Protein AF-0000000072977895 (afdb_homodimer)

InterPro domains:
  IPR001647 DNA-binding HTH domain, TetR-type [PF00440] (26-71)
  IPR001647 DNA-binding HTH domain, TetR-type [PS50977] (20-80)
  IPR009057 Homedomain-like superfamily [SSF46689] (13-89)
  IPR023772 DNA-binding HTH domain, TetR-type, conserved site [PS01081] (38-68)
  IPR036271 Tetracyclin repressor-like, C-terminal domain superfamily [SSF48498] (94-206)
  IPR039538 BetI-type transcriptional repressor, C-terminal [PF13977] (96-208)

Organism: NCBI:txid391626

Structure (mmCIF, N/CA/C/O backbone):
data_AF-0000000072977895-model_v1
#
loop_
_entity.id
_entity.type
_entity.pdbx_description
1 polymer 'TetR family transcriptional regulator'
#
loop_
_atom_site.group_PDB
_atom_site.id
_atom_site.type_symbol
_atom_site.label_atom_id
_atom_site.label_alt_id
_atom_site.label_comp_id
_atom_site.label_asym_id
_atom_site.label_entity_id
_atom_site.label_seq_id
_atom_site.pdbx_PDB_ins_code
_atom_site.Cartn_x
_atom_site.Cartn_y
_atom_site.Cartn_z
_atom_site.occupancy
_atom_site.B_iso_or_equiv
_atom_site.auth_seq_id
_atom_site.auth_comp_id
_atom_site.auth_asym_id
_atom_site.auth_atom_id
_atom_site.pdbx_PDB_model_num
ATOM 1 N N . MET A 1 1 ? -63.188 47.781 -9.164 1 28.31 1 MET A N 1
ATOM 2 C CA . MET A 1 1 ? -62.094 47.312 -9.992 1 28.31 1 MET A CA 1
ATOM 3 C C . MET A 1 1 ? -60.875 47 -9.148 1 28.31 1 MET A C 1
ATOM 5 O O . MET A 1 1 ? -60 47.875 -8.953 1 28.31 1 MET A O 1
ATOM 9 N N . ALA A 1 2 ? -61.094 46.406 -7.93 1 35.81 2 ALA A N 1
ATOM 10 C CA . ALA A 1 2 ? -60.219 45.875 -6.898 1 35.81 2 ALA A CA 1
ATOM 11 C C . ALA A 1 2 ? -59.094 45.031 -7.516 1 35.81 2 ALA A C 1
ATOM 13 O O . ALA A 1 2 ? -59.375 44.094 -8.25 1 35.81 2 ALA A O 1
ATOM 14 N N . THR A 1 3 ? -57.906 45.625 -7.898 1 33.53 3 THR A N 1
ATOM 15 C CA . THR A 1 3 ? -56.625 45.125 -8.406 1 33.53 3 THR A CA 1
ATOM 16 C C . THR A 1 3 ? -56.219 43.875 -7.66 1 33.53 3 THR A C 1
ATOM 18 O O . THR A 1 3 ? -56.25 43.812 -6.43 1 33.53 3 THR A O 1
ATOM 21 N N . GLU A 1 4 ? -56.375 42.656 -8.336 1 34.03 4 GLU A N 1
ATOM 22 C CA . GLU A 1 4 ? -55.938 41.312 -8.031 1 34.03 4 GLU A CA 1
ATOM 23 C C . GLU A 1 4 ? -54.5 41.281 -7.582 1 34.03 4 GLU A C 1
ATOM 25 O O . GLU A 1 4 ? -53.562 41.438 -8.398 1 34.03 4 GLU A O 1
ATOM 30 N N . ALA A 1 5 ? -53.969 42.125 -6.676 1 36.09 5 ALA A N 1
ATOM 31 C CA . ALA A 1 5 ? -52.719 42.031 -5.887 1 36.09 5 ALA A CA 1
ATOM 32 C C . ALA A 1 5 ? -52.281 40.562 -5.777 1 36.09 5 ALA A C 1
ATOM 34 O O . ALA A 1 5 ? -53.094 39.688 -5.496 1 36.09 5 ALA A O 1
ATOM 35 N N . ASP A 1 6 ? -51.125 40.188 -6.473 1 30.83 6 ASP A N 1
ATOM 36 C CA . ASP A 1 6 ? -50.219 39.062 -6.73 1 30.83 6 ASP A CA 1
ATOM 37 C C . ASP A 1 6 ? -50 38.25 -5.457 1 30.83 6 ASP A C 1
ATOM 39 O O . ASP A 1 6 ? -49.406 38.75 -4.5 1 30.83 6 ASP A O 1
ATOM 43 N N . LYS A 1 7 ? -50.875 37.5 -4.895 1 36.88 7 LYS A N 1
ATOM 44 C CA . LYS A 1 7 ? -50.562 36.406 -3.982 1 36.88 7 LYS A CA 1
ATOM 45 C C . LYS A 1 7 ? -49.281 35.719 -4.406 1 36.88 7 LYS A C 1
ATOM 47 O O . LYS A 1 7 ? -49.281 34.844 -5.277 1 36.88 7 LYS A O 1
ATOM 52 N N . GLN A 1 8 ? -48.125 36.5 -4.66 1 32.69 8 GLN A N 1
ATOM 53 C CA . GLN A 1 8 ? -46.844 35.812 -4.789 1 32.69 8 GLN A CA 1
ATOM 54 C C . GLN A 1 8 ? -46.688 34.719 -3.756 1 32.69 8 GLN A C 1
ATOM 56 O O . GLN A 1 8 ? -46.625 34.969 -2.555 1 32.69 8 GLN A O 1
ATOM 61 N N . LYS A 1 9 ? -47.219 33.531 -3.904 1 36.97 9 LYS A N 1
ATOM 62 C CA . LYS A 1 9 ? -46.875 32.281 -3.246 1 36.97 9 LYS A CA 1
ATOM 63 C C . LYS A 1 9 ? -45.375 32.219 -2.969 1 36.97 9 LYS A C 1
ATOM 65 O O . LYS A 1 9 ? -44.562 32.281 -3.895 1 36.97 9 LYS A O 1
ATOM 70 N N . SER A 1 10 ? -44.812 32.938 -1.93 1 36.38 10 SER A N 1
ATOM 71 C CA . SER A 1 10 ? -43.469 32.625 -1.42 1 36.38 10 SER A CA 1
ATOM 72 C C . SER A 1 10 ? -43.094 31.188 -1.689 1 36.38 10 SER A C 1
ATOM 74 O O . SER A 1 10 ? -43.781 30.266 -1.254 1 36.38 10 SER A O 1
ATOM 76 N N . GLU A 1 11 ? -42.875 30.75 -2.887 1 38.06 11 GLU A N 1
ATOM 77 C CA . GLU A 1 11 ? -42.281 29.453 -3.182 1 38.06 11 GLU A CA 1
ATOM 78 C C . GLU A 1 11 ? -41.375 29 -2.041 1 38.06 11 GLU A C 1
ATOM 80 O O . GLU A 1 11 ? -40.531 29.766 -1.548 1 38.06 11 GLU A O 1
ATOM 85 N N . LYS A 1 12 ? -41.875 28.125 -1.114 1 38.56 12 LYS A N 1
ATOM 86 C CA . LYS A 1 12 ? -41.156 27.328 -0.129 1 38.56 12 LYS A CA 1
ATOM 87 C C . LYS A 1 12 ? -39.719 27.094 -0.568 1 38.56 12 LYS A C 1
ATOM 89 O O . LYS A 1 12 ? -39.469 26.656 -1.689 1 38.56 12 LYS A O 1
ATOM 94 N N . THR A 1 13 ? -38.719 28 -0.29 1 41.56 13 THR A N 1
ATOM 95 C CA . THR A 1 13 ? -37.312 27.766 -0.449 1 41.56 13 THR A CA 1
ATOM 96 C C . THR A 1 13 ? -37 26.281 -0.305 1 41.56 13 THR A C 1
ATOM 98 O O . THR A 1 13 ? -37.5 25.609 0.596 1 41.56 13 THR A O 1
ATOM 101 N N . PRO A 1 14 ? -36.688 25.5 -1.235 1 44 14 PRO A N 1
ATOM 102 C CA . PRO A 1 14 ? -36.469 24.047 -1.172 1 44 14 PRO A CA 1
ATOM 103 C C . PRO A 1 14 ? -35.938 23.594 0.187 1 44 14 PRO A C 1
ATOM 105 O O . PRO A 1 14 ? -34.969 24.156 0.696 1 44 14 PRO A O 1
ATOM 108 N N . ARG A 1 15 ? -36.625 22.953 1.145 1 44.53 15 ARG A N 1
ATOM 109 C CA . ARG A 1 15 ? -36.625 22.453 2.512 1 44.53 15 ARG A CA 1
ATOM 110 C C . ARG A 1 15 ? -35.281 21.859 2.895 1 44.53 15 ARG A C 1
ATOM 112 O O . ARG A 1 15 ? -34.469 21.516 2.023 1 44.53 15 ARG A O 1
ATOM 119 N N . THR A 1 16 ? -34.906 21.688 4.297 1 52.72 16 THR A N 1
ATOM 120 C CA . THR A 1 16 ? -33.938 21.234 5.266 1 52.72 16 THR A CA 1
ATOM 121 C C . THR A 1 16 ? -33.375 19.859 4.879 1 52.72 16 THR A C 1
ATOM 123 O O . THR A 1 16 ? -34.125 18.875 4.836 1 52.72 16 THR A O 1
ATOM 126 N N . ARG A 1 17 ? -32.5 19.703 4.008 1 63.44 17 ARG A N 1
ATOM 127 C CA . ARG A 1 17 ? -31.844 18.406 3.877 1 63.44 17 ARG A CA 1
ATOM 128 C C . ARG A 1 17 ? -31.719 17.719 5.234 1 63.44 17 ARG A C 1
ATOM 130 O O . ARG A 1 17 ? -31.422 18.359 6.238 1 63.44 17 ARG A O 1
ATOM 137 N N . SER A 1 18 ? -32.125 16.453 5.309 1 78.06 18 SER A N 1
ATOM 138 C CA . SER A 1 18 ? -32.062 15.656 6.535 1 78.06 18 SER A CA 1
ATOM 139 C C . SER A 1 18 ? -30.672 15.672 7.141 1 78.06 18 SER A C 1
ATOM 141 O O . SER A 1 18 ? -29.703 16.047 6.477 1 78.06 18 SER A O 1
ATOM 143 N N . LYS A 1 19 ? -30.672 15.672 8.43 1 87.31 19 LYS A N 1
ATOM 144 C CA . LYS A 1 19 ? -29.438 15.555 9.188 1 87.31 19 LYS A CA 1
ATOM 145 C C . LYS A 1 19 ? -28.484 14.562 8.531 1 87.31 19 LYS A C 1
ATOM 147 O O . LYS A 1 19 ? -27.281 14.82 8.422 1 87.31 19 LYS A O 1
ATOM 152 N N . GLN A 1 20 ? -29.078 13.594 7.977 1 89.12 20 GLN A N 1
ATOM 153 C CA . GLN A 1 20 ? -28.281 12.547 7.355 1 89.12 20 GLN A CA 1
ATOM 154 C C . GLN A 1 20 ? -27.688 13.016 6.027 1 89.12 20 GLN A C 1
ATOM 156 O O . GLN A 1 20 ? -26.547 12.703 5.707 1 89.12 20 GLN A O 1
ATOM 161 N N . GLU A 1 21 ? -28.391 13.742 5.324 1 91.5 21 GLU A N 1
ATOM 162 C CA . GLU A 1 21 ? -27.922 14.242 4.039 1 91.5 21 GLU A CA 1
ATOM 163 C C . GLU A 1 21 ? -26.797 15.258 4.215 1 91.5 21 GLU A C 1
ATOM 165 O O . GLU A 1 21 ? -25.828 15.266 3.447 1 91.5 21 GLU A O 1
ATOM 170 N N . ARG A 1 22 ? -26.984 16.078 5.223 1 92.25 22 ARG A N 1
ATOM 171 C CA . ARG A 1 22 ? -25.953 17.062 5.5 1 92.25 22 ARG A CA 1
ATOM 172 C C . ARG A 1 22 ? -24.656 16.406 5.961 1 92.25 22 ARG A C 1
ATOM 174 O O . ARG A 1 22 ? -23.562 16.812 5.559 1 92.25 22 ARG A O 1
ATOM 181 N N . LYS A 1 23 ? -24.812 15.414 6.77 1 94.44 23 LYS A N 1
ATOM 182 C CA . LYS A 1 23 ? -23.656 14.648 7.211 1 94.44 23 LYS A CA 1
ATOM 183 C C . LYS A 1 23 ? -22.922 14.023 6.031 1 94.44 23 LYS A C 1
ATOM 185 O O . LYS A 1 23 ? -21.703 14.07 5.949 1 94.44 23 LYS A O 1
ATOM 190 N N . ARG A 1 24 ? -23.656 13.508 5.098 1 95.38 24 ARG A N 1
ATOM 191 C CA . ARG A 1 24 ? -23.094 12.883 3.91 1 95.38 24 ARG A CA 1
ATOM 192 C C . ARG A 1 24 ? -22.375 13.914 3.039 1 95.38 24 ARG A C 1
ATOM 194 O O . ARG A 1 24 ? -21.312 13.641 2.49 1 95.38 24 ARG A O 1
ATOM 201 N N . GLN A 1 25 ? -22.906 14.984 2.941 1 96.19 25 GLN A N 1
ATOM 202 C CA . GLN A 1 25 ? -22.297 16.078 2.18 1 96.19 25 GLN A CA 1
ATOM 203 C C . GLN A 1 25 ? -20.953 16.469 2.766 1 96.19 25 GLN A C 1
ATOM 205 O O . GLN A 1 25 ? -20 16.719 2.027 1 96.19 25 GLN A O 1
ATOM 210 N N . LEU A 1 26 ? -20.953 16.562 4.082 1 97.25 26 LEU A N 1
ATOM 211 C CA . LEU A 1 26 ? -19.719 16.922 4.766 1 97.25 26 LEU A CA 1
ATOM 212 C C . LEU A 1 26 ? -18.672 15.828 4.617 1 97.25 26 LEU A C 1
ATOM 214 O O . LEU A 1 26 ? -17.484 16.125 4.422 1 97.25 26 LEU A O 1
ATOM 218 N N . ILE A 1 27 ? -19.094 14.609 4.645 1 97.75 27 ILE A N 1
ATOM 219 C CA . ILE A 1 27 ? -18.188 13.477 4.465 1 97.75 27 ILE A CA 1
ATOM 220 C C . ILE A 1 27 ? -17.625 13.484 3.047 1 97.75 27 ILE A C 1
ATOM 222 O O . ILE A 1 27 ? -16.422 13.344 2.854 1 97.75 27 ILE A O 1
ATOM 226 N N . ASP A 1 28 ? -18.469 13.766 2.084 1 97.94 28 ASP A N 1
ATOM 227 C CA . ASP A 1 28 ? -18.016 13.82 0.694 1 97.94 28 ASP A CA 1
ATOM 228 C C . ASP A 1 28 ? -17.047 14.977 0.472 1 97.94 28 ASP A C 1
ATOM 230 O O . ASP A 1 28 ? -16.062 14.836 -0.248 1 97.94 28 ASP A O 1
ATOM 234 N N . ALA A 1 29 ? -17.344 16.078 1.111 1 98.44 29 ALA A N 1
ATOM 235 C CA . ALA A 1 29 ? -16.453 17.219 1.029 1 98.44 29 ALA A CA 1
ATOM 236 C C . ALA A 1 29 ? -15.109 16.922 1.675 1 98.44 29 ALA A C 1
ATOM 238 O O . ALA A 1 29 ? -14.07 17.375 1.194 1 98.44 29 ALA A O 1
ATOM 239 N N . THR A 1 30 ? -15.141 16.188 2.791 1 98.31 30 THR A N 1
ATOM 240 C CA . THR A 1 30 ? -13.906 15.797 3.475 1 98.31 30 THR A CA 1
ATOM 241 C C . THR A 1 30 ? -13.055 14.906 2.58 1 98.31 30 THR A C 1
ATOM 243 O O . THR A 1 30 ? -11.836 15.094 2.488 1 98.31 30 THR A O 1
ATOM 246 N N . ILE A 1 31 ? -13.688 13.961 1.906 1 98.19 31 ILE A N 1
ATOM 247 C CA . ILE A 1 31 ? -12.992 13.086 0.969 1 98.19 31 ILE A CA 1
ATOM 248 C C . ILE A 1 31 ? -12.312 13.922 -0.111 1 98.19 31 ILE A C 1
ATOM 250 O O . ILE A 1 31 ? -11.125 13.75 -0.383 1 98.19 31 ILE A O 1
ATOM 254 N N . THR A 1 32 ? -13.031 14.875 -0.639 1 98.19 32 THR A N 1
ATOM 255 C CA . THR A 1 32 ? -12.492 15.75 -1.677 1 98.19 32 THR A CA 1
ATOM 256 C C . THR A 1 32 ? -11.336 16.578 -1.137 1 98.19 32 THR A C 1
ATOM 258 O O . THR A 1 32 ? -10.297 16.703 -1.785 1 98.19 32 THR A O 1
ATOM 261 N N . SER A 1 33 ? -11.508 17.109 0.051 1 98 33 SER A N 1
ATOM 262 C CA . SER A 1 33 ? -10.492 17.969 0.665 1 98 33 SER A CA 1
ATOM 263 C C . SER A 1 33 ? -9.211 17.188 0.933 1 98 33 SER A C 1
ATOM 265 O O . SER A 1 33 ? -8.117 17.656 0.612 1 98 33 SER A O 1
ATOM 267 N N . ILE A 1 34 ? -9.305 15.984 1.461 1 96.62 34 ILE A N 1
ATOM 268 C CA . ILE A 1 34 ? -8.133 15.18 1.78 1 96.62 34 ILE A CA 1
ATOM 269 C C . ILE A 1 34 ? -7.418 14.781 0.492 1 96.62 34 ILE A C 1
ATOM 271 O O . ILE A 1 34 ? -6.184 14.805 0.427 1 96.62 34 ILE A O 1
ATOM 275 N N . ALA A 1 35 ? -8.211 14.422 -0.502 1 96.19 35 ALA A N 1
ATOM 276 C CA . ALA A 1 35 ? -7.613 14.039 -1.777 1 96.19 35 ALA A CA 1
ATOM 277 C C . ALA A 1 35 ? -6.82 15.195 -2.381 1 96.19 35 ALA A C 1
ATOM 279 O O . ALA A 1 35 ? -5.773 14.992 -2.992 1 96.19 35 ALA A O 1
ATOM 280 N N . LYS A 1 36 ? -7.277 16.406 -2.18 1 94.75 36 LYS A N 1
ATOM 281 C CA . LYS A 1 36 ? -6.688 17.594 -2.803 1 94.75 36 LYS A CA 1
ATOM 282 C C . LYS A 1 36 ? -5.566 18.156 -1.942 1 94.75 36 LYS A C 1
ATOM 284 O O . LYS A 1 36 ? -4.504 18.531 -2.455 1 94.75 36 LYS A O 1
ATOM 289 N N . TYR A 1 37 ? -5.805 18.188 -0.577 1 93.94 37 TYR A N 1
ATOM 290 C CA . TYR A 1 37 ? -4.918 18.969 0.282 1 93.94 37 TYR A CA 1
ATOM 291 C C . TYR A 1 37 ? -4.188 18.062 1.271 1 93.94 37 TYR A C 1
ATOM 293 O O . TYR A 1 37 ? -3.338 18.531 2.033 1 93.94 37 TYR A O 1
ATOM 301 N N . GLY A 1 38 ? -4.512 16.781 1.243 1 92.44 38 GLY A N 1
ATOM 302 C CA . GLY A 1 38 ? -3.973 15.906 2.268 1 92.44 38 GLY A CA 1
ATOM 303 C C . GLY A 1 38 ? -4.609 16.109 3.629 1 92.44 38 GLY A C 1
ATOM 304 O O . GLY A 1 38 ? -5.422 17.031 3.809 1 92.44 38 GLY A O 1
ATOM 305 N N . ILE A 1 39 ? -4.203 15.305 4.578 1 91.56 39 ILE A N 1
ATOM 306 C CA . ILE A 1 39 ? -4.762 15.367 5.926 1 91.56 39 ILE A CA 1
ATOM 307 C C . ILE A 1 39 ? -4.363 16.688 6.594 1 91.56 39 ILE A C 1
ATOM 309 O O . ILE A 1 39 ? -5.215 17.391 7.137 1 91.56 39 ILE A O 1
ATOM 313 N N . PRO A 1 40 ? -3.129 17.062 6.453 1 88.12 40 PRO A N 1
ATOM 314 C CA . PRO A 1 40 ? -2.752 18.312 7.109 1 88.12 40 PRO A CA 1
ATOM 315 C C . PRO A 1 40 ? -3.465 19.531 6.512 1 88.12 40 PRO A C 1
ATOM 317 O O . PRO A 1 40 ? -3.771 20.484 7.23 1 88.12 40 PRO A O 1
ATOM 320 N N . GLY A 1 41 ? -3.766 19.516 5.32 1 92.75 41 GLY A N 1
ATOM 321 C CA . GLY A 1 41 ? -4.379 20.656 4.652 1 92.75 41 GLY A CA 1
ATOM 322 C C . GLY A 1 41 ? -5.895 20.656 4.738 1 92.75 41 GLY A C 1
ATOM 323 O O . GLY A 1 41 ? -6.547 21.609 4.293 1 92.75 41 GLY A O 1
ATOM 324 N N . THR A 1 42 ? -6.391 19.641 5.27 1 95.75 42 THR A N 1
ATOM 325 C CA . THR A 1 42 ? -7.84 19.547 5.406 1 95.75 42 THR A CA 1
ATOM 326 C C . THR A 1 42 ? -8.289 20.078 6.766 1 95.75 42 THR A C 1
ATOM 328 O O . THR A 1 42 ? -7.879 19.562 7.809 1 95.75 42 THR A O 1
ATOM 331 N N . THR A 1 43 ? -9.07 21.141 6.715 1 95.38 43 THR A N 1
ATOM 332 C CA . THR A 1 43 ? -9.633 21.766 7.902 1 95.38 43 THR A CA 1
ATOM 333 C C . THR A 1 43 ? -11.148 21.859 7.812 1 95.38 43 THR A C 1
ATOM 335 O O . THR A 1 43 ? -11.734 21.547 6.773 1 95.38 43 THR A O 1
ATOM 338 N N . MET A 1 44 ? -11.719 22.266 8.938 1 96.31 44 MET A N 1
ATOM 339 C CA . MET A 1 44 ? -13.164 22.484 8.898 1 96.31 44 MET A CA 1
ATOM 340 C C . MET A 1 44 ? -13.531 23.531 7.863 1 96.31 44 MET A C 1
ATOM 342 O O . MET A 1 44 ? -14.57 23.422 7.203 1 96.31 44 MET A O 1
ATOM 346 N N . THR A 1 45 ? -12.641 24.453 7.676 1 96.19 45 THR A N 1
ATOM 347 C CA . THR A 1 45 ? -12.875 25.531 6.734 1 96.19 45 THR A CA 1
ATOM 348 C C . THR A 1 45 ? -12.797 25.031 5.297 1 96.19 45 THR A C 1
ATOM 350 O O . THR A 1 45 ? -13.664 25.344 4.477 1 96.19 45 THR A O 1
ATOM 353 N N . THR A 1 46 ? -11.781 24.219 4.953 1 97.06 46 THR A N 1
ATOM 354 C CA . THR A 1 46 ? -11.695 23.688 3.592 1 97.06 46 THR A CA 1
ATOM 355 C C . THR A 1 46 ? -12.875 22.781 3.279 1 97.06 46 THR A C 1
ATOM 357 O O . THR A 1 46 ? -13.391 22.781 2.156 1 97.06 46 THR A O 1
ATOM 360 N N . VAL A 1 47 ? -13.367 22.047 4.223 1 97.88 47 VAL A N 1
ATOM 361 C CA . VAL A 1 47 ? -14.484 21.109 4.055 1 97.88 47 VAL A CA 1
ATOM 362 C C . VAL A 1 47 ? -15.766 21.891 3.805 1 97.88 47 VAL A C 1
ATOM 364 O O . VAL A 1 47 ? -16.516 21.594 2.873 1 97.88 47 VAL A O 1
ATOM 367 N N . THR A 1 48 ? -16 22.953 4.633 1 96.56 48 THR A N 1
ATOM 368 C CA . THR A 1 48 ? -17.234 23.734 4.473 1 96.56 48 THR A CA 1
ATOM 369 C C . THR A 1 48 ? -17.203 24.5 3.152 1 96.56 48 THR A C 1
ATOM 371 O O . THR A 1 48 ? -18.25 24.656 2.5 1 96.56 48 THR A O 1
ATOM 374 N N . SER A 1 49 ? -16.047 24.969 2.766 1 97.44 49 SER A N 1
ATOM 375 C CA . SER A 1 49 ? -15.922 25.656 1.484 1 97.44 49 SER A CA 1
ATOM 376 C C . SER A 1 49 ? -16.281 24.734 0.325 1 97.44 49 SER A C 1
ATOM 378 O O . SER A 1 49 ? -17.031 25.125 -0.576 1 97.44 49 SER A O 1
ATOM 380 N N . ILE A 1 50 ? -15.883 23.5 0.371 1 97.75 50 ILE A N 1
ATOM 381 C CA . ILE A 1 50 ? -16.156 22.531 -0.679 1 97.75 50 ILE A CA 1
ATOM 382 C C . ILE A 1 50 ? -17.625 22.125 -0.625 1 97.75 50 ILE A C 1
ATOM 384 O O . ILE A 1 50 ? -18.281 21.969 -1.663 1 97.75 50 ILE A O 1
ATOM 388 N N . ALA A 1 51 ? -18.141 21.984 0.585 1 96.62 51 ALA A N 1
ATOM 389 C CA . ALA A 1 51 ? -19.5 21.5 0.778 1 96.62 51 ALA A CA 1
ATOM 390 C C . ALA A 1 51 ? -20.516 22.609 0.501 1 96.62 51 ALA A C 1
ATOM 392 O O . ALA A 1 51 ? -21.703 22.344 0.32 1 96.62 51 ALA A O 1
ATOM 393 N N . GLY A 1 52 ? -20.078 23.875 0.528 1 96.06 52 GLY A N 1
ATOM 394 C CA . GLY A 1 52 ? -21 25 0.425 1 96.06 52 GLY A CA 1
ATOM 395 C C . GLY A 1 52 ? -21.875 25.172 1.653 1 96.06 52 GLY A C 1
ATOM 396 O O . GLY A 1 52 ? -23.062 25.469 1.539 1 96.06 52 GLY A O 1
ATOM 397 N N . LEU A 1 53 ? -21.297 24.812 2.74 1 94.69 53 LEU A N 1
ATOM 398 C CA . LEU A 1 53 ? -22.016 24.906 4.012 1 94.69 53 LEU A CA 1
ATOM 399 C C . LEU A 1 53 ? -21.266 25.828 4.98 1 94.69 53 LEU A C 1
ATOM 401 O O . LEU A 1 53 ? -20.109 26.172 4.754 1 94.69 53 LEU A O 1
ATOM 405 N N . SER A 1 54 ? -21.906 26.219 6.027 1 92.75 54 SER A N 1
ATOM 406 C CA . SER A 1 54 ? -21.297 27.125 7 1 92.75 54 SER A CA 1
ATOM 407 C C . SER A 1 54 ? -20.469 26.359 8.016 1 92.75 54 SER A C 1
ATOM 409 O O . SER A 1 54 ? -20.672 25.172 8.234 1 92.75 54 SER A O 1
ATOM 411 N N . LEU A 1 55 ? -19.5 27.062 8.656 1 93.62 55 LEU A N 1
ATOM 412 C CA . LEU A 1 55 ? -18.688 26.5 9.727 1 93.62 55 LEU A CA 1
ATOM 413 C C . LEU A 1 55 ? -19.547 26.078 10.906 1 93.62 55 LEU A C 1
ATOM 415 O O . LEU A 1 55 ? -19.266 25.078 11.562 1 93.62 55 LEU A O 1
ATOM 419 N N . GLY A 1 56 ? -20.641 26.844 11.172 1 91.88 56 GLY A N 1
ATOM 420 C CA . GLY A 1 56 ? -21.562 26.484 12.242 1 91.88 56 GLY A CA 1
ATOM 421 C C . GLY A 1 56 ? -22.234 25.141 12.023 1 91.88 56 GLY A C 1
ATOM 422 O O . GLY A 1 56 ? -22.406 24.359 12.961 1 91.88 56 GLY A O 1
ATOM 423 N N . LEU A 1 57 ? -22.562 24.844 10.867 1 89.88 57 LEU A N 1
ATOM 424 C CA . LEU A 1 57 ? -23.234 23.609 10.516 1 89.88 57 LEU A CA 1
ATOM 425 C C . LEU A 1 57 ? -22.297 22.406 10.703 1 89.88 57 LEU A C 1
ATOM 427 O O . LEU A 1 57 ? -22.719 21.359 11.195 1 89.88 57 LEU A O 1
ATOM 431 N N . VAL A 1 58 ? -21.047 22.484 10.219 1 92.25 58 VAL A N 1
ATOM 432 C CA . VAL A 1 58 ? -20.109 21.391 10.383 1 92.25 58 VAL A CA 1
ATOM 433 C C . VAL A 1 58 ? -19.859 21.125 11.875 1 92.25 58 VAL A C 1
ATOM 435 O O . VAL A 1 58 ? -19.797 19.984 12.312 1 92.25 58 VAL A O 1
ATOM 438 N N . ASN A 1 59 ? -19.812 22.188 12.641 1 92.19 59 ASN A N 1
ATOM 439 C CA . ASN A 1 59 ? -19.562 22.047 14.07 1 92.19 59 ASN A CA 1
ATOM 440 C C . ASN A 1 59 ? -20.766 21.422 14.789 1 92.19 59 ASN A C 1
ATOM 442 O O . ASN A 1 59 ? -20.594 20.734 15.805 1 92.19 59 ASN A O 1
ATOM 446 N N . PHE A 1 60 ? -21.875 21.672 14.234 1 91.38 60 PHE A N 1
ATOM 447 C CA . PHE A 1 60 ? -23.078 21.047 14.766 1 91.38 60 PHE A CA 1
ATOM 448 C C . PHE A 1 60 ? -23.047 19.547 14.57 1 91.38 60 PHE A C 1
ATOM 450 O O . PHE A 1 60 ? -23.453 18.781 15.461 1 91.38 60 PHE A O 1
ATOM 457 N N . HIS A 1 61 ? -22.5 19.156 13.469 1 92.69 61 HIS A N 1
ATOM 458 C CA . HIS A 1 61 ? -22.547 17.734 13.102 1 92.69 61 HIS A CA 1
ATOM 459 C C . HIS A 1 61 ? -21.312 17 13.609 1 92.69 61 HIS A C 1
ATOM 461 O O . HIS A 1 61 ? -21.375 15.797 13.875 1 92.69 61 HIS A O 1
ATOM 467 N N . PHE A 1 62 ? -20.172 17.703 13.703 1 94.38 62 PHE A N 1
ATOM 468 C CA . PHE A 1 62 ? -18.938 17.078 14.125 1 94.38 62 PHE A CA 1
ATOM 469 C C . PHE A 1 62 ? -18.219 17.922 15.18 1 94.38 62 PHE A C 1
ATOM 471 O O . PHE A 1 62 ? -17.891 19.078 14.922 1 94.38 62 PHE A O 1
ATOM 478 N N . GLU A 1 63 ? -17.922 17.297 16.234 1 91 63 GLU A N 1
ATOM 479 C CA . GLU A 1 63 ? -17.344 17.969 17.391 1 91 63 GLU A CA 1
ATOM 480 C C . GLU A 1 63 ? -15.914 18.422 17.109 1 91 63 GLU A C 1
ATOM 482 O O . GLU A 1 63 ? -15.438 19.391 17.703 1 91 63 GLU A O 1
ATOM 487 N N . SER A 1 64 ? -15.281 17.609 16.312 1 93.44 64 SER A N 1
ATOM 488 C CA . SER A 1 64 ? -13.875 17.906 16.047 1 93.44 64 SER A CA 1
ATOM 489 C C . SER A 1 64 ? -13.461 17.438 14.656 1 93.44 64 SER A C 1
ATOM 491 O O . SER A 1 64 ? -14.148 16.609 14.055 1 93.44 64 SER A O 1
ATOM 493 N N . LYS A 1 65 ? -12.43 17.984 14.211 1 93.81 65 LYS A N 1
ATOM 494 C CA . LYS A 1 65 ? -11.82 17.531 12.961 1 93.81 65 LYS A CA 1
ATOM 495 C C . LYS A 1 65 ? -11.516 16.031 13.008 1 93.81 65 LYS A C 1
ATOM 497 O O . LYS A 1 65 ? -11.742 15.32 12.023 1 93.81 65 LYS A O 1
ATOM 502 N N . GLN A 1 66 ? -11.109 15.594 14.141 1 92.19 66 GLN A N 1
ATOM 503 C CA . GLN A 1 66 ? -10.781 14.18 14.32 1 92.19 66 GLN A CA 1
ATOM 504 C C . GLN A 1 66 ? -12.016 13.297 14.164 1 92.19 66 GLN A C 1
ATOM 506 O O . GLN A 1 66 ? -11.969 12.258 13.508 1 92.19 66 GLN A O 1
ATOM 511 N N . LYS A 1 67 ? -13.055 13.688 14.727 1 94.25 67 LYS A N 1
ATOM 512 C CA . LYS A 1 67 ? -14.289 12.922 14.602 1 94.25 67 LYS A CA 1
ATOM 513 C C . LYS A 1 67 ? -14.789 12.906 13.164 1 94.25 67 LYS A C 1
ATOM 515 O O . LYS A 1 67 ? -15.305 11.898 12.688 1 94.25 67 LYS A O 1
ATOM 520 N N . LEU A 1 68 ? -14.672 14.086 12.508 1 96.12 68 LEU A N 1
ATOM 521 C CA . LEU A 1 68 ? -15.031 14.164 11.094 1 96.12 68 LEU A CA 1
ATOM 522 C C . LEU A 1 68 ? -14.203 13.188 10.273 1 96.12 68 LEU A C 1
ATOM 524 O O . LEU A 1 68 ? -14.742 12.469 9.422 1 96.12 68 LEU A O 1
ATOM 528 N N . PHE A 1 69 ? -12.914 13.047 10.523 1 95.31 69 PHE A N 1
ATOM 529 C CA . PHE A 1 69 ? -12.016 12.133 9.82 1 95.31 69 PHE A CA 1
ATOM 530 C C . PHE A 1 69 ? -12.398 10.68 10.102 1 95.31 69 PHE A C 1
ATOM 532 O O . PHE A 1 69 ? -12.461 9.859 9.188 1 95.31 69 PHE A O 1
ATOM 539 N N . GLU A 1 70 ? -12.648 10.375 11.344 1 94.88 70 GLU A N 1
ATOM 540 C CA . GLU A 1 70 ? -13.016 9.016 11.727 1 94.88 70 GLU A CA 1
ATOM 541 C C . GLU A 1 70 ? -14.305 8.578 11.055 1 94.88 70 GLU A C 1
ATOM 543 O O . GLU A 1 70 ? -14.406 7.453 10.555 1 94.88 70 GLU A O 1
ATOM 548 N N . GLU A 1 71 ? -15.258 9.469 11.008 1 95.75 71 GLU A N 1
ATOM 549 C CA . GLU A 1 71 ? -16.531 9.141 10.375 1 95.75 71 GLU A CA 1
ATOM 550 C C . GLU A 1 71 ? -16.375 9.016 8.859 1 95.75 71 GLU A C 1
ATOM 552 O O . GLU A 1 71 ? -17.062 8.211 8.219 1 95.75 71 GLU A O 1
ATOM 557 N N . THR A 1 72 ? -15.539 9.836 8.297 1 96.88 72 THR A N 1
ATOM 558 C CA . THR A 1 72 ? -15.242 9.727 6.871 1 96.88 72 THR A CA 1
ATOM 559 C C . THR A 1 72 ? -14.617 8.375 6.551 1 96.88 72 THR A C 1
ATOM 561 O O . THR A 1 72 ? -15.031 7.699 5.609 1 96.88 72 THR A O 1
ATOM 564 N N . LEU A 1 73 ? -13.703 7.918 7.355 1 95.19 73 LEU A N 1
ATOM 565 C CA . LEU A 1 73 ? -13.055 6.625 7.184 1 95.19 73 LEU A CA 1
ATOM 566 C C . LEU A 1 73 ? -14.055 5.488 7.332 1 95.19 73 LEU A C 1
ATOM 568 O O . LEU A 1 73 ? -14.047 4.539 6.547 1 95.19 73 LEU A O 1
ATOM 572 N N . LEU A 1 74 ? -14.875 5.645 8.336 1 96.25 74 LEU A N 1
ATOM 573 C CA . LEU A 1 74 ? -15.898 4.633 8.547 1 96.25 74 LEU A CA 1
ATOM 574 C C . LEU A 1 74 ? -16.828 4.543 7.348 1 96.25 74 LEU A C 1
ATOM 576 O O . LEU A 1 74 ? -17.188 3.447 6.91 1 96.25 74 LEU A O 1
ATOM 580 N N . HIS A 1 75 ? -17.188 5.668 6.82 1 96.62 75 HIS A N 1
ATOM 581 C CA . HIS A 1 75 ? -18.047 5.699 5.633 1 96.62 75 HIS A CA 1
ATOM 582 C C . HIS A 1 75 ? -17.391 4.961 4.473 1 96.62 75 HIS A C 1
ATOM 584 O O . HIS A 1 75 ? -18.031 4.141 3.812 1 96.62 75 HIS A O 1
ATOM 590 N N . LEU A 1 76 ? -16.141 5.246 4.238 1 96.75 76 LEU A N 1
ATOM 591 C CA . LEU A 1 76 ? -15.414 4.59 3.158 1 96.75 76 LEU A CA 1
ATOM 592 C C . LEU A 1 76 ? -15.336 3.084 3.391 1 96.75 76 LEU A C 1
ATOM 594 O O . LEU A 1 76 ? -15.531 2.299 2.461 1 96.75 76 LEU A O 1
ATOM 598 N N . ALA A 1 77 ? -15.031 2.66 4.609 1 96.56 77 ALA A N 1
ATOM 599 C CA . ALA A 1 77 ? -14.922 1.245 4.949 1 96.56 77 ALA A CA 1
ATOM 600 C C . ALA A 1 77 ? -16.25 0.523 4.746 1 96.56 77 ALA A C 1
ATOM 602 O O . ALA A 1 77 ? -16.281 -0.579 4.195 1 96.56 77 ALA A O 1
ATOM 603 N N . LEU A 1 78 ? -17.312 1.183 5.152 1 97.25 78 LEU A N 1
ATOM 604 C CA . LEU A 1 78 ? -18.641 0.576 5.039 1 97.25 78 LEU A CA 1
ATOM 605 C C . LEU A 1 78 ? -19.078 0.506 3.582 1 97.25 78 LEU A C 1
ATOM 607 O O . LEU A 1 78 ? -19.734 -0.458 3.172 1 97.25 78 LEU A O 1
ATOM 611 N N . GLU A 1 79 ? -18.766 1.538 2.84 1 97.25 79 GLU A N 1
ATOM 612 C CA . GLU A 1 79 ? -19.062 1.513 1.41 1 97.25 79 GLU A CA 1
ATOM 613 C C . GLU A 1 79 ? -18.359 0.349 0.721 1 97.25 79 GLU A C 1
ATOM 615 O O . GLU A 1 79 ? -18.953 -0.357 -0.09 1 97.25 79 GLU A O 1
ATOM 620 N N . ASP A 1 80 ? -17.094 0.143 1.036 1 96.69 80 ASP A N 1
ATOM 621 C CA . ASP A 1 80 ? -16.328 -0.978 0.5 1 96.69 80 ASP A CA 1
ATOM 622 C C . ASP A 1 80 ? -16.969 -2.312 0.892 1 96.69 80 ASP A C 1
ATOM 624 O O . ASP A 1 80 ? -17.141 -3.195 0.049 1 96.69 80 ASP A O 1
ATOM 628 N N . GLN A 1 81 ? -17.312 -2.41 2.145 1 97.62 81 GLN A N 1
ATOM 629 C CA . GLN A 1 81 ? -17.891 -3.646 2.652 1 97.62 81 GLN A CA 1
ATOM 630 C C . GLN A 1 81 ? -19.203 -3.963 1.947 1 97.62 81 GLN A C 1
ATOM 632 O O . GLN A 1 81 ? -19.438 -5.102 1.538 1 97.62 81 GLN A O 1
ATOM 637 N N . GLU A 1 82 ? -20 -2.932 1.854 1 97.44 82 GLU A N 1
ATOM 638 C CA . GLU A 1 82 ? -21.297 -3.119 1.202 1 97.44 82 GLU A CA 1
ATOM 639 C C . GLU A 1 82 ? -21.125 -3.604 -0.235 1 97.44 82 GLU A C 1
ATOM 641 O O . GLU A 1 82 ? -21.859 -4.473 -0.697 1 97.44 82 GLU A O 1
ATOM 646 N N . MET A 1 83 ? -20.188 -3.111 -0.899 1 96.88 83 MET A N 1
ATOM 647 C CA . MET A 1 83 ? -19.969 -3.432 -2.307 1 96.88 83 MET A CA 1
ATOM 648 C C . MET A 1 83 ? -19.641 -4.91 -2.482 1 96.88 83 MET A C 1
ATOM 650 O O . MET A 1 83 ? -20.25 -5.594 -3.307 1 96.88 83 MET A O 1
ATOM 654 N N . TRP A 1 84 ? -18.672 -5.48 -1.729 1 97.5 84 TRP A N 1
ATOM 655 C CA . TRP A 1 84 ? -18.281 -6.863 -1.969 1 97.5 84 TRP A CA 1
ATOM 656 C C . TRP A 1 84 ? -19.297 -7.828 -1.354 1 97.5 84 TRP A C 1
ATOM 658 O O . TRP A 1 84 ? -19.516 -8.922 -1.881 1 97.5 84 TRP A O 1
ATOM 668 N N . ARG A 1 85 ? -19.953 -7.398 -0.223 1 97.62 85 ARG A N 1
ATOM 669 C CA . ARG A 1 85 ? -20.984 -8.258 0.342 1 97.62 85 ARG A CA 1
ATOM 670 C C . ARG A 1 85 ? -22.141 -8.445 -0.637 1 97.62 85 ARG A C 1
ATOM 672 O O . ARG A 1 85 ? -22.625 -9.562 -0.822 1 97.62 85 ARG A O 1
ATOM 679 N N . LYS A 1 86 ? -22.562 -7.379 -1.218 1 97.19 86 LYS A N 1
ATOM 680 C CA . LYS A 1 86 ? -23.641 -7.449 -2.209 1 97.19 86 LYS A CA 1
ATOM 681 C C . LYS A 1 86 ? -23.219 -8.289 -3.412 1 97.19 86 LYS A C 1
ATOM 683 O O . LYS A 1 86 ? -24.031 -9.023 -3.975 1 97.19 86 LYS A O 1
ATOM 688 N N . ALA A 1 87 ? -21.984 -8.172 -3.793 1 96.62 87 ALA A N 1
ATOM 689 C CA . ALA A 1 87 ? -21.469 -8.867 -4.969 1 96.62 87 ALA A CA 1
ATOM 690 C C . ALA A 1 87 ? -21.531 -10.375 -4.781 1 96.62 87 ALA A C 1
ATOM 692 O O . ALA A 1 87 ? -21.656 -11.125 -5.754 1 96.62 87 ALA A O 1
ATOM 693 N N . ILE A 1 88 ? -21.531 -10.891 -3.568 1 97.19 88 ILE A N 1
ATOM 694 C CA . ILE A 1 88 ? -21.438 -12.336 -3.373 1 97.19 88 ILE A CA 1
ATOM 695 C C . ILE A 1 88 ? -22.766 -12.875 -2.857 1 97.19 88 ILE A C 1
ATOM 697 O O . ILE A 1 88 ? -22.891 -14.062 -2.561 1 97.19 88 ILE A O 1
ATOM 701 N N . GLU A 1 89 ? -23.75 -12.039 -2.635 1 91.62 89 GLU A N 1
ATOM 702 C CA . GLU A 1 89 ? -25.062 -12.445 -2.164 1 91.62 89 GLU A CA 1
ATOM 703 C C . GLU A 1 89 ? -25.828 -13.203 -3.248 1 91.62 89 GLU A C 1
ATOM 705 O O . GLU A 1 89 ? -26.828 -13.867 -2.961 1 91.62 89 GLU A O 1
ATOM 710 N N . GLY A 1 90 ? -25.406 -13.156 -4.375 1 79.69 90 GLY A N 1
ATOM 711 C CA . GLY A 1 90 ? -26.125 -13.828 -5.445 1 79.69 90 GLY A CA 1
ATOM 712 C C . GLY A 1 90 ? -26.25 -15.328 -5.223 1 79.69 90 GLY A C 1
ATOM 713 O O . GLY A 1 90 ? -25.328 -15.969 -4.734 1 79.69 90 GLY A O 1
ATOM 714 N N . LYS A 1 91 ? -27.438 -15.766 -5.449 1 77.38 91 LYS A N 1
ATOM 715 C CA . LYS A 1 91 ? -27.719 -17.188 -5.262 1 77.38 91 LYS A CA 1
ATOM 716 C C . LYS A 1 91 ? -27 -18.031 -6.301 1 77.38 91 LYS A C 1
ATOM 718 O O . LYS A 1 91 ? -26.891 -17.641 -7.465 1 77.38 91 LYS A O 1
ATOM 723 N N . GLY A 1 92 ? -26.297 -19.156 -5.852 1 91.12 92 GLY A N 1
ATOM 724 C CA . GLY A 1 92 ? -25.766 -20.203 -6.703 1 91.12 92 GLY A CA 1
ATOM 725 C C . GLY A 1 92 ? -24.344 -19.938 -7.16 1 91.12 92 GLY A C 1
ATOM 726 O O . GLY A 1 92 ? -23.797 -20.672 -7.984 1 91.12 92 GLY A O 1
ATOM 727 N N . LEU A 1 93 ? -23.734 -18.922 -6.617 1 94.69 93 LEU A N 1
ATOM 728 C CA . LEU A 1 93 ? -22.359 -18.656 -7.027 1 94.69 93 LEU A CA 1
ATOM 729 C C . LEU A 1 93 ? -21.406 -19.688 -6.422 1 94.69 93 LEU A C 1
ATOM 731 O O . LEU A 1 93 ? -21.547 -20.062 -5.258 1 94.69 93 LEU A O 1
ATOM 735 N N . SER A 1 94 ? -20.531 -20.203 -7.258 1 96.31 94 SER A N 1
ATOM 736 C CA . SER A 1 94 ? -19.438 -21.047 -6.766 1 96.31 94 SER A CA 1
ATOM 737 C C . SER A 1 94 ? -18.438 -20.234 -5.949 1 96.31 94 SER A C 1
ATOM 739 O O . SER A 1 94 ? -18.484 -19 -5.945 1 96.31 94 SER A O 1
ATOM 741 N N . ALA A 1 95 ? -17.562 -20.906 -5.211 1 97.25 95 ALA A N 1
ATOM 742 C CA . ALA A 1 95 ? -16.484 -20.234 -4.469 1 97.25 95 ALA A CA 1
ATOM 743 C C . ALA A 1 95 ? -15.625 -19.391 -5.398 1 97.25 95 ALA A C 1
ATOM 745 O O . ALA A 1 95 ? -15.258 -18.266 -5.062 1 97.25 95 ALA A O 1
ATOM 746 N N . GLU A 1 96 ? -15.344 -19.938 -6.59 1 97.94 96 GLU A N 1
ATOM 747 C CA . GLU A 1 96 ? -14.555 -19.219 -7.59 1 97.94 96 GLU A CA 1
ATOM 748 C C . GLU A 1 96 ? -15.242 -17.922 -8.008 1 97.94 96 GLU A C 1
ATOM 750 O O . GLU A 1 96 ? -14.609 -16.859 -8.062 1 97.94 96 GLU A O 1
ATOM 755 N N . GLU A 1 97 ? -16.5 -18.016 -8.258 1 97.62 97 GLU A N 1
ATOM 756 C CA . GLU A 1 97 ? -17.281 -16.859 -8.703 1 97.62 97 GLU A CA 1
ATOM 757 C C . GLU A 1 97 ? -17.375 -15.789 -7.613 1 97.62 97 GLU A C 1
ATOM 759 O O . GLU A 1 97 ? -17.312 -14.594 -7.895 1 97.62 97 GLU A O 1
ATOM 764 N N . LYS A 1 98 ? -17.531 -16.234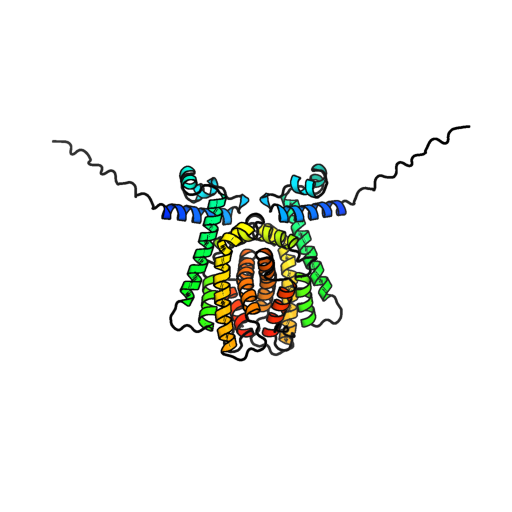 -6.41 1 98.38 98 LYS A N 1
ATOM 765 C CA . LYS A 1 98 ? -17.594 -15.305 -5.289 1 98.38 98 LYS A CA 1
ATOM 766 C C . LYS A 1 98 ? -16.266 -14.586 -5.09 1 98.38 98 LYS A C 1
ATOM 768 O O . LYS A 1 98 ? -16.234 -13.375 -4.859 1 98.38 98 LYS A O 1
ATOM 773 N N . ILE A 1 99 ? -15.133 -15.328 -5.164 1 98.56 99 ILE A N 1
ATOM 774 C CA . ILE A 1 99 ? -13.812 -14.734 -5.016 1 98.56 99 ILE A CA 1
ATOM 775 C C . ILE A 1 99 ? -13.594 -13.688 -6.102 1 98.56 99 ILE A C 1
ATOM 777 O O . ILE A 1 99 ? -13.164 -12.562 -5.812 1 98.56 99 ILE A O 1
ATOM 781 N N . LEU A 1 100 ? -13.945 -13.992 -7.336 1 98.25 100 LEU A N 1
ATOM 782 C CA . LEU A 1 100 ? -13.773 -13.047 -8.438 1 98.25 100 LEU A CA 1
ATOM 783 C C . LEU A 1 100 ? -14.711 -11.852 -8.281 1 98.25 100 LEU A C 1
ATOM 785 O O . LEU A 1 100 ? -14.367 -10.734 -8.656 1 98.25 100 LEU A O 1
ATOM 789 N N . ALA A 1 101 ? -15.875 -12.07 -7.699 1 98.12 101 ALA A N 1
ATOM 790 C CA . ALA A 1 101 ? -16.812 -10.977 -7.441 1 98.12 101 ALA A CA 1
ATOM 791 C C . ALA A 1 101 ? -16.25 -10 -6.406 1 98.12 101 ALA A C 1
ATOM 793 O O . ALA A 1 101 ? -16.422 -8.789 -6.52 1 98.12 101 ALA A O 1
ATOM 794 N N . ILE A 1 102 ? -15.57 -10.516 -5.422 1 98.44 102 ILE A N 1
ATOM 795 C CA . ILE A 1 102 ? -14.93 -9.68 -4.414 1 98.44 102 ILE A CA 1
ATOM 796 C C . ILE A 1 102 ? -13.82 -8.852 -5.062 1 98.44 102 ILE A C 1
ATOM 798 O O . ILE A 1 102 ? -13.688 -7.66 -4.789 1 98.44 102 ILE A O 1
ATOM 802 N N . VAL A 1 103 ? -13.031 -9.492 -5.953 1 98.56 103 VAL A N 1
ATOM 803 C CA . VAL A 1 103 ? -11.984 -8.789 -6.688 1 98.56 103 VAL A CA 1
ATOM 804 C C . VAL A 1 103 ? -12.602 -7.66 -7.508 1 98.56 103 VAL A C 1
ATOM 806 O O . VAL A 1 103 ? -12.141 -6.52 -7.445 1 98.56 103 VAL A O 1
ATOM 809 N N . ASP A 1 104 ? -13.688 -7.922 -8.227 1 98.06 104 ASP A N 1
ATOM 810 C CA . ASP A 1 104 ? -14.352 -6.93 -9.07 1 98.06 104 ASP A CA 1
ATOM 811 C C . ASP A 1 104 ? -14.898 -5.773 -8.234 1 98.06 104 ASP A C 1
ATOM 813 O O . ASP A 1 104 ? -14.789 -4.609 -8.625 1 98.06 104 ASP A O 1
ATOM 817 N N . ALA A 1 105 ? -15.43 -6.133 -7.117 1 97.88 105 ALA A N 1
ATOM 818 C CA . ALA A 1 105 ? -16 -5.121 -6.23 1 97.88 105 ALA A CA 1
ATOM 819 C C . ALA A 1 105 ? -14.93 -4.172 -5.711 1 97.88 105 ALA A C 1
ATOM 821 O O . ALA A 1 105 ? -15.141 -2.959 -5.648 1 97.88 105 ALA A O 1
ATOM 822 N N . HIS A 1 106 ? -13.805 -4.695 -5.375 1 97.75 106 HIS A N 1
ATOM 823 C CA . HIS A 1 106 ? -12.727 -3.883 -4.816 1 97.75 106 HIS A CA 1
ATOM 824 C C . HIS A 1 106 ? -12.25 -2.842 -5.824 1 97.75 106 HIS A C 1
ATOM 826 O O . HIS A 1 106 ? -11.945 -1.706 -5.453 1 97.75 106 HIS A O 1
ATOM 832 N N . PHE A 1 107 ? -12.18 -3.217 -7.074 1 97.81 107 PHE A N 1
ATOM 833 C CA . PHE A 1 107 ? -11.594 -2.334 -8.078 1 97.81 107 PHE A CA 1
ATOM 834 C C . PHE A 1 107 ? -12.68 -1.576 -8.836 1 97.81 107 PHE A C 1
ATOM 836 O O . PHE A 1 107 ? -12.391 -0.883 -9.812 1 97.81 107 PHE A O 1
ATOM 843 N N . HIS A 1 108 ? -13.93 -1.729 -8.438 1 97.44 108 HIS A N 1
ATOM 844 C CA . HIS A 1 108 ? -15.016 -0.96 -9.031 1 97.44 108 HIS A CA 1
ATOM 845 C C . HIS A 1 108 ? -14.836 0.533 -8.781 1 97.44 108 HIS A C 1
ATOM 847 O O . HIS A 1 108 ? -14.453 0.942 -7.688 1 97.44 108 HIS A O 1
ATOM 853 N N . PRO A 1 109 ? -15.164 1.371 -9.719 1 95.5 109 PRO A N 1
ATOM 854 C CA . PRO A 1 109 ? -14.898 2.807 -9.609 1 95.5 109 PRO A CA 1
ATOM 855 C C . PRO A 1 109 ? -15.625 3.453 -8.43 1 95.5 109 PRO A C 1
ATOM 857 O O . PRO A 1 109 ? -15.172 4.477 -7.914 1 95.5 109 PRO A O 1
ATOM 860 N N . LYS A 1 110 ? -16.719 2.902 -7.988 1 95.56 110 LYS A N 1
ATOM 861 C CA . LYS A 1 110 ? -17.469 3.449 -6.859 1 95.56 110 LYS A CA 1
ATOM 862 C C . LYS A 1 110 ? -16.625 3.447 -5.586 1 95.56 110 LYS A C 1
ATOM 864 O O . LYS A 1 110 ? -16.75 4.344 -4.754 1 95.56 110 LYS A O 1
ATOM 869 N N . VAL A 1 111 ? -15.734 2.439 -5.43 1 95 111 VAL A N 1
ATOM 870 C CA . VAL A 1 111 ? -14.945 2.338 -4.207 1 95 111 VAL A CA 1
ATOM 871 C C . VAL A 1 111 ? -13.461 2.455 -4.539 1 95 111 VAL A C 1
ATOM 873 O O . VAL A 1 111 ? -12.656 2.838 -3.686 1 95 111 VAL A O 1
ATOM 876 N N . GLY A 1 112 ? -13.148 2.145 -5.789 1 93.81 112 GLY A N 1
ATOM 877 C CA . GLY A 1 112 ? -11.758 2.088 -6.199 1 93.81 112 GLY A CA 1
ATOM 878 C C . GLY A 1 112 ? -11.312 3.311 -6.977 1 93.81 112 GLY A C 1
ATOM 879 O O . GLY A 1 112 ? -10.312 3.266 -7.695 1 93.81 112 GLY A O 1
ATOM 880 N N . SER A 1 113 ? -12.031 4.43 -6.859 1 95 113 SER A N 1
ATOM 881 C CA . SER A 1 113 ? -11.625 5.641 -7.566 1 95 113 SER A CA 1
ATOM 882 C C . SER A 1 113 ? -10.305 6.184 -7.023 1 95 113 SER A C 1
ATOM 884 O O . SER A 1 113 ? -9.977 5.98 -5.852 1 95 113 SER A O 1
ATOM 886 N N . ARG A 1 114 ? -9.633 6.883 -7.867 1 95 114 ARG A N 1
ATOM 887 C CA . ARG A 1 114 ? -8.359 7.477 -7.477 1 95 114 ARG A CA 1
ATOM 888 C C . ARG A 1 114 ? -8.531 8.391 -6.262 1 95 114 ARG A C 1
ATOM 890 O O . ARG A 1 114 ? -7.695 8.383 -5.355 1 95 114 ARG A O 1
ATOM 897 N N . LYS A 1 115 ? -9.578 9.18 -6.301 1 96.19 115 LYS A N 1
ATOM 898 C CA . LYS A 1 115 ? -9.875 10.102 -5.203 1 96.19 115 LYS A CA 1
ATOM 899 C C . LYS A 1 115 ? -10.023 9.352 -3.883 1 96.19 115 LYS A C 1
ATOM 901 O O . LYS A 1 115 ? -9.414 9.719 -2.879 1 96.19 115 LYS A O 1
ATOM 906 N N . LYS A 1 116 ? -10.789 8.312 -3.814 1 97.12 116 LYS A N 1
ATOM 907 C CA . LYS A 1 116 ? -11.023 7.551 -2.592 1 97.12 116 LYS A CA 1
ATOM 908 C C . LYS A 1 116 ? -9.766 6.797 -2.166 1 97.12 116 LYS A C 1
ATOM 910 O O . LYS A 1 116 ? -9.469 6.711 -0.974 1 97.12 116 LYS A O 1
ATOM 915 N N . GLN A 1 117 ? -9.023 6.285 -3.168 1 96.69 117 GLN A N 1
ATOM 916 C CA . GLN A 1 117 ? -7.766 5.617 -2.832 1 96.69 117 GLN A CA 1
ATOM 917 C C . GLN A 1 117 ? -6.77 6.598 -2.217 1 96.69 117 GLN A C 1
ATOM 919 O O . GLN A 1 117 ? -6.031 6.242 -1.298 1 96.69 117 GLN A O 1
ATOM 924 N N . ALA A 1 118 ? -6.738 7.836 -2.76 1 96.88 118 ALA A N 1
ATOM 925 C CA . ALA A 1 118 ? -5.871 8.859 -2.182 1 96.88 118 ALA A CA 1
ATOM 926 C C . ALA A 1 118 ? -6.191 9.086 -0.707 1 96.88 118 ALA A C 1
ATOM 928 O O . ALA A 1 118 ? -5.289 9.273 0.11 1 96.88 118 ALA A O 1
ATOM 929 N N . VAL A 1 119 ? -7.441 9.055 -0.362 1 96.94 119 VAL A N 1
ATOM 930 C CA . VAL A 1 119 ? -7.867 9.258 1.019 1 96.94 119 VAL A CA 1
ATOM 931 C C . VAL A 1 119 ? -7.445 8.07 1.873 1 96.94 119 VAL A C 1
ATOM 933 O O . VAL A 1 119 ? -6.906 8.242 2.969 1 96.94 119 VAL A O 1
ATOM 936 N N . TRP A 1 120 ? -7.641 6.816 1.386 1 96.06 120 TRP A N 1
ATOM 937 C CA . TRP A 1 120 ? -7.211 5.633 2.117 1 96.06 120 TRP A CA 1
ATOM 938 C C . TRP A 1 120 ? -5.719 5.695 2.43 1 96.06 120 TRP A C 1
ATOM 940 O O . TRP A 1 120 ? -5.312 5.512 3.578 1 96.06 120 TRP A O 1
ATOM 950 N N . PHE A 1 121 ? -4.922 6.023 1.466 1 96.44 121 PHE A N 1
ATOM 951 C CA . PHE A 1 121 ? -3.477 5.984 1.643 1 96.44 121 PHE A CA 1
ATOM 952 C C . PHE A 1 121 ? -2.998 7.188 2.449 1 96.44 121 PHE A C 1
ATOM 954 O O . PHE A 1 121 ? -1.959 7.121 3.111 1 96.44 121 PHE A O 1
ATOM 961 N N . ALA A 1 122 ? -3.801 8.305 2.416 1 95.5 122 ALA A N 1
ATOM 962 C CA . ALA A 1 122 ? -3.498 9.398 3.336 1 95.5 122 ALA A CA 1
ATOM 963 C C . ALA A 1 122 ? -3.598 8.945 4.789 1 95.5 122 ALA A C 1
ATOM 965 O O . ALA A 1 122 ? -2.727 9.25 5.605 1 95.5 122 ALA A O 1
ATOM 966 N N . PHE A 1 123 ? -4.602 8.148 5.059 1 94.06 123 PHE A N 1
ATOM 967 C CA . PHE A 1 123 ? -4.789 7.664 6.422 1 94.06 123 PHE A CA 1
ATOM 968 C C . PHE A 1 123 ? -3.771 6.578 6.75 1 94.06 123 PHE A C 1
ATOM 970 O O . PHE A 1 123 ? -3.207 6.562 7.848 1 94.06 123 PHE A O 1
ATOM 977 N N . TYR A 1 124 ? -3.48 5.656 5.801 1 94.25 124 TYR A N 1
ATOM 978 C CA . TYR A 1 124 ? -2.494 4.609 6.027 1 94.25 124 TYR A CA 1
ATOM 979 C C . TYR A 1 124 ? -1.119 5.203 6.309 1 94.25 124 TYR A C 1
ATOM 981 O O . TYR A 1 124 ? -0.366 4.68 7.133 1 94.25 124 TYR A O 1
ATOM 989 N N . GLY A 1 125 ? -0.847 6.277 5.625 1 93.62 125 GLY A N 1
ATOM 990 C CA . GLY A 1 125 ? 0.474 6.879 5.715 1 93.62 125 GLY A CA 1
ATOM 991 C C . GLY A 1 125 ? 0.647 7.75 6.945 1 93.62 125 GLY A C 1
ATOM 992 O O . GLY A 1 125 ? 1.771 8.094 7.312 1 93.62 125 GLY A O 1
ATOM 993 N N . ASP A 1 126 ? -0.435 8.117 7.523 1 91.56 126 ASP A N 1
ATOM 994 C CA . ASP A 1 126 ? -0.392 9.016 8.672 1 91.56 126 ASP A CA 1
ATOM 995 C C . ASP A 1 126 ? -0.208 8.234 9.977 1 91.56 126 ASP A C 1
ATOM 997 O O . ASP A 1 126 ? -1.123 7.539 10.422 1 91.56 126 ASP A O 1
ATOM 1001 N N . SER A 1 127 ? 0.976 8.383 10.617 1 87.31 127 SER A N 1
ATOM 1002 C CA . SER A 1 127 ? 1.322 7.629 11.82 1 87.31 127 SER A CA 1
ATOM 1003 C C . SER A 1 127 ? 0.366 7.945 12.961 1 87.31 127 SER A C 1
ATOM 1005 O O . SER A 1 127 ? 0.145 7.113 13.844 1 87.31 127 SER A O 1
ATOM 1007 N N . THR A 1 128 ? -0.245 9.055 12.992 1 82.62 128 THR A N 1
ATOM 1008 C CA . THR A 1 128 ? -1.111 9.477 14.086 1 82.62 128 THR A CA 1
ATOM 1009 C C . THR A 1 128 ? -2.535 8.969 13.883 1 82.62 128 THR A C 1
ATOM 1011 O O . THR A 1 128 ? -3.336 8.953 14.82 1 82.62 128 THR A O 1
ATOM 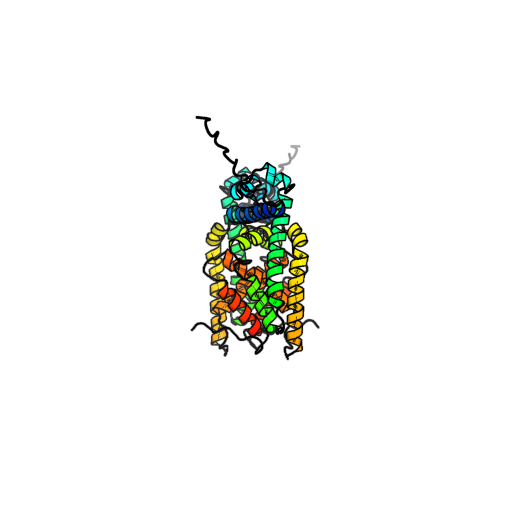1014 N N . SER A 1 129 ? -2.775 8.516 12.672 1 86.12 129 SER A N 1
ATOM 1015 C CA . SER A 1 129 ? -4.141 8.125 12.344 1 86.12 129 SER A CA 1
ATOM 1016 C C . SER A 1 129 ? -4.281 6.605 12.273 1 86.12 129 SER A C 1
ATOM 1018 O O . SER A 1 129 ? -5.395 6.078 12.305 1 86.12 129 SER A O 1
ATOM 1020 N N . ARG A 1 130 ? -3.203 5.859 12.195 1 86.56 130 ARG A N 1
ATOM 1021 C CA . ARG A 1 130 ? -3.252 4.43 11.906 1 86.56 130 ARG A CA 1
ATOM 1022 C C . ARG A 1 130 ? -3.979 3.676 13.016 1 86.56 130 ARG A C 1
ATOM 1024 O O . ARG A 1 130 ? -4.738 2.74 12.75 1 86.56 130 ARG A O 1
ATOM 1031 N N . ALA A 1 131 ? -3.732 4.164 14.219 1 84.62 131 ALA A N 1
ATOM 1032 C CA . ALA A 1 131 ? -4.406 3.502 15.328 1 84.62 131 ALA A CA 1
ATOM 1033 C C . ALA A 1 131 ? -5.918 3.695 15.25 1 84.62 131 ALA A C 1
ATOM 1035 O O . ALA A 1 131 ? -6.684 2.766 15.516 1 84.62 131 ALA A O 1
ATOM 1036 N N . ALA A 1 132 ? -6.293 4.875 14.914 1 84.25 132 ALA A N 1
ATOM 1037 C CA . ALA A 1 132 ? -7.719 5.156 14.758 1 84.25 132 ALA A CA 1
ATOM 1038 C C . ALA A 1 132 ? -8.32 4.328 13.625 1 84.25 132 ALA A C 1
ATOM 1040 O O . ALA A 1 132 ? -9.43 3.812 13.742 1 84.25 132 ALA A O 1
ATOM 1041 N N . TYR A 1 133 ? -7.578 4.133 12.547 1 84.88 133 TYR A N 1
ATOM 1042 C CA . TYR A 1 133 ? -8.062 3.303 11.453 1 84.88 133 TYR A CA 1
ATOM 1043 C C . TYR A 1 133 ? -8.266 1.863 11.914 1 84.88 133 TYR A C 1
ATOM 1045 O O . TYR A 1 133 ? -9.281 1.239 11.586 1 84.88 133 TYR A O 1
ATOM 1053 N N . ARG A 1 134 ? -7.352 1.348 12.578 1 88.12 134 ARG A N 1
ATOM 1054 C CA . ARG A 1 134 ? -7.465 -0.039 13.016 1 88.12 134 ARG A CA 1
ATOM 1055 C C . ARG A 1 134 ? -8.703 -0.241 13.883 1 88.12 134 ARG A C 1
ATOM 1057 O O . ARG A 1 134 ? -9.398 -1.253 13.758 1 88.12 134 ARG A O 1
ATOM 1064 N N . ARG A 1 135 ? -8.961 0.7 14.641 1 87.62 135 ARG A N 1
ATOM 1065 C CA . ARG A 1 135 ? -10.133 0.633 15.508 1 87.62 135 ARG A CA 1
ATOM 1066 C C . ARG A 1 135 ? -11.422 0.705 14.703 1 87.62 135 ARG A C 1
ATOM 1068 O O . ARG A 1 135 ? -12.359 -0.056 14.953 1 87.62 135 ARG A O 1
ATOM 1075 N N . ILE A 1 136 ? -11.438 1.495 13.703 1 89.44 136 ILE A N 1
ATOM 1076 C CA . ILE A 1 136 ? -12.648 1.789 12.945 1 89.44 136 ILE A CA 1
ATOM 1077 C C . ILE A 1 136 ? -12.844 0.744 11.852 1 89.44 136 ILE A C 1
ATOM 1079 O O . ILE A 1 136 ? -13.945 0.241 11.656 1 89.44 136 ILE A O 1
ATOM 1083 N N . GLY A 1 137 ? -11.742 0.422 11.203 1 89.88 137 GLY A N 1
ATOM 1084 C CA . GLY A 1 137 ? -11.828 -0.406 10.008 1 89.88 137 GLY A CA 1
ATOM 1085 C C . GLY A 1 137 ? -11.344 -1.826 10.227 1 89.88 137 GLY A C 1
ATOM 1086 O O . GLY A 1 137 ? -11.531 -2.691 9.367 1 89.88 137 GLY A O 1
ATOM 1087 N N . GLY A 1 138 ? -10.797 -2.102 11.391 1 90.5 138 GLY A N 1
ATOM 1088 C CA . GLY A 1 138 ? -10.203 -3.402 11.648 1 90.5 138 GLY A CA 1
ATOM 1089 C C . GLY A 1 138 ? -11.18 -4.551 11.5 1 90.5 138 GLY A C 1
ATOM 1090 O O . GLY A 1 138 ? -10.891 -5.535 10.82 1 90.5 138 GLY A O 1
ATOM 1091 N N . ASP A 1 139 ? -12.328 -4.336 12.039 1 93.19 139 ASP A N 1
ATOM 1092 C CA . ASP A 1 139 ? -13.352 -5.379 11.984 1 93.19 139 ASP A CA 1
ATOM 1093 C C . ASP A 1 139 ? -13.867 -5.57 10.562 1 93.19 139 ASP A C 1
ATOM 1095 O O . ASP A 1 139 ? -14.172 -6.691 10.156 1 93.19 139 ASP A O 1
ATOM 1099 N N . ILE A 1 140 ? -13.945 -4.484 9.898 1 94.69 140 ILE A N 1
ATOM 1100 C CA . ILE A 1 140 ? -14.438 -4.527 8.531 1 94.69 140 ILE A CA 1
ATOM 1101 C C . ILE A 1 140 ? -13.414 -5.227 7.637 1 94.69 140 ILE A C 1
ATOM 1103 O O . ILE A 1 140 ? -13.773 -6.09 6.828 1 94.69 140 ILE A O 1
ATOM 1107 N N . ASP A 1 141 ? -12.156 -4.922 7.789 1 93.81 141 ASP A N 1
ATOM 1108 C CA . ASP A 1 141 ? -11.078 -5.605 7.078 1 93.81 141 ASP A CA 1
ATOM 1109 C C . ASP A 1 141 ? -11.07 -7.098 7.402 1 93.81 141 ASP A C 1
ATOM 1111 O O . ASP A 1 141 ? -10.93 -7.934 6.508 1 93.81 141 ASP A O 1
ATOM 1115 N N . ASP A 1 142 ? -11.266 -7.391 8.68 1 95.12 142 ASP A N 1
ATOM 1116 C CA . ASP A 1 142 ? -11.258 -8.781 9.133 1 95.12 142 ASP A CA 1
ATOM 1117 C C . ASP A 1 142 ? -12.406 -9.562 8.5 1 95.12 142 ASP A C 1
ATOM 1119 O O . ASP A 1 142 ? -12.25 -10.742 8.164 1 95.12 142 ASP A O 1
ATOM 1123 N N . ALA A 1 143 ? -13.531 -8.906 8.375 1 96.94 143 ALA A N 1
ATOM 1124 C CA . ALA A 1 143 ? -14.695 -9.586 7.809 1 96.94 143 ALA A CA 1
ATOM 1125 C C . ALA A 1 143 ? -14.43 -10.031 6.375 1 96.94 143 ALA A C 1
ATOM 1127 O O . ALA A 1 143 ? -14.781 -11.148 5.988 1 96.94 143 ALA A O 1
ATOM 1128 N N . ARG A 1 144 ? -13.875 -9.203 5.559 1 97.44 144 ARG A N 1
ATOM 1129 C CA . ARG A 1 144 ? -13.57 -9.602 4.188 1 97.44 144 ARG A CA 1
ATOM 1130 C C . ARG A 1 144 ? -12.492 -10.68 4.156 1 97.44 144 ARG A C 1
ATOM 1132 O O . ARG A 1 144 ? -12.594 -11.641 3.396 1 97.44 144 ARG A O 1
ATOM 1139 N N . TYR A 1 145 ? -11.477 -10.469 4.977 1 97.31 145 TYR A N 1
ATOM 1140 C CA . TYR A 1 145 ? -10.414 -11.461 5.074 1 97.31 145 TYR A CA 1
ATOM 1141 C C . TYR A 1 145 ? -10.977 -12.836 5.434 1 97.31 145 TYR A C 1
ATOM 1143 O O . TYR A 1 145 ? -10.648 -13.836 4.793 1 97.31 145 TYR A O 1
ATOM 1151 N N . ASP A 1 146 ? -11.844 -12.852 6.445 1 98.12 146 ASP A N 1
ATOM 1152 C CA . ASP A 1 146 ? -12.453 -14.094 6.902 1 98.12 146 ASP A CA 1
ATOM 1153 C C . ASP A 1 146 ? -13.312 -14.719 5.805 1 98.12 146 ASP A C 1
ATOM 1155 O O . ASP A 1 146 ? -13.32 -15.938 5.629 1 98.12 146 ASP A O 1
ATOM 1159 N N . CYS A 1 147 ? -14 -13.898 5.145 1 98.31 147 CYS A N 1
ATOM 1160 C CA . CYS A 1 147 ? -14.812 -14.383 4.035 1 98.31 147 CYS A CA 1
ATOM 1161 C C . CYS A 1 147 ? -13.945 -15 2.947 1 98.31 147 CYS A C 1
ATOM 1163 O O . CYS A 1 147 ? -14.219 -16.109 2.492 1 98.31 147 CYS A O 1
ATOM 1165 N N . LEU A 1 148 ? -12.875 -14.328 2.525 1 98.5 148 LEU A N 1
ATOM 1166 C CA . LEU A 1 148 ? -11.953 -14.844 1.522 1 98.5 148 LEU A CA 1
ATOM 1167 C C . LEU A 1 148 ? -11.352 -16.172 1.974 1 98.5 148 LEU A C 1
ATOM 1169 O O . LEU A 1 148 ? -11.281 -17.125 1.194 1 98.5 148 LEU A O 1
ATOM 1173 N N . LEU A 1 149 ? -10.945 -16.156 3.232 1 98.44 149 LEU A N 1
ATOM 1174 C CA . LEU A 1 149 ? -10.32 -17.359 3.77 1 98.44 149 LEU A CA 1
ATOM 1175 C C . LEU A 1 149 ? -11.281 -18.547 3.709 1 98.44 149 LEU A C 1
ATOM 1177 O O . LEU A 1 149 ? -10.891 -19.656 3.326 1 98.44 149 LEU A O 1
ATOM 1181 N N . ALA A 1 150 ? -12.531 -18.344 4.078 1 98.44 150 ALA A N 1
ATOM 1182 C CA . ALA A 1 150 ? -13.539 -19.406 4.023 1 98.44 150 ALA A CA 1
ATOM 1183 C C . ALA A 1 150 ? -13.734 -19.906 2.596 1 98.44 150 ALA A C 1
ATOM 1185 O O . ALA A 1 150 ? -13.789 -21.109 2.355 1 98.44 150 ALA A O 1
ATOM 1186 N N . LEU A 1 151 ? -13.828 -19.031 1.658 1 98.38 151 LEU A N 1
ATOM 1187 C CA . LEU A 1 151 ? -14.008 -19.391 0.255 1 98.38 151 LEU A CA 1
ATOM 1188 C C . LEU A 1 151 ? -12.797 -20.141 -0.274 1 98.38 151 LEU A C 1
ATOM 1190 O O . LEU A 1 151 ? -12.953 -21.125 -1.012 1 98.38 151 LEU A O 1
ATOM 1194 N N . LEU A 1 152 ? -11.625 -19.703 0.103 1 98.5 152 LEU A N 1
ATOM 1195 C CA . LEU A 1 152 ? -10.391 -20.344 -0.328 1 98.5 152 LEU A CA 1
ATOM 1196 C C . LEU A 1 152 ? -10.281 -21.75 0.268 1 98.5 152 LEU A C 1
ATOM 1198 O O . LEU A 1 152 ? -9.797 -22.672 -0.392 1 98.5 152 LEU A O 1
ATOM 1202 N N . ASN A 1 153 ? -10.688 -21.875 1.489 1 98 153 ASN A N 1
ATOM 1203 C CA . ASN A 1 153 ? -10.719 -23.188 2.104 1 98 153 ASN A CA 1
ATOM 1204 C C . ASN A 1 153 ? -11.695 -24.125 1.385 1 98 153 ASN A C 1
ATOM 1206 O O . ASN A 1 153 ? -11.398 -25.297 1.171 1 98 153 ASN A O 1
ATOM 1210 N N . ASP A 1 154 ? -12.844 -23.609 1.041 1 96.81 154 ASP A N 1
ATOM 1211 C CA . ASP A 1 154 ? -13.797 -24.391 0.26 1 96.81 154 ASP A CA 1
ATOM 1212 C C . ASP A 1 154 ? -13.172 -24.875 -1.048 1 96.81 154 ASP A C 1
ATOM 1214 O O . ASP A 1 154 ? -13.336 -26.031 -1.425 1 96.81 154 ASP A O 1
ATOM 1218 N N . LEU A 1 155 ? -12.5 -24 -1.697 1 96.5 155 LEU A N 1
ATOM 1219 C CA . LEU A 1 155 ? -11.844 -24.328 -2.957 1 96.5 155 LEU A CA 1
ATOM 1220 C C . LEU A 1 155 ? -10.781 -25.406 -2.752 1 96.5 155 LEU A C 1
ATOM 1222 O O . LEU A 1 155 ? -10.734 -26.375 -3.494 1 96.5 155 LEU A O 1
ATOM 1226 N N . LYS A 1 156 ? -9.953 -25.203 -1.799 1 95.94 156 LYS A N 1
ATOM 1227 C CA . LYS A 1 156 ? -8.891 -26.156 -1.52 1 95.94 156 LYS A CA 1
ATOM 1228 C C . LYS A 1 156 ? -9.461 -27.547 -1.218 1 95.94 156 LYS A C 1
ATOM 1230 O O . LYS A 1 156 ? -8.945 -28.562 -1.701 1 95.94 156 LYS A O 1
ATOM 1235 N N . ASN A 1 157 ? -10.523 -27.578 -0.455 1 95.31 157 ASN A N 1
ATOM 1236 C CA . ASN A 1 157 ? -11.148 -28.828 -0.035 1 95.31 157 ASN A CA 1
ATOM 1237 C C . ASN A 1 157 ? -11.844 -29.531 -1.2 1 95.31 157 ASN A C 1
ATOM 1239 O O . ASN A 1 157 ? -12.109 -30.719 -1.141 1 95.31 157 ASN A O 1
ATOM 1243 N N . SER A 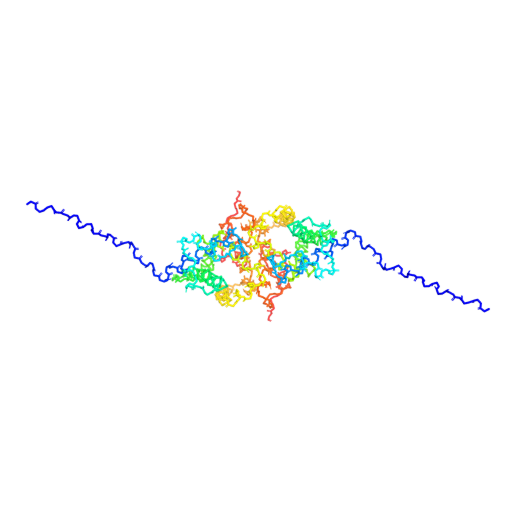1 158 ? -12.156 -28.828 -2.207 1 94.81 158 SER A N 1
ATOM 1244 C CA . SER A 1 158 ? -12.898 -29.391 -3.336 1 94.81 158 SER A CA 1
ATOM 1245 C C . SER A 1 158 ? -11.945 -29.922 -4.406 1 94.81 158 SER A C 1
ATOM 1247 O O . SER A 1 158 ? -12.391 -30.406 -5.445 1 94.81 158 SER A O 1
ATOM 1249 N N . GLY A 1 159 ? -10.664 -29.703 -4.184 1 93.69 159 GLY A N 1
ATOM 1250 C CA . GLY A 1 159 ? -9.688 -30.156 -5.16 1 93.69 159 GLY A CA 1
ATOM 1251 C C . GLY A 1 159 ? -8.391 -30.641 -4.527 1 93.69 159 GLY A C 1
ATOM 1252 O O . GLY A 1 159 ? -8.32 -30.844 -3.314 1 93.69 159 GLY A O 1
ATOM 1253 N N . ASP A 1 160 ? -7.406 -30.969 -5.383 1 91.75 160 ASP A N 1
ATOM 1254 C CA . ASP A 1 160 ? -6.094 -31.422 -4.941 1 91.75 160 ASP A CA 1
ATOM 1255 C C . ASP A 1 160 ? -5.055 -30.312 -5.062 1 91.75 160 ASP A C 1
ATOM 1257 O O . ASP A 1 160 ? -4.41 -30.172 -6.105 1 91.75 160 ASP A O 1
ATOM 1261 N N . PHE A 1 161 ? -4.957 -29.594 -3.992 1 93 161 PHE A N 1
ATOM 1262 C CA . PHE A 1 161 ? -4.016 -28.484 -3.922 1 93 161 PHE A CA 1
ATOM 1263 C C . PHE A 1 161 ? -3.113 -28.609 -2.699 1 93 161 PHE A C 1
ATOM 1265 O O . PHE A 1 161 ? -3.119 -27.75 -1.823 1 93 161 PHE A O 1
ATOM 1272 N N . PRO A 1 162 ? -2.299 -29.641 -2.652 1 87.62 162 PRO A N 1
ATOM 1273 C CA . PRO A 1 162 ? -1.552 -29.969 -1.438 1 87.62 162 PRO A CA 1
ATOM 1274 C C . PRO A 1 162 ? -0.548 -28.875 -1.049 1 87.62 162 PRO A C 1
ATOM 1276 O O . PRO A 1 162 ? -0.156 -28.781 0.117 1 87.62 162 PRO A O 1
ATOM 1279 N N . HIS A 1 163 ? -0.162 -27.969 -1.911 1 87.75 163 HIS A N 1
ATOM 1280 C CA . HIS A 1 163 ? 0.884 -27 -1.603 1 87.75 163 HIS A CA 1
ATOM 1281 C C . HIS A 1 163 ? 0.297 -25.625 -1.346 1 87.75 163 HIS A C 1
ATOM 1283 O O . HIS A 1 163 ? 1.034 -24.672 -1.09 1 87.75 163 HIS A O 1
ATOM 1289 N N . VAL A 1 164 ? -1.041 -25.609 -1.409 1 94.06 164 VAL A N 1
ATOM 1290 C CA . VAL A 1 164 ? -1.665 -24.297 -1.244 1 94.06 164 VAL A CA 1
ATOM 1291 C C . VAL A 1 164 ? -1.953 -24.047 0.234 1 94.06 164 VAL A C 1
ATOM 1293 O O . VAL A 1 164 ? -2.58 -24.875 0.901 1 94.06 164 VAL A O 1
ATOM 1296 N N . ASN A 1 165 ? -1.388 -23 0.774 1 95.62 165 ASN A N 1
ATOM 1297 C CA . ASN A 1 165 ? -1.753 -22.469 2.078 1 95.62 165 ASN A CA 1
ATOM 1298 C C . ASN A 1 165 ? -2.775 -21.344 1.951 1 95.62 165 ASN A C 1
ATOM 1300 O O . ASN A 1 165 ? -2.434 -20.234 1.541 1 95.62 165 ASN A O 1
ATOM 1304 N N . THR A 1 166 ? -4.027 -21.641 2.357 1 97.12 166 THR A N 1
ATOM 1305 C CA . THR A 1 166 ? -5.117 -20.703 2.09 1 97.12 166 THR A CA 1
ATOM 1306 C C . THR A 1 166 ? -4.945 -19.422 2.896 1 97.12 166 THR A C 1
ATOM 1308 O O . THR A 1 166 ? -5.359 -18.344 2.461 1 97.12 166 THR A O 1
ATOM 1311 N N . THR A 1 167 ? -4.301 -19.469 4.082 1 95.81 167 THR A N 1
ATOM 1312 C CA . THR A 1 167 ? -4.004 -18.281 4.859 1 95.81 167 THR A CA 1
ATOM 1313 C C . THR A 1 167 ? -3.033 -17.359 4.109 1 95.81 167 THR A C 1
ATOM 1315 O O . THR A 1 167 ? -3.229 -16.156 4.055 1 95.81 167 THR A O 1
ATOM 1318 N N . ASP A 1 168 ? -2.033 -17.953 3.467 1 95.56 168 ASP A N 1
ATOM 1319 C CA . ASP A 1 168 ? -1.099 -17.188 2.65 1 95.56 168 ASP A CA 1
ATOM 1320 C C . ASP A 1 168 ? -1.806 -16.562 1.451 1 95.56 168 ASP A C 1
ATOM 1322 O O . ASP A 1 168 ? -1.573 -15.398 1.13 1 95.56 168 ASP A O 1
ATOM 1326 N N . VAL A 1 169 ? -2.66 -17.359 0.847 1 97.62 169 VAL A N 1
ATOM 1327 C CA . VAL A 1 169 ? -3.359 -16.875 -0.337 1 97.62 169 VAL A CA 1
ATOM 1328 C C . VAL A 1 169 ? -4.246 -15.688 0.037 1 97.62 169 VAL A C 1
ATOM 1330 O O . VAL A 1 169 ? -4.27 -14.672 -0.666 1 97.62 169 VAL A O 1
ATOM 1333 N N . ALA A 1 170 ? -4.965 -15.758 1.157 1 97.94 170 ALA A N 1
ATOM 1334 C CA . ALA A 1 170 ? -5.816 -14.664 1.608 1 97.94 170 ALA A CA 1
ATOM 1335 C C . ALA A 1 170 ? -4.992 -13.406 1.889 1 97.94 170 ALA A C 1
ATOM 1337 O O . ALA A 1 170 ? -5.375 -12.305 1.489 1 97.94 170 ALA A O 1
ATOM 1338 N N . THR A 1 171 ? -3.854 -13.586 2.549 1 97.25 171 THR A N 1
ATOM 1339 C CA . THR A 1 171 ? -2.977 -12.461 2.859 1 97.25 171 THR A CA 1
ATOM 1340 C C . THR A 1 171 ? -2.426 -11.836 1.582 1 97.25 171 THR A C 1
ATOM 1342 O O . THR A 1 171 ? -2.379 -10.609 1.455 1 97.25 171 THR A O 1
ATOM 1345 N N . ILE A 1 172 ? -2.035 -12.695 0.657 1 98 172 ILE A N 1
ATOM 1346 C CA . ILE A 1 172 ? -1.52 -12.211 -0.62 1 98 172 ILE A CA 1
ATOM 1347 C C . ILE A 1 172 ? -2.6 -11.414 -1.347 1 98 172 ILE A C 1
ATOM 1349 O O . ILE A 1 172 ? -2.336 -10.328 -1.866 1 98 172 ILE A O 1
ATOM 1353 N N . MET A 1 173 ? -3.812 -11.883 -1.374 1 98.56 173 MET A N 1
ATOM 1354 C CA . MET A 1 173 ? -4.898 -11.172 -2.051 1 98.56 173 MET A CA 1
ATOM 1355 C C . MET A 1 173 ? -5.145 -9.812 -1.405 1 98.56 173 MET A C 1
ATOM 1357 O O . MET A 1 173 ? -5.242 -8.805 -2.1 1 98.56 173 MET A O 1
ATOM 1361 N N . GLU A 1 174 ? -5.266 -9.82 -0.079 1 97.88 174 GLU A N 1
ATOM 1362 C CA . GLU A 1 174 ? -5.477 -8.562 0.626 1 97.88 174 GLU A CA 1
ATOM 1363 C C . GLU A 1 174 ? -4.336 -7.582 0.362 1 97.88 174 GLU A C 1
ATOM 1365 O O . GLU A 1 174 ? -4.57 -6.391 0.16 1 97.88 174 GLU A O 1
ATOM 1370 N N . SER A 1 175 ? -3.121 -8.102 0.34 1 98.19 175 SER A N 1
ATOM 1371 C CA . SER A 1 175 ? -1.948 -7.277 0.074 1 98.19 175 SER A CA 1
ATOM 1372 C C . SER A 1 175 ? -1.947 -6.762 -1.361 1 98.19 175 SER A C 1
ATOM 1374 O O . SER A 1 175 ? -1.56 -5.621 -1.618 1 98.19 175 SER A O 1
ATOM 1376 N N . LEU A 1 176 ? -2.4 -7.562 -2.277 1 98.5 176 LEU A N 1
ATOM 1377 C CA . LEU A 1 176 ? -2.457 -7.152 -3.676 1 98.5 176 LEU A CA 1
ATOM 1378 C C . LEU A 1 176 ? -3.533 -6.094 -3.891 1 98.5 176 LEU A C 1
ATOM 1380 O O . LEU A 1 176 ? -3.367 -5.191 -4.715 1 98.5 176 LEU A O 1
ATOM 1384 N N . PHE A 1 177 ? -4.648 -6.234 -3.158 1 98.31 177 PHE A N 1
ATOM 1385 C CA . PHE A 1 177 ? -5.652 -5.176 -3.236 1 98.31 177 PHE A CA 1
ATOM 1386 C C . PHE A 1 177 ? -5.027 -3.816 -2.957 1 98.31 177 PHE A C 1
ATOM 1388 O O . PHE A 1 177 ? -5.164 -2.889 -3.758 1 98.31 177 PHE A O 1
ATOM 1395 N N . ASP A 1 178 ? -4.32 -3.785 -1.927 1 97.69 178 ASP A N 1
ATOM 1396 C CA . ASP A 1 178 ? -3.693 -2.525 -1.534 1 97.69 178 ASP A CA 1
ATOM 1397 C C . ASP A 1 178 ? -2.514 -2.191 -2.445 1 97.69 178 ASP A C 1
ATOM 1399 O O . ASP A 1 178 ? -2.357 -1.047 -2.873 1 97.69 178 ASP A O 1
ATOM 1403 N N . GLY A 1 179 ? -1.696 -3.178 -2.717 1 98.06 179 GLY A N 1
ATOM 1404 C CA . GLY A 1 179 ? -0.516 -2.932 -3.531 1 98.06 179 GLY A CA 1
ATOM 1405 C C . GLY A 1 179 ? -0.845 -2.432 -4.926 1 98.06 179 GLY A C 1
ATOM 1406 O O . GLY A 1 179 ? -0.236 -1.475 -5.406 1 98.06 179 GLY A O 1
ATOM 1407 N N . LEU A 1 180 ? -1.759 -3.029 -5.59 1 98.12 180 LEU A N 1
ATOM 1408 C CA . LEU A 1 180 ? -2.162 -2.613 -6.93 1 98.12 180 LEU A CA 1
ATOM 1409 C C . LEU A 1 180 ? -2.84 -1.247 -6.895 1 98.12 180 LEU A C 1
ATOM 1411 O O . LEU A 1 180 ? -2.645 -0.429 -7.797 1 98.12 180 LEU A O 1
ATOM 1415 N N . SER A 1 181 ? -3.639 -1.023 -5.871 1 97.75 181 SER A N 1
ATOM 1416 C CA . SER A 1 181 ? -4.254 0.29 -5.703 1 97.75 181 SER A CA 1
ATOM 1417 C C . SER A 1 181 ? -3.195 1.376 -5.527 1 97.75 181 SER A C 1
ATOM 1419 O O . SER A 1 181 ? -3.311 2.459 -6.102 1 97.75 181 SER A O 1
ATOM 1421 N N . LEU A 1 182 ? -2.178 1.09 -4.766 1 97 182 LEU A N 1
ATOM 1422 C CA . LEU A 1 182 ? -1.091 2.037 -4.551 1 97 182 LEU A CA 1
ATOM 1423 C C . LEU A 1 182 ? -0.334 2.303 -5.848 1 97 182 LEU A C 1
ATOM 1425 O O . LEU A 1 182 ? -0.012 3.451 -6.16 1 97 182 LEU A O 1
ATOM 1429 N N . THR A 1 183 ? -0.025 1.236 -6.562 1 95.31 183 THR A N 1
ATOM 1430 C CA . THR A 1 183 ? 0.653 1.361 -7.848 1 95.31 183 THR A CA 1
ATOM 1431 C C . THR A 1 183 ? -0.114 2.299 -8.773 1 95.31 183 THR A C 1
ATOM 1433 O O . THR A 1 183 ? 0.474 3.193 -9.391 1 95.31 183 THR A O 1
ATOM 1436 N N . MET A 1 184 ? -1.401 2.166 -8.82 1 95.06 184 MET A N 1
ATOM 1437 C CA . MET A 1 184 ? -2.236 3.006 -9.68 1 95.06 184 MET A CA 1
ATOM 1438 C C . MET A 1 184 ? -2.242 4.449 -9.18 1 95.06 184 MET A C 1
ATOM 1440 O O . MET A 1 184 ? -2.324 5.383 -9.984 1 95.06 184 MET A O 1
ATOM 1444 N N . LEU A 1 185 ? -2.166 4.578 -7.914 1 94.81 185 LEU A N 1
ATOM 1445 C CA . LEU A 1 185 ? -2.18 5.91 -7.316 1 94.81 185 LEU A CA 1
ATOM 1446 C C . LEU A 1 185 ? -0.877 6.648 -7.605 1 94.81 185 LEU A C 1
ATOM 1448 O O . LEU A 1 185 ? -0.892 7.832 -7.945 1 94.81 185 LEU A O 1
ATOM 1452 N N . ILE A 1 186 ? 0.227 5.957 -7.473 1 92.81 186 ILE A N 1
ATOM 1453 C CA . ILE A 1 186 ? 1.549 6.562 -7.574 1 92.81 186 ILE A CA 1
ATOM 1454 C C . ILE A 1 186 ? 1.933 6.719 -9.047 1 92.81 186 ILE A C 1
ATOM 1456 O O . ILE A 1 186 ? 2.555 7.715 -9.43 1 92.81 186 ILE A O 1
ATOM 1460 N N . TYR A 1 187 ? 1.579 5.781 -9.859 1 90.5 187 TYR A N 1
ATOM 1461 C CA . TYR A 1 187 ? 1.933 5.781 -11.273 1 90.5 187 TYR A CA 1
ATOM 1462 C C . TYR A 1 187 ? 0.685 5.711 -12.148 1 90.5 187 TYR A C 1
ATOM 1464 O O . TYR A 1 187 ? 0.426 4.691 -12.789 1 90.5 187 TYR A O 1
ATOM 1472 N N . PRO A 1 188 ? 0.059 6.836 -12.266 1 87.38 188 PRO A N 1
ATOM 1473 C CA . PRO A 1 188 ? -1.167 6.832 -13.07 1 87.38 188 PRO A CA 1
ATOM 1474 C C . PRO A 1 188 ? -0.915 6.477 -14.531 1 87.38 188 PRO A C 1
ATOM 1476 O O . PRO A 1 188 ? 0.057 6.945 -15.125 1 87.38 188 PRO A O 1
ATOM 1479 N N . GLY A 1 189 ? -1.695 5.586 -15.109 1 85 189 GLY A N 1
ATOM 1480 C CA . GLY A 1 189 ? -1.618 5.242 -16.516 1 85 189 GLY A CA 1
ATOM 1481 C C . GLY A 1 189 ? -0.859 3.955 -16.781 1 85 189 GLY A C 1
ATOM 1482 O O . GLY A 1 189 ? -1.03 3.328 -17.828 1 85 189 GLY A O 1
ATOM 1483 N N . ASP A 1 190 ? -0.02 3.537 -15.867 1 85.38 190 ASP A N 1
ATOM 1484 C CA . ASP A 1 190 ? 0.795 2.344 -16.062 1 85.38 190 ASP A CA 1
ATOM 1485 C C . ASP A 1 190 ? -0.023 1.075 -15.852 1 85.38 190 ASP A C 1
ATOM 1487 O O . ASP A 1 190 ? 0.181 0.071 -16.531 1 85.38 190 ASP A O 1
ATOM 1491 N N . THR A 1 191 ? -0.87 1.107 -14.883 1 91.12 191 THR A N 1
ATOM 1492 C CA . THR A 1 191 ? -1.766 0.013 -14.523 1 91.12 191 THR A CA 1
ATOM 1493 C C . THR A 1 191 ? -3.199 0.515 -14.375 1 91.12 191 THR A C 1
ATOM 1495 O O . THR A 1 191 ? -3.441 1.531 -13.727 1 91.12 191 THR A O 1
ATOM 1498 N N . THR A 1 192 ? -4.141 -0.132 -15.078 1 94.31 192 THR A N 1
ATOM 1499 C CA . THR A 1 192 ? -5.555 0.21 -14.969 1 94.31 192 THR A CA 1
ATOM 1500 C C . THR A 1 192 ? -6.262 -0.73 -14 1 94.31 192 THR A C 1
ATOM 1502 O O . THR A 1 192 ? -5.688 -1.728 -13.562 1 94.31 192 THR A O 1
ATOM 1505 N N . ARG A 1 193 ? -7.488 -0.36 -13.633 1 95.62 193 ARG A N 1
ATOM 1506 C CA . ARG A 1 193 ? -8.281 -1.239 -12.781 1 95.62 193 ARG A CA 1
ATOM 1507 C C . ARG A 1 193 ? -8.531 -2.582 -13.461 1 95.62 193 ARG A C 1
ATOM 1509 O O . ARG A 1 193 ? -8.555 -3.623 -12.805 1 95.62 193 ARG A O 1
ATOM 1516 N N . ASP A 1 194 ? -8.742 -2.549 -14.781 1 95 194 ASP A N 1
ATOM 1517 C CA . ASP A 1 194 ? -8.914 -3.793 -15.523 1 95 194 ASP A CA 1
ATOM 1518 C C . ASP A 1 194 ? -7.641 -4.637 -15.492 1 95 194 ASP A C 1
ATOM 1520 O O . ASP A 1 194 ? -7.703 -5.863 -15.398 1 95 194 ASP A O 1
ATOM 1524 N N . ASP A 1 195 ? -6.465 -3.98 -1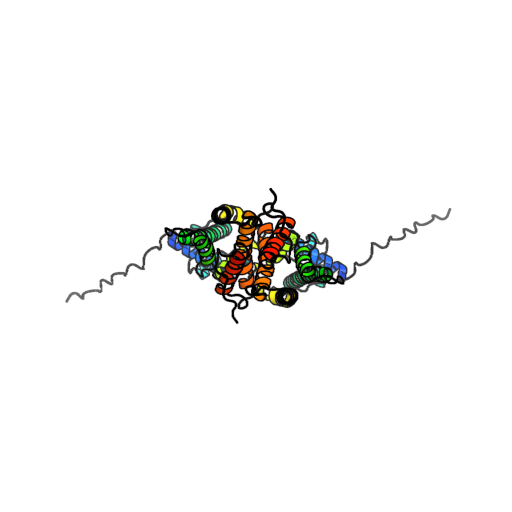5.594 1 96.06 195 ASP A N 1
ATOM 1525 C CA . ASP A 1 195 ? -5.199 -4.691 -15.438 1 96.06 195 ASP A CA 1
ATOM 1526 C C . ASP A 1 195 ? -5.113 -5.363 -14.07 1 96.06 195 ASP A C 1
ATOM 1528 O O . ASP A 1 195 ? -4.703 -6.52 -13.969 1 96.06 195 ASP A O 1
ATOM 1532 N N . ALA A 1 196 ? -5.508 -4.633 -13.047 1 97.44 196 ALA A N 1
ATOM 1533 C CA . ALA A 1 196 ? -5.449 -5.141 -11.672 1 97.44 196 ALA A CA 1
ATOM 1534 C C . ALA A 1 196 ? -6.316 -6.387 -11.516 1 97.44 196 ALA A C 1
ATOM 1536 O O . ALA A 1 196 ? -5.887 -7.379 -10.93 1 97.44 196 ALA A O 1
ATOM 1537 N N . LYS A 1 197 ? -7.535 -6.309 -12.07 1 97.38 197 LYS A N 1
ATOM 1538 C CA . LYS A 1 197 ? -8.438 -7.461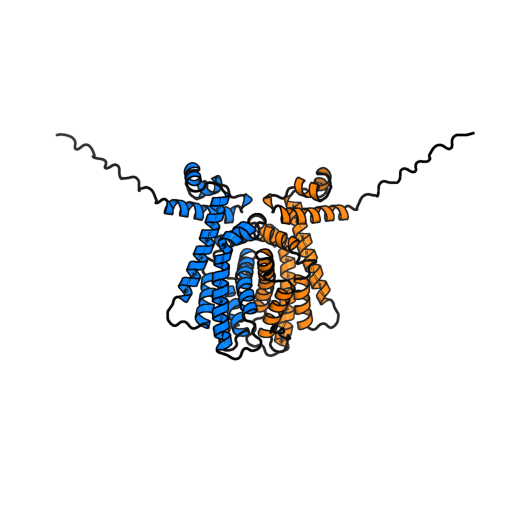 -12.031 1 97.38 197 LYS A CA 1
ATOM 1539 C C . LYS A 1 197 ? -7.828 -8.656 -12.758 1 97.38 197 LYS A C 1
ATOM 1541 O O . LYS A 1 197 ? -7.879 -9.781 -12.266 1 97.38 197 LYS A O 1
ATOM 1546 N N . ARG A 1 198 ? -7.281 -8.352 -13.891 1 96.25 198 ARG A N 1
ATOM 1547 C CA . ARG A 1 198 ? -6.641 -9.398 -14.68 1 96.25 198 ARG A CA 1
ATOM 1548 C C . ARG A 1 198 ? -5.477 -10.023 -13.914 1 96.25 198 ARG A C 1
ATOM 1550 O O . ARG A 1 198 ? -5.316 -11.25 -13.906 1 96.25 198 ARG A O 1
ATOM 1557 N N . GLN A 1 199 ? -4.672 -9.219 -13.305 1 97 199 GLN A N 1
ATOM 1558 C CA . GLN A 1 199 ? -3.518 -9.672 -12.539 1 97 199 GLN A CA 1
ATOM 1559 C C . GLN A 1 199 ? -3.947 -10.516 -11.344 1 97 199 GLN A C 1
ATOM 1561 O O . GLN A 1 199 ? -3.354 -11.562 -11.062 1 97 199 GLN A O 1
ATOM 1566 N N . MET A 1 200 ? -5.012 -10.102 -10.648 1 97.94 200 MET A N 1
ATOM 1567 C CA . MET A 1 200 ? -5.555 -10.898 -9.555 1 97.94 200 MET A CA 1
ATOM 1568 C C . MET A 1 200 ? -6.035 -12.258 -10.055 1 97.94 200 MET A C 1
ATOM 1570 O O . MET A 1 200 ? -5.785 -13.281 -9.414 1 97.94 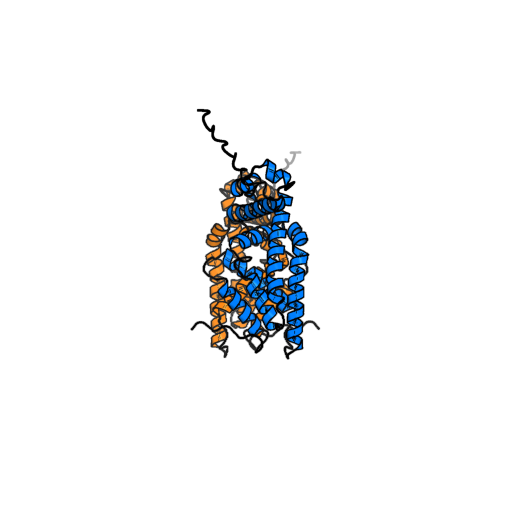200 MET A O 1
ATOM 1574 N N . ARG A 1 201 ? -6.691 -12.266 -11.164 1 97.06 201 ARG A N 1
ATOM 1575 C CA . ARG A 1 201 ? -7.168 -13.516 -11.75 1 97.06 201 ARG A CA 1
ATOM 1576 C C . ARG A 1 201 ? -6.004 -14.414 -12.141 1 97.06 201 ARG A C 1
ATOM 1578 O O . ARG A 1 201 ? -6.066 -15.633 -11.961 1 97.06 201 ARG A O 1
ATOM 1585 N N . SER A 1 202 ? -4.977 -13.828 -12.727 1 96.06 202 SER A N 1
ATOM 1586 C CA . SER A 1 202 ? -3.799 -14.609 -13.094 1 96.06 202 SER A CA 1
ATOM 1587 C C . SER A 1 202 ? -3.182 -15.289 -11.875 1 96.06 202 SER A C 1
ATOM 1589 O O . SER A 1 202 ? -2.766 -16.453 -11.945 1 96.06 202 SER A O 1
ATOM 1591 N N . TYR A 1 203 ? -3.102 -14.578 -10.75 1 97.12 203 TYR A N 1
ATOM 1592 C CA . TYR A 1 203 ? -2.586 -15.148 -9.516 1 97.12 203 TYR A CA 1
ATOM 1593 C C . TYR A 1 203 ? -3.428 -16.344 -9.07 1 97.12 203 TYR A C 1
ATOM 1595 O O . TYR A 1 203 ? -2.893 -17.406 -8.75 1 97.12 203 TYR A O 1
ATOM 1603 N N . LEU A 1 204 ? -4.734 -16.094 -9.07 1 97.62 204 LEU A N 1
ATOM 1604 C CA . LEU A 1 204 ? -5.645 -17.141 -8.617 1 97.62 204 LEU A CA 1
ATOM 1605 C C . LEU A 1 204 ? -5.57 -18.359 -9.523 1 97.62 204 LEU A C 1
ATOM 1607 O O . LEU A 1 204 ? -5.598 -19.5 -9.055 1 97.62 204 LEU A O 1
ATOM 1611 N N . ALA A 1 205 ? -5.438 -18.156 -10.836 1 96.06 205 ALA A N 1
ATOM 1612 C CA . ALA A 1 205 ? -5.344 -19.25 -11.805 1 96.06 205 ALA A CA 1
ATOM 1613 C C . ALA A 1 205 ? -4.059 -20.047 -11.609 1 96.06 205 ALA A C 1
ATOM 1615 O O . ALA A 1 205 ? -4.051 -21.281 -11.766 1 96.06 205 ALA A O 1
ATOM 1616 N N . ALA A 1 206 ? -2.998 -19.344 -11.305 1 93.81 206 ALA A N 1
ATOM 1617 C CA . ALA A 1 206 ? -1.729 -20.016 -11.055 1 93.81 206 ALA A CA 1
ATOM 1618 C C . ALA A 1 206 ? -1.779 -20.828 -9.766 1 93.81 206 ALA A C 1
ATOM 1620 O O . ALA A 1 206 ? -1.2 -21.906 -9.68 1 93.81 206 ALA A O 1
ATOM 1621 N N . THR A 1 207 ? -2.473 -20.328 -8.75 1 95.19 207 THR A N 1
ATOM 1622 C CA . THR A 1 207 ? -2.525 -20.938 -7.422 1 95.19 207 THR A CA 1
ATOM 1623 C C . THR A 1 207 ? -3.475 -22.125 -7.41 1 95.19 207 THR A C 1
ATOM 1625 O O . THR A 1 207 ? -3.223 -23.125 -6.727 1 95.19 207 THR A O 1
ATOM 1628 N N . PHE A 1 208 ? -4.594 -21.984 -8.18 1 95.94 208 PHE A N 1
ATOM 1629 C CA . PHE A 1 208 ? -5.602 -23.031 -8.289 1 95.94 208 PHE A CA 1
ATOM 1630 C C . PHE A 1 208 ? -5.824 -23.422 -9.742 1 95.94 208 PHE A C 1
ATOM 1632 O O . PHE A 1 208 ? -6.871 -23.125 -10.32 1 95.94 208 PHE A O 1
ATOM 1639 N N . PRO A 1 209 ? -4.883 -24.203 -10.266 1 92.38 209 PRO A N 1
ATOM 1640 C CA . PRO A 1 209 ? -5.004 -24.578 -11.672 1 92.38 209 PRO A CA 1
ATOM 1641 C C . PRO A 1 209 ? -6.344 -25.25 -11.992 1 92.38 209 PRO A C 1
ATOM 1643 O O . PRO A 1 209 ? -6.859 -26.016 -11.188 1 92.38 209 PRO A O 1
ATOM 1646 N N . ASN A 1 210 ? -6.898 -24.859 -13.102 1 93.62 210 ASN A N 1
ATOM 1647 C CA . ASN A 1 210 ? -8.125 -25.406 -13.68 1 93.62 210 ASN A CA 1
ATOM 1648 C C . ASN A 1 210 ? -9.359 -24.953 -12.906 1 93.62 210 ASN A C 1
ATOM 1650 O O . ASN A 1 210 ? -10.469 -25.422 -13.18 1 93.62 210 ASN A O 1
ATOM 1654 N N . ARG A 1 211 ? -9.211 -24.016 -11.93 1 96.06 211 ARG A N 1
ATOM 1655 C CA . ARG A 1 211 ? -10.367 -23.516 -11.188 1 96.06 211 ARG A CA 1
ATOM 1656 C C . ARG A 1 211 ? -10.719 -22.094 -11.625 1 96.06 211 ARG A C 1
ATOM 1658 O O . ARG A 1 211 ? -11.875 -21.688 -11.531 1 96.06 211 ARG A O 1
ATOM 1665 N N . PHE A 1 212 ? -9.688 -21.359 -12.023 1 96.56 212 PHE A N 1
ATOM 1666 C CA . PHE A 1 212 ? -9.852 -20.031 -12.602 1 96.56 212 PHE A CA 1
ATOM 1667 C C . PHE A 1 212 ? -9.305 -19.984 -14.023 1 96.56 212 PHE A C 1
ATOM 1669 O O . PHE A 1 212 ? -8.234 -20.531 -14.297 1 96.56 212 PHE A O 1
ATOM 1676 N N . THR A 1 213 ? -10.016 -19.438 -14.891 1 93.31 213 THR A N 1
ATOM 1677 C CA . THR A 1 213 ? -9.516 -19.281 -16.25 1 93.31 213 THR A CA 1
ATOM 1678 C C . THR A 1 213 ? -8.414 -18.219 -16.297 1 93.31 213 THR A C 1
ATOM 1680 O O . THR A 1 213 ? -8.625 -17.078 -15.898 1 93.31 213 THR A O 1
ATOM 1683 N N . PRO A 1 214 ? -7.223 -18.625 -16.703 1 91.31 214 PRO A N 1
ATOM 1684 C CA . PRO A 1 214 ? -6.176 -17.609 -16.844 1 91.31 214 PRO A CA 1
ATOM 1685 C C . PRO A 1 214 ? -6.539 -16.531 -17.859 1 91.31 214 PRO A C 1
ATOM 1687 O O . PRO A 1 214 ? -7.25 -16.797 -18.828 1 91.31 214 PRO A O 1
ATOM 1690 N N . PRO A 1 215 ? -6.066 -15.312 -17.562 1 89.75 215 PRO A N 1
ATOM 1691 C CA . PRO A 1 215 ? -6.348 -14.273 -18.547 1 89.75 215 PRO A CA 1
ATOM 1692 C C . PRO A 1 215 ? -5.617 -14.5 -19.875 1 89.75 215 PRO A C 1
ATOM 1694 O O . PRO A 1 215 ? -4.574 -15.156 -19.906 1 89.75 215 PRO A O 1
ATOM 1697 N N . GLU A 1 216 ? -6.309 -14.039 -20.906 1 83.19 216 GLU A N 1
ATOM 1698 C CA . GLU A 1 216 ? -5.668 -14.117 -22.219 1 83.19 216 GLU A CA 1
ATOM 1699 C C . GLU A 1 216 ? -4.438 -13.219 -22.281 1 83.19 216 GLU A C 1
ATOM 1701 O O . GLU A 1 216 ? -4.445 -12.109 -21.75 1 83.19 216 GLU A O 1
ATOM 1706 N N . ILE A 1 217 ? -3.291 -13.773 -22.609 1 74.31 217 ILE A N 1
ATOM 1707 C CA . ILE A 1 217 ? -2.074 -12.977 -22.75 1 74.31 217 ILE A CA 1
ATOM 1708 C C . ILE A 1 217 ? -2.166 -12.117 -24 1 74.31 217 ILE A C 1
ATOM 1710 O O . ILE A 1 217 ? -2.535 -12.602 -25.078 1 74.31 217 ILE A O 1
ATOM 1714 N N . ALA A 1 218 ? -2.426 -10.844 -23.75 1 54.03 218 ALA A N 1
ATOM 1715 C CA . ALA A 1 218 ? -2.49 -9.961 -24.922 1 54.03 218 ALA A CA 1
ATOM 1716 C C . ALA A 1 218 ? -1.294 -10.188 -25.844 1 54.03 218 ALA A C 1
ATOM 1718 O O . ALA A 1 218 ? -0.149 -10.227 -25.391 1 54.03 218 ALA A O 1
ATOM 1719 N N . THR A 1 219 ? -1.443 -10.844 -27.016 1 44.53 219 THR A N 1
ATOM 1720 C CA . THR A 1 219 ? -0.424 -10.992 -28.047 1 44.53 219 THR A CA 1
ATOM 1721 C C . THR A 1 219 ? 0.072 -9.633 -28.516 1 44.53 219 THR A C 1
ATOM 1723 O O . THR A 1 219 ? -0.705 -8.672 -28.609 1 44.53 219 THR A O 1
ATOM 1726 N N . MET B 1 1 ? 62.312 26.266 43.312 1 27.8 1 MET B N 1
ATOM 1727 C CA . MET B 1 1 ? 60.969 25.719 43.531 1 27.8 1 MET B CA 1
ATOM 1728 C C . MET B 1 1 ? 59.969 26.266 42.5 1 27.8 1 MET B C 1
ATOM 1730 O O . MET B 1 1 ? 59.125 27.094 42.812 1 27.8 1 MET B O 1
ATOM 1734 N N . ALA B 1 2 ? 60.469 26.531 41.219 1 36.03 2 ALA B N 1
ATOM 1735 C CA . ALA B 1 2 ? 59.719 26.938 40.031 1 36.03 2 ALA B CA 1
ATOM 1736 C C . ALA B 1 2 ? 58.531 26.047 39.781 1 36.03 2 ALA B C 1
ATOM 1738 O O . ALA B 1 2 ? 58.625 24.812 39.812 1 36.03 2 ALA B O 1
ATOM 1739 N N . THR B 1 3 ? 57.219 26.453 40.125 1 33.84 3 THR B N 1
ATOM 1740 C CA . THR B 1 3 ? 55.812 26.062 40 1 33.84 3 THR B CA 1
ATOM 1741 C C . THR B 1 3 ? 55.5 25.609 38.562 1 33.84 3 THR B C 1
ATOM 1743 O O . THR B 1 3 ? 55.688 26.375 37.625 1 33.84 3 THR B O 1
ATOM 1746 N N . GLU B 1 4 ? 55.781 24.297 38.25 1 35.25 4 GLU B N 1
ATOM 1747 C CA . GLU B 1 4 ? 55.469 23.562 37.031 1 35.25 4 GLU B CA 1
ATOM 1748 C C . GLU B 1 4 ? 54.062 23.828 36.562 1 35.25 4 GLU B C 1
ATOM 1750 O O . GLU B 1 4 ? 53.094 23.453 37.219 1 35.25 4 GLU B O 1
ATOM 1755 N N . ALA B 1 5 ? 53.594 25.094 36.156 1 37.03 5 ALA B N 1
ATOM 1756 C CA . ALA B 1 5 ? 52.469 25.562 35.344 1 37.03 5 ALA B CA 1
ATOM 1757 C C . ALA B 1 5 ? 51.969 24.469 34.406 1 37.03 5 ALA B C 1
ATOM 1759 O O . ALA B 1 5 ? 52.75 23.781 33.781 1 37.03 5 ALA B O 1
ATOM 1760 N N . ASP B 1 6 ? 50.688 23.922 34.719 1 31.94 6 ASP B N 1
ATOM 1761 C CA . ASP B 1 6 ? 49.719 22.969 34.219 1 31.94 6 ASP B CA 1
ATOM 1762 C C . ASP B 1 6 ? 49.562 23.094 32.688 1 31.94 6 ASP B C 1
ATOM 1764 O O . ASP B 1 6 ? 49.094 24.109 32.188 1 31.94 6 ASP B O 1
ATOM 1768 N N . LYS B 1 7 ? 50.5 22.719 31.828 1 37.62 7 LYS B N 1
ATOM 1769 C CA . LYS B 1 7 ? 50.281 22.469 30.406 1 37.62 7 LYS B CA 1
ATOM 1770 C C . LYS B 1 7 ? 48.969 21.734 30.188 1 37.62 7 LYS B C 1
ATOM 1772 O O . LYS B 1 7 ? 48.906 20.5 30.266 1 37.62 7 LYS B O 1
ATOM 1777 N N . GLN B 1 8 ? 47.781 22.203 30.844 1 33.03 8 GLN B N 1
ATOM 1778 C CA . GLN B 1 8 ? 46.5 21.672 30.422 1 33.03 8 GLN B CA 1
ATOM 1779 C C . GLN B 1 8 ? 46.406 21.594 28.906 1 33.03 8 GLN B C 1
ATOM 1781 O O . GLN B 1 8 ? 46.344 22.625 28.219 1 33.03 8 GLN B O 1
ATOM 1786 N N . LYS B 1 9 ? 47.031 20.719 28.203 1 38.03 9 LYS B N 1
ATOM 1787 C CA . LYS B 1 9 ? 46.688 20.312 26.828 1 38.03 9 LYS B CA 1
ATOM 1788 C C . LYS B 1 9 ? 45.188 20.375 26.578 1 38.03 9 LYS B C 1
ATOM 1790 O O . LYS B 1 9 ? 44.406 19.703 27.266 1 38.03 9 LYS B O 1
ATOM 1795 N N . SER B 1 10 ? 44.562 21.578 26.344 1 36.69 10 SER B N 1
ATOM 1796 C CA . SER B 1 10 ? 43.219 21.672 25.781 1 36.69 10 SER B CA 1
ATOM 1797 C C . SER B 1 10 ? 42.906 20.469 24.906 1 36.69 10 SER B C 1
ATOM 1799 O O . SER B 1 10 ? 43.625 20.172 23.953 1 36.69 10 SER B O 1
ATOM 1801 N N . GLU B 1 11 ? 42.688 19.281 25.422 1 38.09 11 GLU B N 1
ATOM 1802 C CA . GLU B 1 11 ? 42.094 18.188 24.672 1 38.09 11 GLU B CA 1
ATOM 1803 C C . GLU B 1 11 ? 41.188 18.688 23.562 1 38.09 11 GLU B C 1
ATOM 1805 O O . GLU B 1 11 ? 40.312 19.5 23.797 1 38.09 11 GLU B O 1
ATOM 1810 N N . LYS B 1 12 ? 41.75 18.938 22.312 1 38.97 12 LYS B N 1
ATOM 1811 C CA . LYS B 1 12 ? 41 19.141 21.078 1 38.97 12 LYS B CA 1
ATOM 1812 C C . LYS B 1 12 ? 39.625 18.516 21.156 1 38.97 12 LYS B C 1
ATOM 1814 O O . LYS B 1 12 ? 39.5 17.359 21.562 1 38.97 12 LYS B O 1
ATOM 1819 N N . THR B 1 13 ? 38.531 19.219 21.609 1 41.72 13 THR B N 1
ATOM 1820 C CA . THR B 1 13 ? 37.156 18.812 21.516 1 41.72 13 THR B CA 1
ATOM 1821 C C . THR B 1 13 ? 36.938 17.906 20.297 1 41.72 13 THR B C 1
ATOM 1823 O O . THR B 1 13 ? 37.438 18.188 19.203 1 41.72 13 THR B O 1
ATOM 1826 N N . PRO B 1 14 ? 36.719 16.688 20.328 1 44.47 14 PRO B N 1
ATOM 1827 C CA . PRO B 1 14 ? 36.562 15.75 19.203 1 44.47 14 PRO B CA 1
ATOM 1828 C C . PRO B 1 14 ? 36.062 16.422 17.938 1 44.47 14 PRO B C 1
ATOM 1830 O O . PRO B 1 14 ? 35.062 17.156 17.984 1 44.47 14 PRO B O 1
ATOM 1833 N N . ARG B 1 15 ? 36.719 16.609 16.766 1 44.94 15 ARG B N 1
ATOM 1834 C CA . ARG B 1 15 ? 36.781 17.25 15.461 1 44.94 15 ARG B CA 1
ATOM 1835 C C . ARG B 1 15 ? 35.438 17.172 14.75 1 44.94 15 ARG B C 1
ATOM 1837 O O . ARG B 1 15 ? 34.594 16.328 15.078 1 44.94 15 ARG B O 1
ATOM 1844 N N . THR B 1 16 ? 35.094 18.109 13.711 1 53.56 16 THR B N 1
ATOM 1845 C CA . THR B 1 16 ? 34.094 18.531 12.711 1 53.56 16 THR B CA 1
ATOM 1846 C C . THR B 1 16 ? 33.594 17.328 11.93 1 53.56 16 THR B C 1
ATOM 1848 O O . THR B 1 16 ? 34.344 16.641 11.242 1 53.56 16 THR B O 1
ATOM 1851 N N . ARG B 1 17 ? 32.719 16.547 12.375 1 63.69 17 ARG B N 1
ATOM 1852 C CA . ARG B 1 17 ? 32.094 15.586 11.477 1 63.69 17 ARG B CA 1
ATOM 1853 C C . ARG B 1 17 ? 31.938 16.156 10.07 1 63.69 17 ARG B C 1
ATOM 1855 O O . ARG B 1 17 ? 31.609 17.328 9.898 1 63.69 17 ARG B O 1
ATOM 1862 N N . SER B 1 18 ? 32.375 15.383 9.07 1 78.38 18 SER B N 1
ATOM 1863 C CA . SER B 1 18 ? 32.344 15.797 7.676 1 78.38 18 SER B CA 1
ATOM 1864 C C . SER B 1 18 ? 30.938 16.25 7.281 1 78.38 18 SER B C 1
ATOM 1866 O O . SER B 1 18 ? 29.969 15.961 7.992 1 78.38 18 SER B O 1
ATOM 1868 N N . LYS B 1 19 ? 30.922 17.219 6.441 1 87.62 19 LYS B N 1
ATOM 1869 C CA . LYS B 1 19 ? 29.672 17.703 5.855 1 87.62 19 LYS B CA 1
ATOM 1870 C C . LYS B 1 19 ? 28.734 16.547 5.516 1 87.62 19 LYS B C 1
ATOM 1872 O O . LYS B 1 19 ? 27.531 16.609 5.777 1 87.62 19 LYS B O 1
ATOM 1877 N N . GLN B 1 20 ? 29.344 15.5 5.152 1 89.31 20 GLN B N 1
ATOM 1878 C CA . GLN B 1 20 ? 28.562 14.336 4.754 1 89.31 20 GLN B CA 1
ATOM 1879 C C . GLN B 1 20 ? 27.984 13.617 5.969 1 89.31 20 GLN B C 1
ATOM 1881 O O . GLN B 1 20 ? 26.844 13.148 5.934 1 89.31 20 GLN B O 1
ATOM 1886 N N . GLU B 1 21 ? 28.656 13.57 6.988 1 91.62 21 GLU B N 1
ATOM 1887 C CA . GLU B 1 21 ? 28.203 12.914 8.211 1 91.62 21 GLU B CA 1
ATOM 1888 C C . GLU B 1 21 ? 27.062 13.688 8.852 1 91.62 21 GLU B C 1
ATOM 1890 O O . GLU B 1 21 ? 26.094 13.094 9.352 1 91.62 21 GLU B O 1
ATOM 1895 N N . ARG B 1 22 ? 27.219 14.992 8.82 1 92.44 22 ARG B N 1
ATOM 1896 C CA . ARG B 1 22 ? 26.156 15.828 9.391 1 92.44 22 ARG B CA 1
ATOM 1897 C C . ARG B 1 22 ? 24.875 15.727 8.578 1 92.44 22 ARG B C 1
ATOM 1899 O O . ARG B 1 22 ? 23.781 15.672 9.141 1 92.44 22 ARG B O 1
ATOM 1906 N N . LYS B 1 23 ? 25.047 15.695 7.301 1 94.44 23 LYS B N 1
ATOM 1907 C CA . LYS B 1 23 ? 23.891 15.516 6.426 1 94.44 23 LYS B CA 1
ATOM 1908 C C . LYS B 1 23 ? 23.188 14.195 6.707 1 94.44 23 LYS B C 1
ATOM 1910 O O . LYS B 1 23 ? 21.953 14.148 6.789 1 94.44 23 LYS B O 1
ATOM 1915 N N . ARG B 1 24 ? 23.938 13.164 6.926 1 95.38 24 ARG B N 1
ATOM 1916 C CA . ARG B 1 24 ? 23.391 11.844 7.219 1 95.38 24 ARG B CA 1
ATOM 1917 C C . ARG B 1 24 ? 22.672 11.844 8.562 1 95.38 24 ARG B C 1
ATOM 1919 O O . ARG B 1 24 ? 21.609 11.227 8.703 1 95.38 24 ARG B O 1
ATOM 1926 N N . GLN B 1 25 ? 23.172 12.477 9.445 1 96.25 25 GLN B N 1
ATOM 1927 C CA . GLN B 1 25 ? 22.547 12.594 10.766 1 96.25 25 GLN B CA 1
ATOM 1928 C C . GLN B 1 25 ? 21.188 13.281 10.672 1 96.25 25 GLN B C 1
ATOM 1930 O O . GLN B 1 25 ? 20.234 12.852 11.328 1 96.25 25 GLN B O 1
ATOM 1935 N N . LEU B 1 26 ? 21.188 14.336 9.883 1 97.25 26 LEU B N 1
ATOM 1936 C CA . LEU B 1 26 ? 19.938 15.07 9.711 1 97.25 26 LEU B CA 1
ATOM 1937 C C . LEU B 1 26 ? 18.906 14.227 8.969 1 97.25 26 LEU B C 1
ATOM 1939 O O . LEU B 1 26 ? 17.719 14.25 9.305 1 97.25 26 LEU B O 1
ATOM 1943 N N . ILE B 1 27 ? 19.359 13.461 8.023 1 97.75 27 ILE B N 1
ATOM 1944 C CA . ILE B 1 27 ? 18.484 12.57 7.27 1 97.75 27 ILE B CA 1
ATOM 1945 C C . ILE B 1 27 ? 17.922 11.492 8.195 1 97.75 27 ILE B C 1
ATOM 1947 O O . ILE B 1 27 ? 16.719 11.234 8.203 1 97.75 27 ILE B O 1
ATOM 1951 N N . ASP B 1 28 ? 18.766 10.961 9.047 1 97.94 28 ASP B N 1
ATOM 1952 C CA . ASP B 1 28 ? 18.328 9.93 9.984 1 97.94 28 ASP B CA 1
ATOM 1953 C C . ASP B 1 28 ? 17.328 10.5 11 1 97.94 28 ASP B C 1
ATOM 1955 O O . ASP B 1 28 ? 16.359 9.836 11.359 1 97.94 28 ASP B O 1
ATOM 1959 N N . ALA B 1 29 ? 17.625 11.695 11.422 1 98.44 29 ALA B N 1
ATOM 1960 C CA . ALA B 1 29 ? 16.719 12.375 12.344 1 98.44 29 ALA B CA 1
ATOM 1961 C C . ALA B 1 29 ? 15.359 12.641 11.68 1 98.44 29 ALA B C 1
ATOM 1963 O O . ALA B 1 29 ? 14.32 12.555 12.328 1 98.44 29 ALA B O 1
ATOM 1964 N N . THR B 1 30 ? 15.391 13.008 10.391 1 98.31 30 THR B N 1
ATOM 1965 C CA . THR B 1 30 ? 14.164 13.25 9.641 1 98.31 30 THR B CA 1
ATOM 1966 C C . THR B 1 30 ? 13.328 11.977 9.539 1 98.31 30 THR B C 1
ATOM 1968 O O . THR B 1 30 ? 12.117 12.008 9.734 1 98.31 30 THR B O 1
ATOM 1971 N N . ILE B 1 31 ? 13.984 10.867 9.273 1 98.19 31 ILE B N 1
ATOM 1972 C CA . ILE B 1 31 ? 13.312 9.57 9.211 1 98.19 31 ILE B CA 1
ATOM 1973 C C . ILE B 1 31 ? 12.625 9.281 10.547 1 98.19 31 ILE B C 1
ATOM 1975 O O . ILE B 1 31 ? 11.438 8.945 10.586 1 98.19 31 ILE B O 1
ATOM 1979 N N . THR B 1 32 ? 13.336 9.516 11.617 1 98.19 32 THR B N 1
ATOM 1980 C CA . THR B 1 32 ? 12.797 9.281 12.953 1 98.19 32 THR B CA 1
ATOM 1981 C C . THR B 1 32 ? 11.617 10.219 13.227 1 98.19 32 THR B C 1
ATOM 1983 O O . THR B 1 32 ? 10.578 9.789 13.734 1 98.19 32 THR B O 1
ATOM 1986 N N . SER B 1 33 ? 11.766 11.461 12.852 1 97.94 33 SER B N 1
ATOM 1987 C CA . SER B 1 33 ? 10.734 12.469 13.094 1 97.94 33 SER B CA 1
ATOM 1988 C C . SER B 1 33 ? 9.461 12.141 12.328 1 97.94 33 SER B C 1
ATOM 1990 O O . SER B 1 33 ? 8.359 12.188 12.891 1 97.94 33 SER B O 1
ATOM 1992 N N . ILE B 1 34 ? 9.57 11.766 11.07 1 96.62 34 ILE B N 1
ATOM 1993 C CA . ILE B 1 34 ? 8.414 11.469 10.242 1 96.62 34 ILE B CA 1
ATOM 1994 C C . ILE B 1 34 ? 7.711 10.219 10.773 1 96.62 34 ILE B C 1
ATOM 1996 O O . ILE B 1 34 ? 6.48 10.164 10.82 1 96.62 34 ILE B O 1
ATOM 2000 N N . ALA B 1 35 ? 8.523 9.242 11.156 1 96.19 35 ALA B N 1
ATOM 2001 C CA . ALA B 1 35 ? 7.938 8.016 11.695 1 96.19 35 ALA B CA 1
ATOM 2002 C C . ALA B 1 35 ? 7.133 8.297 12.953 1 96.19 35 ALA B C 1
ATOM 2004 O O . ALA B 1 35 ? 6.09 7.68 13.188 1 96.19 35 ALA B O 1
ATOM 2005 N N . LYS B 1 36 ? 7.566 9.25 13.742 1 94.69 36 LYS B N 1
ATOM 2006 C CA . LYS B 1 36 ? 6.961 9.531 15.047 1 94.69 36 LYS B CA 1
ATOM 2007 C C . LYS B 1 36 ? 5.824 10.539 14.906 1 94.69 36 LYS B C 1
ATOM 2009 O O . LYS B 1 36 ? 4.762 10.375 15.516 1 94.69 36 LYS B O 1
ATOM 2014 N N . TYR B 1 37 ? 6.059 11.594 14.039 1 93.94 37 TYR B N 1
ATOM 2015 C CA . TYR B 1 37 ? 5.152 12.734 14.062 1 93.94 37 TYR B CA 1
ATOM 2016 C C . TYR B 1 37 ? 4.43 12.883 12.727 1 93.94 37 TYR B C 1
ATOM 2018 O O . TYR B 1 37 ? 3.568 13.758 12.578 1 93.94 37 TYR B O 1
ATOM 2026 N N . GLY B 1 38 ? 4.762 12.039 11.781 1 92.31 38 GLY B N 1
ATOM 2027 C CA . GLY B 1 38 ? 4.227 12.234 10.445 1 92.31 38 GLY B CA 1
ATOM 2028 C C . GLY B 1 38 ? 4.852 13.414 9.719 1 92.31 38 GLY B C 1
ATOM 2029 O O . GLY B 1 38 ? 5.648 14.156 10.297 1 92.31 38 GLY B O 1
ATOM 2030 N N . ILE B 1 39 ? 4.449 13.617 8.492 1 91.5 39 ILE B N 1
ATOM 2031 C CA . ILE B 1 39 ? 5 14.68 7.66 1 91.5 39 ILE B CA 1
ATOM 2032 C C . ILE B 1 39 ? 4.578 16.031 8.219 1 91.5 39 ILE B C 1
ATOM 2034 O O . ILE B 1 39 ? 5.414 16.922 8.414 1 91.5 39 ILE B O 1
ATOM 2038 N N . PRO B 1 40 ? 3.346 16.156 8.602 1 88.12 40 PRO B N 1
ATOM 2039 C CA . PRO B 1 40 ? 2.943 17.469 9.125 1 88.12 40 PRO B CA 1
ATOM 2040 C C . PRO B 1 40 ? 3.643 17.828 10.438 1 88.12 40 PRO B C 1
ATOM 2042 O O . PRO B 1 40 ? 3.928 19 10.695 1 88.12 40 PRO B O 1
ATOM 2045 N N . GLY B 1 41 ? 3.949 16.922 11.203 1 92.75 41 GLY B N 1
ATOM 2046 C CA . GLY B 1 41 ? 4.551 17.156 12.508 1 92.75 41 GLY B CA 1
ATOM 2047 C C . GLY B 1 41 ? 6.066 17.25 12.453 1 92.75 41 GLY B C 1
ATOM 2048 O O . GLY B 1 41 ? 6.707 17.531 13.469 1 92.75 41 GLY B O 1
ATOM 2049 N N . THR B 1 42 ? 6.57 16.984 11.336 1 95.62 42 THR B N 1
ATOM 2050 C CA . THR B 1 42 ? 8.016 17.062 11.188 1 95.62 42 THR B CA 1
ATOM 2051 C C . THR B 1 42 ? 8.445 18.438 10.711 1 95.62 42 THR B C 1
ATOM 2053 O O . THR B 1 42 ? 8.039 18.891 9.641 1 95.62 42 THR B O 1
ATOM 2056 N N . THR B 1 43 ? 9.227 19.125 11.555 1 95.44 43 THR B N 1
ATOM 2057 C CA . THR B 1 43 ? 9.758 20.438 11.273 1 95.44 43 THR B CA 1
ATOM 2058 C C . THR B 1 43 ? 11.281 20.453 11.398 1 95.44 43 THR B C 1
ATOM 2060 O O . THR B 1 43 ? 11.875 19.469 11.852 1 95.44 43 THR B O 1
ATOM 2063 N N . MET B 1 44 ? 11.828 21.578 10.992 1 96.25 44 MET B N 1
ATOM 2064 C CA . MET B 1 44 ? 13.266 21.719 11.188 1 96.25 44 MET B CA 1
ATOM 2065 C C . MET B 1 44 ? 13.625 21.625 12.664 1 96.25 44 MET B C 1
ATOM 2067 O O . MET B 1 44 ? 14.664 21.062 13.023 1 96.25 44 MET B O 1
ATOM 2071 N N . THR B 1 45 ? 12.727 22.062 13.469 1 96.19 45 THR B N 1
ATOM 2072 C CA . THR B 1 45 ? 12.945 22.062 14.914 1 96.19 45 THR B CA 1
ATOM 2073 C C . THR B 1 45 ? 12.898 20.641 15.469 1 96.19 45 THR B C 1
ATOM 2075 O O . THR B 1 45 ? 13.766 20.234 16.234 1 96.19 45 THR B O 1
ATOM 2078 N N . THR B 1 46 ? 11.898 19.812 15.062 1 97.06 46 THR B N 1
ATOM 2079 C CA . THR B 1 46 ? 11.828 18.438 15.555 1 97.06 46 THR B CA 1
ATOM 2080 C C . THR B 1 46 ? 13.031 17.641 15.07 1 97.06 46 THR B C 1
ATOM 2082 O O . THR B 1 46 ? 13.555 16.797 15.805 1 97.06 46 THR B O 1
ATOM 2085 N N . VAL B 1 47 ? 13.516 17.875 13.891 1 97.88 47 VAL B N 1
ATOM 2086 C CA . VAL B 1 47 ? 14.648 17.172 13.297 1 97.88 47 VAL B CA 1
ATOM 2087 C C . VAL B 1 47 ? 15.922 17.5 14.062 1 97.88 47 VAL B C 1
ATOM 2089 O O . VAL B 1 47 ? 16.688 16.609 14.445 1 97.88 47 VAL B O 1
ATOM 2092 N N . THR B 1 48 ? 16.141 18.844 14.344 1 96.56 48 THR B N 1
ATOM 2093 C CA . THR B 1 48 ? 17.344 19.234 15.047 1 96.56 48 THR B CA 1
ATOM 2094 C C . THR B 1 48 ? 17.328 18.734 16.484 1 96.56 48 THR B C 1
ATOM 2096 O O . THR B 1 48 ? 18.359 18.359 17.031 1 96.56 48 THR B O 1
ATOM 2099 N N . SER B 1 49 ? 16.172 18.719 17.078 1 97.44 49 SER B N 1
ATOM 2100 C CA . SER B 1 49 ? 16.031 18.188 18.422 1 97.44 49 SER B CA 1
ATOM 2101 C C . SER B 1 49 ? 16.422 16.719 18.484 1 97.44 49 SER B C 1
ATOM 2103 O O . SER B 1 49 ? 17.172 16.297 19.375 1 97.44 49 SER B O 1
ATOM 2105 N N . ILE B 1 50 ? 16.031 15.953 17.531 1 97.75 50 ILE B N 1
ATOM 2106 C CA . ILE B 1 50 ? 16.344 14.523 17.484 1 97.75 50 ILE B CA 1
ATOM 2107 C C . ILE B 1 50 ? 17.812 14.328 17.141 1 97.75 50 ILE B C 1
ATOM 2109 O O . ILE B 1 50 ? 18.469 13.453 17.719 1 97.75 50 ILE B O 1
ATOM 2113 N N . ALA B 1 51 ? 18.312 15.164 16.25 1 96.62 51 ALA B N 1
ATOM 2114 C CA . ALA B 1 51 ? 19.688 15.023 15.773 1 96.62 51 ALA B CA 1
ATOM 2115 C C . ALA B 1 51 ? 20.688 15.555 16.797 1 96.62 51 ALA B C 1
ATOM 2117 O O . ALA B 1 51 ? 21.875 15.258 16.719 1 96.62 51 ALA B O 1
ATOM 2118 N N . GLY B 1 52 ? 20.219 16.391 17.75 1 96.06 52 GLY B N 1
ATOM 2119 C CA . GLY B 1 52 ? 21.125 17.047 18.672 1 96.06 52 GLY B CA 1
ATOM 2120 C C . GLY B 1 52 ? 21.984 18.109 18.016 1 96.06 52 GLY B C 1
ATOM 2121 O O . GLY B 1 52 ? 23.172 18.25 18.328 1 96.06 52 GLY B O 1
ATOM 2122 N N . LEU B 1 53 ? 21.406 18.688 17.016 1 94.69 53 LEU B N 1
ATOM 2123 C CA . LEU B 1 53 ? 22.109 19.734 16.266 1 94.69 53 LEU B CA 1
ATOM 2124 C C . LEU B 1 53 ? 21.344 21.047 16.328 1 94.69 53 LEU B C 1
ATOM 2126 O O . LEU B 1 53 ? 20.172 21.078 16.734 1 94.69 53 LEU B O 1
ATOM 2130 N N . SER B 1 54 ? 21.969 22.109 15.953 1 92.69 54 SER B N 1
ATOM 2131 C CA . SER B 1 54 ? 21.344 23.422 16 1 92.69 54 SER B CA 1
ATOM 2132 C C . SER B 1 54 ? 20.5 23.688 14.758 1 92.69 54 SER B C 1
ATOM 2134 O O . SER B 1 54 ? 20.734 23.094 13.711 1 92.69 54 SER B O 1
ATOM 2136 N N . LEU B 1 55 ? 19.516 24.609 14.875 1 93.62 55 LEU B N 1
ATOM 2137 C CA . LEU B 1 55 ? 18.703 25.047 13.742 1 93.62 55 LEU B CA 1
ATOM 2138 C C . LEU B 1 55 ? 19.562 25.688 12.656 1 93.62 55 LEU B C 1
ATOM 2140 O O . LEU B 1 55 ? 19.297 25.516 11.469 1 93.62 55 LEU B O 1
ATOM 2144 N N . GLY B 1 56 ? 20.641 26.406 13.07 1 91.81 56 GLY B N 1
ATOM 2145 C CA . GLY B 1 56 ? 21.562 27 12.117 1 91.81 56 GLY B CA 1
ATOM 2146 C C . GLY B 1 56 ? 22.266 25.969 11.242 1 91.81 56 GLY B C 1
ATOM 2147 O O . GLY B 1 56 ? 22.422 26.188 10.039 1 91.81 56 GLY B O 1
ATOM 2148 N N . LEU B 1 57 ? 22.594 24.906 11.773 1 89.81 57 LEU B N 1
ATOM 2149 C CA . LEU B 1 57 ? 23.281 23.844 11.055 1 89.81 57 LEU B CA 1
ATOM 2150 C C . LEU B 1 57 ? 22.375 23.188 10.023 1 89.81 57 LEU B C 1
ATOM 2152 O O . LEU B 1 57 ? 22.797 22.891 8.906 1 89.81 57 LEU B O 1
ATOM 2156 N N . VAL B 1 58 ? 21.125 22.844 10.391 1 92.31 58 VAL B N 1
ATOM 2157 C CA . VAL B 1 58 ? 20.203 22.234 9.438 1 92.31 58 VAL B CA 1
ATOM 2158 C C . VAL B 1 58 ? 19.953 23.203 8.281 1 92.31 58 VAL B C 1
ATOM 2160 O O . VAL B 1 58 ? 19.891 22.797 7.121 1 92.31 58 VAL B O 1
ATOM 2163 N N . ASN B 1 59 ? 19.875 24.484 8.57 1 92.06 59 ASN B N 1
ATOM 2164 C CA . ASN B 1 59 ? 19.625 25.469 7.535 1 92.06 59 ASN B CA 1
ATOM 2165 C C . ASN B 1 59 ? 20.812 25.641 6.598 1 92.06 59 ASN B C 1
ATOM 2167 O O . ASN B 1 59 ? 20.641 25.953 5.418 1 92.06 59 ASN B O 1
ATOM 2171 N N . PHE B 1 60 ? 21.922 25.391 7.172 1 91.5 60 PHE B N 1
ATOM 2172 C CA . PHE B 1 60 ? 23.141 25.422 6.363 1 91.5 60 PHE B CA 1
ATOM 2173 C C . PHE B 1 60 ? 23.141 24.281 5.348 1 91.5 60 PHE B C 1
ATOM 2175 O O . PHE B 1 60 ? 23.516 24.484 4.191 1 91.5 60 PHE B O 1
ATOM 2182 N N . HIS B 1 61 ? 22.609 23.188 5.77 1 92.81 61 HIS B N 1
ATOM 2183 C CA . HIS B 1 61 ? 22.688 21.984 4.934 1 92.81 61 HIS B CA 1
ATOM 2184 C C . HIS B 1 61 ? 21.453 21.859 4.031 1 92.81 61 HIS B C 1
ATOM 2186 O O . HIS B 1 61 ? 21.531 21.281 2.947 1 92.81 61 HIS B O 1
ATOM 2192 N N . PHE B 1 62 ? 20.312 22.375 4.496 1 94.38 62 PHE B N 1
ATOM 2193 C CA . PHE B 1 62 ? 19.078 22.266 3.73 1 94.38 62 PHE B CA 1
ATOM 2194 C C . PHE B 1 62 ? 18.344 23.594 3.686 1 94.38 62 PHE B C 1
ATOM 2196 O O . PHE B 1 62 ? 17.984 24.141 4.727 1 94.38 62 PHE B O 1
ATOM 2203 N N . GLU B 1 63 ? 18.047 23.984 2.502 1 91.12 63 GLU B N 1
ATOM 2204 C CA . GLU B 1 63 ? 17.453 25.297 2.252 1 91.12 63 GLU B CA 1
ATOM 2205 C C . GLU B 1 63 ? 16.016 25.344 2.76 1 91.12 63 GLU B C 1
ATOM 2207 O O . GLU B 1 63 ? 15.523 26.422 3.121 1 91.12 63 GLU B O 1
ATOM 2212 N N . SER B 1 64 ? 15.398 24.219 2.674 1 93.31 64 SER B N 1
ATOM 2213 C CA . SER B 1 64 ? 14 24.172 3.064 1 93.31 64 SER B CA 1
ATOM 2214 C C . SER B 1 64 ? 13.602 22.797 3.596 1 93.31 64 SER B C 1
ATOM 2216 O O . SER B 1 64 ? 14.305 21.812 3.365 1 93.31 64 SER B O 1
ATOM 2218 N N . LYS B 1 65 ? 12.562 22.797 4.293 1 93.75 65 LYS B N 1
ATOM 2219 C CA . LYS B 1 65 ? 11.969 21.547 4.758 1 93.75 65 LYS B CA 1
ATOM 2220 C C . LYS B 1 65 ? 11.695 20.609 3.594 1 93.75 65 LYS B C 1
ATOM 2222 O O . LYS B 1 65 ? 11.93 19.406 3.697 1 93.75 65 LYS B O 1
ATOM 2227 N N . GLN B 1 66 ? 11.281 21.172 2.51 1 92.12 66 GLN B N 1
ATOM 2228 C CA . GLN B 1 66 ? 10.969 20.391 1.323 1 92.12 66 GLN B CA 1
ATOM 2229 C C . GLN B 1 66 ? 12.227 19.719 0.768 1 92.12 66 GLN B C 1
ATOM 2231 O O . GLN B 1 66 ? 12.195 18.531 0.411 1 92.12 66 GLN B O 1
ATOM 2236 N N . LYS B 1 67 ? 13.25 20.406 0.71 1 94.19 67 LYS B N 1
ATOM 2237 C CA . LYS B 1 67 ? 14.508 19.844 0.221 1 94.19 67 LYS B CA 1
ATOM 2238 C C . LYS B 1 67 ? 15.016 18.75 1.154 1 94.19 67 LYS B C 1
ATOM 2240 O O . LYS B 1 67 ? 15.547 17.734 0.697 1 94.19 67 LYS B O 1
ATOM 2245 N N . LEU B 1 68 ? 14.891 19.016 2.471 1 96.06 68 LEU B N 1
ATOM 2246 C CA . LEU B 1 68 ? 15.258 18 3.449 1 96.06 68 LEU B CA 1
ATOM 2247 C C . LEU B 1 68 ? 14.453 16.719 3.238 1 96.06 68 LEU B C 1
ATOM 2249 O O . LEU B 1 68 ? 15.008 15.617 3.254 1 96.06 68 LEU B O 1
ATOM 2253 N N . PHE B 1 69 ? 13.164 16.797 2.955 1 95.25 69 PHE B N 1
ATOM 2254 C CA . PHE B 1 69 ? 12.289 15.648 2.713 1 95.25 69 PHE B CA 1
ATOM 2255 C C . PHE B 1 69 ? 12.695 14.922 1.432 1 95.25 69 PHE B C 1
ATOM 2257 O O . PHE B 1 69 ? 12.781 13.695 1.41 1 95.25 69 PHE B O 1
ATOM 2264 N N . GLU B 1 70 ? 12.93 15.672 0.395 1 94.81 70 GLU B N 1
ATOM 2265 C CA . GLU B 1 70 ? 13.312 15.086 -0.885 1 94.81 70 GLU B CA 1
ATOM 2266 C C . GLU B 1 70 ? 14.625 14.312 -0.767 1 94.81 70 GLU B C 1
ATOM 2268 O O . GLU B 1 70 ? 14.742 13.203 -1.291 1 94.81 70 GLU B O 1
ATOM 2273 N N . GLU B 1 71 ? 15.562 14.883 -0.055 1 95.75 71 GLU B N 1
ATOM 2274 C CA . GLU B 1 71 ? 16.844 14.203 0.121 1 95.75 71 GLU B CA 1
ATOM 2275 C C . GLU B 1 71 ? 16.703 12.977 1.01 1 95.75 71 GLU B C 1
ATOM 2277 O O . GLU B 1 71 ? 17.406 11.984 0.825 1 95.75 71 GLU B O 1
ATOM 2282 N N . THR B 1 72 ? 15.852 13.062 1.994 1 96.88 72 THR B N 1
ATOM 2283 C CA . THR B 1 72 ? 15.57 11.906 2.836 1 96.88 72 THR B CA 1
ATOM 2284 C C . THR B 1 72 ? 14.969 10.766 2.012 1 96.88 72 THR B C 1
ATOM 2286 O O . THR B 1 72 ? 15.414 9.625 2.119 1 96.88 72 THR B O 1
ATOM 2289 N N . LEU B 1 73 ? 14.062 11.07 1.135 1 95.19 73 LEU B N 1
ATOM 2290 C CA . LEU B 1 73 ? 13.438 10.078 0.261 1 95.19 73 LEU B CA 1
ATOM 2291 C C . LEU B 1 73 ? 14.461 9.477 -0.692 1 95.19 73 LEU B C 1
ATOM 2293 O O . LEU B 1 73 ? 14.477 8.258 -0.902 1 95.19 73 LEU B O 1
ATOM 2297 N N . LEU B 1 74 ? 15.266 10.359 -1.224 1 96.19 74 LEU B N 1
ATOM 2298 C CA . LEU B 1 74 ? 16.312 9.883 -2.123 1 96.19 74 LEU B CA 1
ATOM 2299 C C . LEU B 1 74 ? 17.25 8.93 -1.4 1 96.19 74 LEU B C 1
ATOM 2301 O O . LEU B 1 74 ? 17.625 7.891 -1.949 1 96.19 74 LEU B O 1
ATOM 2305 N N . HIS B 1 75 ? 17.594 9.266 -0.202 1 96.69 75 HIS B N 1
ATOM 2306 C CA . HIS B 1 75 ? 18.453 8.398 0.602 1 96.69 75 HIS B CA 1
ATOM 2307 C C . HIS B 1 75 ? 17.812 7.027 0.79 1 96.69 75 HIS B C 1
ATOM 2309 O O . HIS B 1 75 ? 18.484 6.004 0.597 1 96.69 75 HIS B O 1
ATOM 2315 N N . LEU B 1 76 ? 16.562 7.004 1.15 1 96.69 76 LEU B N 1
ATOM 2316 C CA . LEU B 1 76 ? 15.859 5.742 1.351 1 96.69 76 LEU B CA 1
ATOM 2317 C C . LEU B 1 76 ? 15.812 4.941 0.056 1 96.69 76 LEU B C 1
ATOM 2319 O O . LEU B 1 76 ? 16.031 3.727 0.064 1 96.69 76 LEU B O 1
ATOM 2323 N N . ALA B 1 77 ? 15.5 5.59 -1.062 1 96.5 77 ALA B N 1
ATOM 2324 C CA . ALA B 1 77 ? 15.414 4.926 -2.361 1 96.5 77 ALA B CA 1
ATOM 2325 C C . ALA B 1 77 ? 16.75 4.324 -2.766 1 96.5 77 ALA B C 1
ATOM 2327 O O . ALA B 1 77 ? 16.812 3.191 -3.244 1 96.5 77 ALA B O 1
ATOM 2328 N N 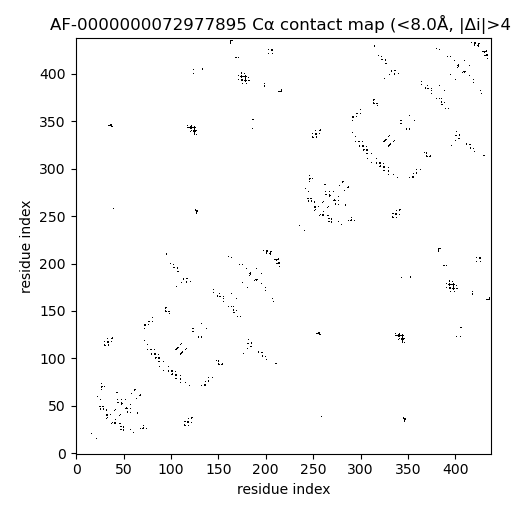. LEU B 1 78 ? 17.812 5.082 -2.521 1 97.19 78 LEU B N 1
ATOM 2329 C CA . LEU B 1 78 ? 19.141 4.625 -2.898 1 97.19 78 LEU B CA 1
ATOM 2330 C C . LEU B 1 78 ? 19.594 3.482 -1.999 1 97.19 78 LEU B C 1
ATOM 2332 O O . LEU B 1 78 ? 20.281 2.557 -2.457 1 97.19 78 LEU B O 1
ATOM 2336 N N . GLU B 1 79 ? 19.281 3.576 -0.738 1 97.25 79 GLU B N 1
ATOM 2337 C CA . GLU B 1 79 ? 19.578 2.48 0.175 1 97.25 79 GLU B CA 1
ATOM 2338 C C . GLU B 1 79 ? 18.906 1.188 -0.266 1 97.25 79 GLU B C 1
ATOM 2340 O O . GLU B 1 79 ? 19.531 0.123 -0.269 1 97.25 79 GLU B O 1
ATOM 2345 N N . ASP B 1 80 ? 17.656 1.271 -0.635 1 96.62 80 ASP B N 1
ATOM 2346 C CA . ASP B 1 80 ? 16.906 0.12 -1.144 1 96.62 80 ASP B CA 1
ATOM 2347 C C . ASP B 1 80 ? 17.562 -0.436 -2.406 1 96.62 80 ASP B C 1
ATOM 2349 O O . ASP B 1 80 ? 17.766 -1.647 -2.529 1 96.62 80 ASP B O 1
ATOM 2353 N N . GLN B 1 81 ? 17.891 0.462 -3.289 1 97.62 81 GLN B N 1
ATOM 2354 C CA . GLN B 1 81 ? 18.5 0.055 -4.555 1 97.62 81 GLN B CA 1
ATOM 2355 C C . GLN B 1 81 ? 19.828 -0.661 -4.328 1 97.62 81 GLN B C 1
ATOM 2357 O O . GLN B 1 81 ? 20.078 -1.708 -4.926 1 97.62 81 GLN B O 1
ATOM 2362 N N . GLU B 1 82 ? 20.609 -0.046 -3.486 1 97.44 82 GLU B N 1
ATOM 2363 C CA . GLU B 1 82 ? 21.906 -0.641 -3.197 1 97.44 82 GLU B CA 1
ATOM 2364 C C . GLU B 1 82 ? 21.75 -2.051 -2.633 1 97.44 82 GLU B C 1
ATOM 2366 O O . GLU B 1 82 ? 22.516 -2.951 -2.986 1 97.44 82 GLU B O 1
ATOM 2371 N N . MET B 1 83 ? 20.828 -2.258 -1.836 1 96.88 83 MET B N 1
ATOM 2372 C CA . MET B 1 83 ? 20.625 -3.537 -1.165 1 96.88 83 MET B CA 1
ATOM 2373 C C . MET B 1 83 ? 20.312 -4.637 -2.176 1 96.88 83 MET B C 1
ATOM 2375 O O . MET B 1 83 ? 20.938 -5.699 -2.156 1 96.88 83 MET B O 1
ATOM 2379 N N . TRP B 1 84 ? 19.344 -4.445 -3.1 1 97.56 84 TRP B N 1
ATOM 2380 C CA . TRP B 1 84 ? 18.984 -5.531 -3.998 1 97.56 84 TRP B CA 1
ATOM 2381 C C . TRP B 1 84 ? 20 -5.676 -5.121 1 97.56 84 TRP B C 1
ATOM 2383 O O . TRP B 1 84 ? 20.25 -6.785 -5.605 1 97.56 84 TRP B O 1
ATOM 2393 N N . ARG B 1 85 ? 20.641 -4.527 -5.527 1 97.69 85 ARG B N 1
ATOM 2394 C CA . ARG B 1 85 ? 21.688 -4.641 -6.543 1 97.69 85 ARG B CA 1
ATOM 2395 C C . ARG B 1 85 ? 22.859 -5.484 -6.039 1 97.69 85 ARG B C 1
ATOM 2397 O O . ARG B 1 85 ? 23.359 -6.34 -6.762 1 97.69 85 ARG B O 1
ATOM 2404 N N . LYS B 1 86 ? 23.266 -5.23 -4.848 1 97.19 86 LYS B N 1
ATOM 2405 C CA . LYS B 1 86 ? 24.344 -6.008 -4.25 1 97.19 86 LYS B CA 1
ATOM 2406 C C . LYS B 1 86 ? 23.953 -7.477 -4.105 1 97.19 86 LYS B C 1
ATOM 2408 O O . LYS B 1 86 ? 24.781 -8.367 -4.293 1 97.19 86 LYS B O 1
ATOM 2413 N N . ALA B 1 87 ? 22.719 -7.711 -3.777 1 96.69 87 ALA B N 1
ATOM 2414 C CA . ALA B 1 87 ? 22.234 -9.07 -3.543 1 96.69 87 ALA B CA 1
ATOM 2415 C C . ALA B 1 87 ? 22.328 -9.906 -4.816 1 96.69 87 ALA B C 1
ATOM 2417 O O . ALA B 1 87 ? 22.469 -11.133 -4.75 1 96.69 87 ALA B O 1
ATOM 2418 N N . ILE B 1 88 ? 22.312 -9.312 -5.988 1 97.25 88 ILE B N 1
ATOM 2419 C CA . ILE B 1 88 ? 22.25 -10.102 -7.215 1 97.25 88 ILE B CA 1
ATOM 2420 C C . ILE B 1 88 ? 23.578 -10.031 -7.949 1 97.25 88 ILE B C 1
ATOM 2422 O O . ILE B 1 88 ? 23.734 -10.586 -9.039 1 97.25 88 ILE B O 1
ATOM 2426 N N . GLU B 1 89 ? 24.547 -9.305 -7.445 1 91.62 89 GLU B N 1
ATOM 2427 C CA . GLU B 1 89 ? 25.875 -9.188 -8.055 1 91.62 89 GLU B CA 1
ATOM 2428 C C . GLU B 1 89 ? 26.656 -10.492 -7.922 1 91.62 89 GLU B C 1
ATOM 2430 O O . GLU B 1 89 ? 27.672 -10.68 -8.602 1 91.62 89 GLU B O 1
ATOM 2435 N N . GLY B 1 90 ? 26.25 -11.336 -7.168 1 79.62 90 GLY B N 1
ATOM 2436 C CA . GLY B 1 90 ? 26.984 -12.578 -6.988 1 79.62 90 GLY B CA 1
ATOM 2437 C C . GLY B 1 90 ? 27.141 -13.367 -8.266 1 79.62 90 GLY B C 1
ATOM 2438 O O . GLY B 1 90 ? 26.203 -13.438 -9.078 1 79.62 90 GLY B O 1
ATOM 2439 N N . LYS B 1 91 ? 28.328 -13.805 -8.438 1 77.31 91 LYS B N 1
ATOM 2440 C CA . LYS B 1 91 ? 28.641 -14.578 -9.641 1 77.31 91 LYS B CA 1
ATOM 2441 C C . LYS B 1 91 ? 27.938 -15.938 -9.617 1 77.31 91 LYS B C 1
ATOM 2443 O O . LYS B 1 91 ? 27.844 -16.562 -8.562 1 77.31 91 LYS B O 1
ATOM 2448 N N . GLY B 1 92 ? 27.25 -16.328 -10.758 1 91.19 92 GLY B N 1
ATOM 2449 C CA . GLY B 1 92 ? 26.734 -17.656 -11.008 1 91.19 92 GLY B CA 1
ATOM 2450 C C . GLY B 1 92 ? 25.312 -17.859 -10.508 1 91.19 92 GLY B C 1
ATOM 2451 O O . GLY B 1 92 ? 24.781 -18.969 -10.547 1 91.19 92 GLY B O 1
ATOM 2452 N N . LEU B 1 93 ? 24.672 -16.797 -10.086 1 94.81 93 LEU B N 1
ATOM 2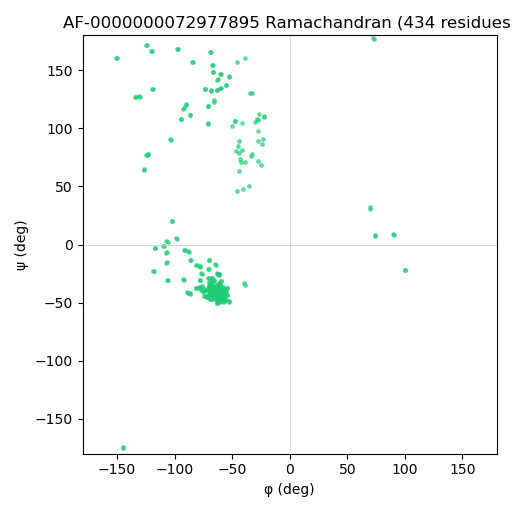453 C CA . LEU B 1 93 ? 23.297 -16.969 -9.625 1 94.81 93 LEU B CA 1
ATOM 2454 C C . LEU B 1 93 ? 22.359 -17.188 -10.805 1 94.81 93 LEU B C 1
ATOM 2456 O O . LEU B 1 93 ? 22.5 -16.531 -11.844 1 94.81 93 LEU B O 1
ATOM 2460 N N . SER B 1 94 ? 21.5 -18.172 -10.656 1 96.38 94 SER B N 1
ATOM 2461 C CA . SER B 1 94 ? 20.438 -18.375 -11.625 1 96.38 94 SER B CA 1
ATOM 2462 C C . SER B 1 94 ? 19.406 -17.25 -11.547 1 96.38 94 SER B C 1
ATOM 2464 O O . SER B 1 94 ? 19.422 -16.438 -10.617 1 96.38 94 SER B O 1
ATOM 2466 N N . ALA B 1 95 ? 18.531 -17.125 -12.555 1 97.25 95 ALA B N 1
ATOM 2467 C CA . ALA B 1 95 ? 17.438 -16.156 -12.531 1 97.25 95 ALA B CA 1
ATOM 2468 C C . ALA B 1 95 ? 16.562 -16.328 -11.289 1 97.25 95 ALA B C 1
ATOM 2470 O O . ALA B 1 95 ? 16.188 -15.344 -10.656 1 97.25 95 ALA B O 1
ATOM 2471 N N . GLU B 1 96 ? 16.312 -17.594 -10.93 1 98 96 GLU B N 1
ATOM 2472 C CA . GLU B 1 96 ? 15.531 -17.906 -9.742 1 98 96 GLU B CA 1
ATOM 2473 C C . GLU B 1 96 ? 16.203 -17.359 -8.477 1 98 96 GLU B C 1
ATOM 2475 O O . GLU B 1 96 ? 15.547 -16.734 -7.645 1 98 96 GLU B O 1
ATOM 2480 N N . GLU B 1 97 ? 17.469 -17.578 -8.375 1 97.69 97 GLU B N 1
ATOM 2481 C CA . GLU B 1 97 ? 18.219 -17.156 -7.199 1 97.69 97 GLU B CA 1
ATOM 2482 C C . GLU B 1 97 ? 18.281 -15.633 -7.105 1 97.69 97 GLU B C 1
ATOM 2484 O O . GLU B 1 97 ? 18.188 -15.07 -6.012 1 97.69 97 GLU B O 1
ATOM 2489 N N . LYS B 1 98 ? 18.438 -15.016 -8.227 1 98.38 98 LYS B N 1
ATOM 2490 C CA . LYS B 1 98 ? 18.484 -13.555 -8.25 1 98.38 98 LYS B CA 1
ATOM 2491 C C . LYS B 1 98 ? 17.125 -12.961 -7.844 1 98.38 98 LYS B C 1
ATOM 2493 O O . LYS B 1 98 ? 17.078 -12 -7.074 1 98.38 98 LYS B O 1
ATOM 2498 N N . ILE B 1 99 ? 16.016 -13.523 -8.367 1 98.56 99 ILE B N 1
ATOM 2499 C CA . ILE B 1 99 ? 14.68 -13.047 -8.023 1 98.56 99 ILE B CA 1
ATOM 2500 C C . ILE B 1 99 ? 14.453 -13.195 -6.52 1 98.56 99 ILE B C 1
ATOM 2502 O O . ILE B 1 99 ? 14 -12.258 -5.859 1 98.56 99 ILE B O 1
ATOM 2506 N N . LEU B 1 100 ? 14.812 -14.32 -5.945 1 98.25 100 LEU B N 1
ATOM 2507 C CA . LEU B 1 100 ? 14.633 -14.547 -4.516 1 98.25 100 LEU B CA 1
ATOM 2508 C C . LEU B 1 100 ? 15.547 -13.641 -3.701 1 98.25 100 LEU B C 1
ATOM 2510 O O . LEU B 1 100 ? 15.188 -13.203 -2.607 1 98.25 100 LEU B O 1
ATOM 2514 N N . ALA B 1 101 ? 16.719 -13.32 -4.227 1 98.19 101 ALA B N 1
ATOM 2515 C CA . ALA B 1 101 ? 17.625 -12.391 -3.557 1 98.19 101 ALA B CA 1
ATOM 2516 C C . ALA B 1 101 ? 17.031 -10.984 -3.496 1 98.19 101 ALA B C 1
ATOM 2518 O O . ALA B 1 101 ? 17.203 -10.281 -2.498 1 98.19 101 ALA B O 1
ATOM 2519 N N . ILE B 1 102 ? 16.359 -10.594 -4.539 1 98.44 102 ILE B N 1
ATOM 2520 C CA . ILE B 1 102 ? 15.695 -9.297 -4.566 1 98.44 102 ILE B CA 1
ATOM 2521 C C . ILE B 1 102 ? 14.578 -9.266 -3.525 1 98.44 102 ILE B C 1
ATOM 2523 O O . ILE B 1 102 ? 14.422 -8.281 -2.799 1 98.44 102 ILE B O 1
ATOM 2527 N N . VAL B 1 103 ? 13.82 -10.367 -3.439 1 98.56 103 VAL B N 1
ATOM 2528 C CA . VAL B 1 103 ? 12.766 -10.484 -2.438 1 98.56 103 VAL B CA 1
ATOM 2529 C C . VAL B 1 103 ? 13.367 -10.359 -1.039 1 98.56 103 VAL B C 1
ATOM 2531 O O . VAL B 1 103 ? 12.883 -9.578 -0.216 1 98.56 103 VAL B O 1
ATOM 2534 N N . ASP B 1 104 ? 14.461 -11.062 -0.765 1 98.06 104 ASP B N 1
ATOM 2535 C CA . ASP B 1 104 ? 15.109 -11.047 0.541 1 98.06 104 ASP B CA 1
ATOM 2536 C C . ASP B 1 104 ? 15.625 -9.648 0.877 1 98.06 104 ASP B C 1
ATOM 2538 O O . ASP B 1 104 ? 15.5 -9.188 2.016 1 98.06 104 ASP B O 1
ATOM 2542 N N . ALA B 1 105 ? 16.156 -9.016 -0.111 1 97.88 105 ALA B N 1
ATOM 2543 C CA . ALA B 1 105 ? 16.703 -7.68 0.083 1 97.88 105 ALA B CA 1
ATOM 2544 C C . ALA B 1 105 ? 15.617 -6.684 0.459 1 97.88 105 ALA B C 1
ATOM 2546 O O . ALA B 1 105 ? 15.805 -5.844 1.339 1 97.88 105 ALA B O 1
ATOM 2547 N N . HIS B 1 106 ? 14.492 -6.793 -0.169 1 97.75 106 HIS B N 1
ATOM 2548 C CA . HIS B 1 106 ? 13.398 -5.859 0.078 1 97.75 106 HIS B CA 1
ATOM 2549 C C . HIS B 1 106 ? 12.906 -5.957 1.519 1 97.75 106 HIS B C 1
ATOM 2551 O O . HIS B 1 106 ? 12.578 -4.941 2.137 1 97.75 106 HIS B O 1
ATOM 2557 N N . PHE B 1 107 ? 12.859 -7.156 2.055 1 97.81 107 PHE B N 1
ATOM 2558 C CA . PHE B 1 107 ? 12.266 -7.352 3.371 1 97.81 107 PHE B CA 1
ATOM 2559 C C . PHE B 1 107 ? 13.344 -7.418 4.449 1 97.81 107 PHE B C 1
ATOM 2561 O O . PHE B 1 107 ? 13.047 -7.719 5.609 1 97.81 107 PHE B O 1
ATOM 2568 N N . HIS B 1 108 ? 14.594 -7.188 4.078 1 97.44 108 HIS B N 1
ATOM 2569 C CA . HIS B 1 108 ? 15.672 -7.117 5.059 1 97.44 108 HIS B CA 1
ATOM 2570 C C . HIS B 1 108 ? 15.469 -5.961 6.027 1 97.44 108 HIS B C 1
ATOM 2572 O O . HIS B 1 108 ? 15.062 -4.867 5.621 1 97.44 108 HIS B O 1
ATOM 2578 N N . PRO B 1 109 ? 15.781 -6.125 7.281 1 95.5 109 PRO B N 1
ATOM 2579 C CA . PRO B 1 109 ? 15.484 -5.113 8.297 1 95.5 109 PRO B CA 1
ATOM 2580 C C . PRO B 1 109 ? 16.188 -3.785 8.031 1 95.5 109 PRO B C 1
ATOM 2582 O O . PRO B 1 109 ? 15.719 -2.732 8.461 1 95.5 109 PRO B O 1
ATOM 2585 N N . LYS B 1 110 ? 17.281 -3.775 7.332 1 95.56 110 LYS B N 1
ATOM 2586 C CA . LYS B 1 110 ? 18.016 -2.551 7.02 1 95.56 110 LYS B CA 1
ATOM 2587 C C . LYS B 1 110 ? 17.156 -1.603 6.184 1 95.56 110 LYS B C 1
ATOM 2589 O O . LYS B 1 110 ? 17.25 -0.382 6.332 1 95.56 110 LYS B O 1
ATOM 2594 N N . VAL B 1 111 ? 16.297 -2.162 5.301 1 95.06 111 VAL B N 1
ATOM 2595 C CA . VAL B 1 111 ? 15.5 -1.313 4.418 1 95.06 111 VAL B CA 1
ATOM 2596 C C . VAL B 1 111 ? 14.016 -1.519 4.711 1 95.06 111 VAL B C 1
ATOM 2598 O O . VAL B 1 111 ? 13.195 -0.636 4.445 1 95.06 111 VAL B O 1
ATOM 2601 N N . GLY B 1 112 ? 13.727 -2.678 5.293 1 93.94 112 GLY B N 1
ATOM 2602 C CA . GLY B 1 112 ? 12.336 -3.055 5.504 1 93.94 112 GLY B CA 1
ATOM 2603 C C . GLY B 1 112 ? 11.875 -2.855 6.934 1 93.94 112 GLY B C 1
ATOM 2604 O O . GLY B 1 112 ? 10.875 -3.443 7.359 1 93.94 112 GLY B O 1
ATOM 2605 N N . SER B 1 113 ? 12.562 -2.029 7.707 1 95.06 113 SER B N 1
ATOM 2606 C CA . SER B 1 113 ? 12.141 -1.786 9.086 1 95.06 113 SER B CA 1
ATOM 2607 C C . SER B 1 113 ? 10.812 -1.041 9.133 1 95.06 113 SER B C 1
ATOM 2609 O O . SER B 1 113 ? 10.484 -0.291 8.211 1 95.06 113 SER B O 1
ATOM 2611 N N . ARG B 1 114 ? 10.133 -1.229 10.211 1 94.94 114 ARG B N 1
ATOM 2612 C CA . ARG B 1 114 ? 8.844 -0.566 10.398 1 94.94 114 ARG B CA 1
ATOM 2613 C C . ARG B 1 114 ? 8.992 0.949 10.305 1 94.94 114 ARG B C 1
ATOM 2615 O O . ARG B 1 114 ? 8.148 1.622 9.711 1 94.94 114 ARG B O 1
ATOM 2622 N N . LYS B 1 115 ? 10.031 1.455 10.938 1 96.12 115 LYS B N 1
ATOM 2623 C CA . LYS B 1 115 ? 10.297 2.891 10.922 1 96.12 115 LYS B CA 1
ATOM 2624 C C . LYS B 1 115 ? 10.453 3.408 9.5 1 96.12 115 LYS B C 1
ATOM 2626 O O . LYS B 1 115 ? 9.82 4.398 9.117 1 96.12 115 LYS B O 1
ATOM 2631 N N . LYS B 1 116 ? 11.234 2.797 8.672 1 97.12 116 LYS B N 1
ATOM 2632 C CA . LYS B 1 116 ? 11.469 3.232 7.297 1 97.12 116 LYS B CA 1
ATOM 2633 C C . LYS B 1 116 ? 10.219 3.045 6.438 1 97.12 116 LYS B C 1
ATOM 2635 O O . LYS B 1 116 ? 9.914 3.887 5.594 1 97.12 116 LYS B O 1
ATOM 2640 N N . GLN B 1 117 ? 9.492 1.939 6.707 1 96.69 117 GLN B N 1
ATOM 2641 C CA . GLN B 1 117 ? 8.25 1.739 5.969 1 96.69 117 GLN B CA 1
ATOM 2642 C C . GLN B 1 117 ? 7.227 2.824 6.305 1 96.69 117 GLN B C 1
ATOM 2644 O O . GLN B 1 117 ? 6.488 3.279 5.43 1 96.69 117 GLN B O 1
ATOM 2649 N N . ALA B 1 118 ? 7.184 3.217 7.594 1 96.81 118 ALA B N 1
ATOM 2650 C CA . ALA B 1 118 ? 6.293 4.305 7.988 1 96.81 118 ALA B CA 1
ATOM 2651 C C . ALA B 1 118 ? 6.602 5.574 7.199 1 96.81 118 ALA B C 1
ATOM 2653 O O . ALA B 1 118 ? 5.688 6.305 6.805 1 96.81 118 ALA B O 1
ATOM 2654 N N . VAL B 1 119 ? 7.844 5.848 6.969 1 96.88 119 VAL B N 1
ATOM 2655 C CA . VAL B 1 119 ? 8.258 7.039 6.23 1 96.88 119 VAL B CA 1
ATOM 2656 C C . VAL B 1 119 ? 7.848 6.906 4.766 1 96.88 119 VAL B C 1
ATOM 2658 O O . VAL B 1 119 ? 7.297 7.84 4.18 1 96.88 119 VAL B O 1
ATOM 2661 N N . TRP B 1 120 ? 8.062 5.723 4.129 1 96.06 120 TRP B N 1
ATOM 2662 C CA . TRP B 1 120 ? 7.652 5.5 2.75 1 96.06 120 TRP B CA 1
ATOM 2663 C C . TRP B 1 120 ? 6.156 5.75 2.582 1 96.06 120 TRP B C 1
ATOM 2665 O O . TRP B 1 120 ? 5.742 6.5 1.694 1 96.06 120 TRP B O 1
ATOM 2675 N N . PHE B 1 121 ? 5.367 5.215 3.449 1 96.38 121 PHE B N 1
ATOM 2676 C CA . PHE B 1 121 ? 3.918 5.301 3.293 1 96.38 121 PHE B CA 1
ATOM 2677 C C . PHE B 1 121 ? 3.412 6.684 3.678 1 96.38 121 PHE B C 1
ATOM 2679 O O . PHE B 1 121 ? 2.371 7.129 3.188 1 96.38 121 PHE B O 1
ATOM 2686 N N . ALA B 1 122 ? 4.188 7.402 4.562 1 95.5 122 ALA B N 1
ATOM 2687 C CA . ALA B 1 122 ? 3.861 8.805 4.793 1 95.5 122 ALA B CA 1
ATOM 2688 C C . ALA B 1 122 ? 3.957 9.609 3.502 1 95.5 122 ALA B C 1
ATOM 2690 O O . ALA B 1 122 ? 3.076 10.422 3.199 1 95.5 122 ALA B O 1
ATOM 2691 N N . PHE B 1 123 ? 4.977 9.32 2.734 1 94.06 123 PHE B N 1
ATOM 2692 C CA . PHE B 1 123 ? 5.168 10.047 1.481 1 94.06 123 PHE B CA 1
ATOM 2693 C C . PHE B 1 123 ? 4.168 9.578 0.432 1 94.06 123 PHE B C 1
ATOM 2695 O O . PHE B 1 123 ? 3.592 10.391 -0.293 1 94.06 123 PHE B O 1
ATOM 2702 N N . TYR B 1 124 ? 3.893 8.25 0.349 1 94.31 124 TYR B N 1
ATOM 2703 C CA . TYR B 1 124 ? 2.924 7.727 -0.606 1 94.31 124 TYR B CA 1
ATOM 2704 C C . TYR B 1 124 ? 1.536 8.305 -0.346 1 94.31 124 TYR B C 1
ATOM 2706 O O . TYR B 1 124 ? 0.786 8.578 -1.286 1 94.31 124 TYR B O 1
ATOM 2714 N N . GLY B 1 125 ? 1.253 8.469 0.911 1 93.62 125 GLY B N 1
ATOM 2715 C CA . GLY B 1 125 ? -0.077 8.914 1.299 1 93.62 125 GLY B CA 1
ATOM 2716 C C . GLY B 1 125 ? -0.273 10.414 1.159 1 93.62 125 GLY B C 1
ATOM 2717 O O . GLY B 1 125 ? -1.406 10.898 1.174 1 93.62 125 GLY B O 1
ATOM 2718 N N . ASP B 1 126 ? 0.796 11.109 1.073 1 91.69 126 ASP B N 1
ATOM 2719 C CA . ASP B 1 126 ? 0.73 12.562 1.005 1 91.69 126 ASP B CA 1
ATOM 2720 C C . ASP B 1 126 ? 0.548 13.039 -0.436 1 91.69 126 ASP B C 1
ATOM 2722 O O . ASP B 1 126 ? 1.474 12.945 -1.245 1 91.69 126 ASP B O 1
ATOM 2726 N N . SER B 1 127 ? -0.649 13.602 -0.748 1 87.44 127 SER B N 1
ATOM 2727 C CA . SER B 1 127 ? -0.99 14.023 -2.104 1 87.44 127 SER B CA 1
ATOM 2728 C C . SER B 1 127 ? -0.046 15.109 -2.6 1 87.44 127 SER B C 1
ATOM 2730 O O . SER B 1 127 ? 0.189 15.234 -3.803 1 87.44 127 SER B O 1
ATOM 2732 N N . THR B 1 128 ? 0.539 15.875 -1.78 1 82.62 128 THR B N 1
ATOM 2733 C CA . THR B 1 128 ? 1.393 17 -2.156 1 82.62 128 THR B CA 1
ATOM 2734 C C . THR B 1 128 ? 2.824 16.531 -2.398 1 82.62 128 THR B C 1
ATOM 2736 O O . THR B 1 128 ? 3.621 17.25 -3.012 1 82.62 128 THR B O 1
ATOM 2739 N N . SER B 1 129 ? 3.078 15.312 -1.965 1 86.25 129 SER B N 1
ATOM 2740 C CA . SER B 1 129 ? 4.453 14.828 -2.035 1 86.25 129 SER B CA 1
ATOM 2741 C C . SER B 1 129 ? 4.621 13.789 -3.139 1 86.25 129 SER B C 1
ATOM 2743 O O . SER B 1 129 ? 5.742 13.484 -3.549 1 86.25 129 SER B O 1
ATOM 2745 N N . ARG B 1 130 ? 3.545 13.227 -3.66 1 86.5 130 ARG B N 1
ATOM 2746 C CA . ARG B 1 130 ? 3.623 12.078 -4.559 1 86.5 130 ARG B CA 1
ATOM 2747 C C . ARG B 1 130 ? 4.352 12.438 -5.848 1 86.5 130 ARG B C 1
ATOM 2749 O O . ARG B 1 130 ? 5.133 11.641 -6.367 1 86.5 130 ARG B O 1
ATOM 2756 N N . ALA B 1 131 ? 4.082 13.672 -6.254 1 84.5 131 ALA B N 1
ATOM 2757 C CA . ALA B 1 131 ? 4.758 14.086 -7.48 1 84.5 131 ALA B CA 1
ATOM 2758 C C . ALA B 1 131 ? 6.266 14.188 -7.27 1 84.5 131 ALA B C 1
ATOM 2760 O O . ALA B 1 131 ? 7.047 13.797 -8.141 1 84.5 131 ALA B O 1
ATOM 2761 N N . ALA B 1 132 ? 6.625 14.711 -6.145 1 84.31 132 ALA B N 1
ATOM 2762 C CA . ALA B 1 132 ? 8.047 14.805 -5.816 1 84.31 132 ALA B CA 1
ATOM 2763 C C . ALA B 1 132 ? 8.672 13.422 -5.707 1 84.31 132 ALA B C 1
ATOM 2765 O O . ALA B 1 132 ? 9.797 13.203 -6.172 1 84.31 132 ALA B O 1
ATOM 2766 N N . TYR B 1 133 ? 7.945 12.469 -5.164 1 84.62 133 TYR B N 1
ATOM 2767 C CA . TYR B 1 133 ? 8.461 11.102 -5.082 1 84.62 133 TYR B CA 1
ATOM 2768 C C . TYR B 1 133 ? 8.688 10.523 -6.473 1 84.62 133 TYR B C 1
ATOM 2770 O O . TYR B 1 133 ? 9.711 9.891 -6.73 1 84.62 133 TYR B O 1
ATOM 2778 N N . ARG B 1 134 ? 7.777 10.664 -7.301 1 88 134 ARG B N 1
ATOM 2779 C CA . ARG B 1 134 ? 7.906 10.102 -8.641 1 88 134 ARG B CA 1
ATOM 2780 C C . ARG B 1 134 ? 9.141 10.641 -9.352 1 88 134 ARG B C 1
ATOM 2782 O O . ARG B 1 134 ? 9.852 9.898 -10.023 1 88 134 ARG B O 1
ATOM 2789 N N . ARG B 1 135 ? 9.383 11.82 -9.117 1 87.38 135 ARG B N 1
ATOM 2790 C CA . ARG B 1 135 ? 10.539 12.461 -9.727 1 87.38 135 ARG B CA 1
ATOM 2791 C C . ARG B 1 135 ? 11.836 11.922 -9.141 1 87.38 135 ARG B C 1
ATOM 2793 O O . ARG B 1 135 ? 12.781 11.633 -9.875 1 87.38 135 ARG B O 1
ATOM 2800 N N . ILE B 1 136 ? 11.852 11.672 -7.887 1 89.38 136 ILE B N 1
ATOM 2801 C CA . ILE B 1 136 ? 13.062 11.312 -7.164 1 89.38 136 ILE B CA 1
ATOM 2802 C C . ILE B 1 136 ? 13.281 9.805 -7.242 1 89.38 136 ILE B C 1
ATOM 2804 O O . ILE B 1 136 ? 14.406 9.344 -7.492 1 89.38 136 ILE B O 1
ATOM 2808 N N . GLY B 1 137 ? 12.195 9.078 -7.086 1 89.88 137 GLY B N 1
ATOM 2809 C CA . GLY B 1 137 ? 12.305 7.637 -6.938 1 89.88 137 GLY B CA 1
ATOM 2810 C C . GLY B 1 137 ? 11.844 6.875 -8.164 1 89.88 137 GLY B C 1
ATOM 2811 O O . GLY B 1 137 ? 12.047 5.664 -8.266 1 89.88 137 GLY B O 1
ATOM 2812 N N . GLY B 1 138 ? 11.289 7.566 -9.117 1 90.56 138 GLY B N 1
ATOM 2813 C CA . GLY B 1 138 ? 10.711 6.906 -10.281 1 90.56 138 GLY B CA 1
ATOM 2814 C C . GLY B 1 138 ? 11.711 6.07 -11.055 1 90.56 138 GLY B C 1
ATOM 2815 O O . GLY B 1 138 ? 11.453 4.906 -11.359 1 90.56 138 GLY B O 1
ATOM 2816 N N . ASP B 1 139 ? 12.852 6.637 -11.242 1 93.25 139 ASP B N 1
ATOM 2817 C CA . ASP B 1 139 ? 13.898 5.941 -11.984 1 93.25 139 ASP B CA 1
ATOM 2818 C C . ASP B 1 139 ? 14.43 4.746 -11.203 1 93.25 139 ASP B C 1
ATOM 2820 O O . ASP B 1 139 ? 14.766 3.713 -11.789 1 93.25 139 ASP B O 1
ATOM 2824 N N . ILE B 1 140 ? 14.508 4.953 -9.945 1 94.69 140 ILE B N 1
ATOM 2825 C CA . ILE B 1 140 ? 15.008 3.893 -9.078 1 94.69 140 ILE B CA 1
ATOM 2826 C C . ILE B 1 140 ? 14.008 2.74 -9.039 1 94.69 140 ILE B C 1
ATOM 2828 O O . ILE B 1 140 ? 14.391 1.573 -9.172 1 94.69 140 ILE B O 1
ATOM 2832 N N . ASP B 1 141 ? 12.742 3.029 -8.922 1 93.88 141 ASP B N 1
ATOM 2833 C CA . ASP B 1 141 ? 11.688 2.023 -8.984 1 93.88 141 ASP B CA 1
ATOM 2834 C C . ASP B 1 141 ? 11.703 1.3 -10.328 1 93.88 141 ASP B C 1
ATOM 2836 O O . ASP B 1 141 ? 11.586 0.074 -10.383 1 93.88 141 ASP B O 1
ATOM 2840 N N . ASP B 1 142 ? 11.875 2.088 -11.383 1 95.19 142 ASP B N 1
ATOM 2841 C CA . ASP B 1 142 ? 11.891 1.523 -12.734 1 95.19 142 ASP B CA 1
ATOM 2842 C C . ASP B 1 142 ? 13.055 0.553 -12.906 1 95.19 142 ASP B C 1
ATOM 2844 O O . ASP B 1 142 ? 12.922 -0.469 -13.586 1 95.19 142 ASP B O 1
ATOM 2848 N N . ALA B 1 143 ? 14.18 0.908 -12.312 1 96.94 143 ALA B N 1
ATOM 2849 C CA . ALA B 1 143 ? 15.359 0.059 -12.461 1 96.94 143 ALA B CA 1
ATOM 2850 C C . ALA B 1 143 ? 15.117 -1.324 -11.859 1 96.94 143 ALA B C 1
ATOM 2852 O O . ALA B 1 143 ? 15.492 -2.338 -12.453 1 96.94 143 ALA B O 1
ATOM 2853 N N . ARG B 1 144 ? 14.547 -1.41 -10.703 1 97.44 144 ARG B N 1
ATOM 2854 C CA . ARG B 1 144 ? 14.266 -2.715 -10.117 1 97.44 144 ARG B CA 1
ATOM 2855 C C . ARG B 1 144 ? 13.203 -3.461 -10.922 1 97.44 144 ARG B C 1
ATOM 2857 O O . ARG B 1 144 ? 13.336 -4.664 -11.164 1 97.44 144 ARG B O 1
ATOM 2864 N N . TYR B 1 145 ? 12.188 -2.727 -11.32 1 97.31 145 TYR B N 1
ATOM 2865 C CA . TYR B 1 145 ? 11.141 -3.316 -12.141 1 97.31 145 TYR B CA 1
ATOM 2866 C C . TYR B 1 145 ? 11.727 -3.924 -13.414 1 97.31 145 TYR B C 1
ATOM 2868 O O . TYR B 1 145 ? 11.422 -5.07 -13.758 1 97.31 145 TYR B O 1
ATOM 2876 N N . ASP B 1 146 ? 12.586 -3.154 -14.078 1 98.19 146 ASP B N 1
ATOM 2877 C CA . ASP B 1 146 ? 13.211 -3.607 -15.32 1 98.19 146 ASP B CA 1
ATOM 2878 C C . ASP B 1 146 ? 14.094 -4.832 -15.07 1 98.19 146 ASP B C 1
ATOM 2880 O O . ASP B 1 146 ? 14.125 -5.758 -15.883 1 98.19 146 ASP B O 1
ATOM 2884 N N . CYS B 1 147 ? 14.766 -4.789 -14.008 1 98.31 147 CYS B N 1
ATOM 2885 C CA . CYS B 1 147 ? 15.602 -5.93 -13.641 1 98.31 147 CYS B CA 1
ATOM 2886 C C . CYS B 1 147 ? 14.75 -7.176 -13.414 1 98.31 147 CYS B C 1
ATOM 2888 O O . CYS B 1 147 ? 15.047 -8.242 -13.961 1 98.31 147 CYS B O 1
ATOM 2890 N N . LEU B 1 148 ? 13.672 -7.078 -12.633 1 98.5 148 LEU B N 1
ATOM 2891 C CA . LEU B 1 148 ? 12.766 -8.188 -12.383 1 98.5 148 LEU B CA 1
ATOM 2892 C C . LEU B 1 148 ? 12.188 -8.727 -13.688 1 98.5 148 LEU B C 1
ATOM 2894 O O . LEU B 1 148 ? 12.141 -9.938 -13.898 1 98.5 148 LEU B O 1
ATOM 2898 N N . LEU B 1 149 ? 11.766 -7.77 -14.5 1 98.5 149 LEU B N 1
ATOM 2899 C CA . LEU B 1 149 ? 11.156 -8.164 -15.773 1 98.5 149 LEU B CA 1
ATOM 2900 C C . LEU B 1 149 ? 12.141 -8.961 -16.625 1 98.5 149 LEU B C 1
ATOM 2902 O O . LEU B 1 149 ? 11.773 -9.977 -17.219 1 98.5 149 LEU B O 1
ATOM 2906 N N . ALA B 1 150 ? 13.383 -8.523 -16.703 1 98.44 150 ALA B N 1
ATOM 2907 C CA . ALA B 1 150 ? 14.406 -9.234 -17.469 1 98.44 150 ALA B CA 1
ATOM 2908 C C . ALA B 1 150 ? 14.625 -10.641 -16.922 1 98.44 150 ALA B C 1
ATOM 2910 O O . ALA B 1 150 ? 14.711 -11.609 -17.672 1 98.44 150 ALA B O 1
ATOM 2911 N N . LEU B 1 151 ? 14.703 -10.781 -15.641 1 98.38 151 LEU B N 1
ATOM 2912 C CA . LEU B 1 151 ? 14.906 -12.07 -14.992 1 98.38 151 LEU B CA 1
ATOM 2913 C C . LEU B 1 151 ? 13.719 -12.992 -15.234 1 98.38 151 LEU B C 1
ATOM 2915 O O . LEU B 1 151 ? 13.891 -14.188 -15.492 1 98.38 151 LEU B O 1
ATOM 2919 N N . LEU B 1 152 ? 12.531 -12.43 -15.141 1 98.56 152 LEU B N 1
ATOM 2920 C CA . LEU B 1 152 ? 11.32 -13.203 -15.367 1 98.56 152 LEU B CA 1
ATOM 2921 C C . LEU B 1 152 ? 11.227 -13.664 -16.828 1 98.56 152 LEU B C 1
ATOM 2923 O O . LEU B 1 152 ? 10.773 -14.773 -17.094 1 98.56 152 LEU B O 1
ATOM 2927 N N . ASN B 1 153 ? 11.617 -12.812 -17.703 1 98 153 ASN B N 1
ATOM 2928 C CA . ASN B 1 153 ? 11.672 -13.203 -19.109 1 98 153 ASN B CA 1
ATOM 2929 C C . ASN B 1 153 ? 12.664 -14.336 -19.344 1 98 153 ASN B C 1
ATOM 2931 O O . ASN B 1 153 ? 12.391 -15.266 -20.109 1 98 153 ASN B O 1
ATOM 2935 N N . ASP B 1 154 ? 13.812 -14.242 -18.719 1 96.88 154 ASP B N 1
ATOM 2936 C CA . ASP B 1 154 ? 14.789 -15.328 -18.797 1 96.88 154 ASP B CA 1
ATOM 2937 C C . ASP B 1 154 ? 14.188 -16.641 -18.312 1 96.88 154 ASP B C 1
ATOM 2939 O O . ASP B 1 154 ? 14.375 -17.688 -18.953 1 96.88 154 ASP B O 1
ATOM 2943 N N . LEU B 1 155 ? 13.5 -16.578 -17.234 1 96.5 155 LEU B N 1
ATOM 2944 C CA . LEU B 1 155 ? 12.852 -17.766 -16.672 1 96.5 155 LEU B CA 1
ATOM 2945 C C . LEU B 1 155 ? 11.812 -18.328 -17.625 1 96.5 155 LEU B C 1
ATOM 2947 O O . LEU B 1 155 ? 11.789 -19.531 -17.891 1 96.5 155 LEU B O 1
ATOM 2951 N N . LYS B 1 156 ? 10.977 -17.484 -18.109 1 95.94 156 LYS B N 1
ATOM 2952 C CA . LYS B 1 156 ? 9.93 -17.922 -19.031 1 95.94 156 LYS B CA 1
ATOM 2953 C C . LYS B 1 156 ? 10.523 -18.578 -20.266 1 95.94 156 LYS B C 1
ATOM 2955 O O . LYS B 1 156 ? 10.023 -19.609 -20.719 1 95.94 156 LYS B O 1
ATOM 2960 N N . ASN B 1 157 ? 11.578 -18.016 -20.781 1 95.38 157 ASN B N 1
ATOM 2961 C CA . ASN B 1 157 ? 12.219 -18.5 -22 1 95.38 157 ASN B CA 1
ATOM 2962 C C . ASN B 1 157 ? 12.938 -19.828 -21.766 1 95.38 157 ASN B C 1
ATOM 2964 O O . ASN B 1 157 ? 13.219 -20.547 -22.719 1 95.38 157 ASN B O 1
ATOM 2968 N N . SER B 1 158 ? 13.25 -20.125 -20.578 1 94.81 158 SER B N 1
ATOM 2969 C CA . SER B 1 158 ? 14.008 -21.328 -20.266 1 94.81 158 SER B CA 1
ATOM 2970 C C . SER B 1 158 ? 13.078 -22.5 -19.984 1 94.81 158 SER B C 1
ATOM 2972 O O . SER B 1 158 ? 13.531 -23.609 -19.672 1 94.81 158 SER B O 1
ATOM 2974 N N . GLY B 1 159 ? 11.781 -22.219 -19.969 1 93.69 159 GLY B N 1
ATOM 2975 C CA . GLY B 1 159 ? 10.82 -23.266 -19.688 1 93.69 159 GLY B CA 1
ATOM 2976 C C . GLY B 1 159 ? 9.531 -23.125 -20.469 1 93.69 159 GLY B C 1
ATOM 2977 O O . GLY B 1 159 ? 9.461 -22.328 -21.422 1 93.69 159 GLY B O 1
ATOM 2978 N N . ASP B 1 160 ? 8.562 -23.984 -20.172 1 91.81 160 ASP B N 1
ATOM 2979 C CA . ASP B 1 160 ? 7.258 -23.969 -20.828 1 91.81 160 ASP B CA 1
ATOM 2980 C C . ASP B 1 160 ? 6.195 -23.359 -19.906 1 91.81 160 ASP B C 1
ATOM 2982 O O . ASP B 1 160 ? 5.559 -24.078 -19.125 1 91.81 160 ASP B O 1
ATOM 2986 N N . PHE B 1 161 ? 6.074 -22.094 -20.062 1 93.06 161 PHE B N 1
ATOM 2987 C CA . PHE B 1 161 ? 5.109 -21.328 -19.266 1 93.06 161 PHE B CA 1
ATOM 2988 C C . PHE B 1 161 ? 4.199 -20.5 -20.172 1 93.06 161 PHE B C 1
ATOM 2990 O O . PHE B 1 161 ? 4.184 -19.281 -20.078 1 93.06 161 PHE B O 1
ATOM 2997 N N . PRO B 1 162 ? 3.396 -21.172 -20.969 1 87.75 162 PRO B N 1
ATOM 2998 C CA . PRO B 1 162 ? 2.641 -20.469 -22.016 1 87.75 162 PRO B CA 1
ATOM 2999 C C . PRO B 1 162 ? 1.618 -19.484 -21.453 1 87.75 162 PRO B C 1
ATOM 3001 O O . PRO B 1 162 ? 1.212 -18.547 -22.156 1 87.75 162 PRO B O 1
ATOM 3004 N N . HIS B 1 163 ? 1.235 -19.531 -20.203 1 87.88 163 HIS B N 1
ATOM 3005 C CA . HIS B 1 163 ? 0.171 -18.688 -19.688 1 87.88 163 HIS B CA 1
ATOM 3006 C C . HIS B 1 163 ? 0.733 -17.594 -18.797 1 87.88 163 HIS B C 1
ATOM 3008 O O . HIS B 1 163 ? -0.022 -16.781 -18.234 1 87.88 163 HIS B O 1
ATOM 3014 N N . VAL B 1 164 ? 2.072 -17.609 -18.734 1 94.12 164 VAL B N 1
ATOM 3015 C CA . VAL B 1 164 ? 2.674 -16.625 -17.844 1 94.12 164 VAL B CA 1
ATOM 3016 C C . VAL B 1 164 ? 2.945 -15.328 -18.609 1 94.12 164 VAL B C 1
ATOM 3018 O O . VAL B 1 164 ? 3.584 -15.344 -19.672 1 94.12 164 VAL B O 1
ATOM 3021 N N . ASN B 1 165 ? 2.355 -14.258 -18.172 1 95.75 165 ASN B N 1
ATOM 3022 C CA . ASN B 1 165 ? 2.697 -12.906 -18.609 1 95.75 165 ASN B CA 1
ATOM 3023 C C . ASN B 1 165 ? 3.701 -12.25 -17.656 1 95.75 165 ASN B C 1
ATOM 3025 O O . ASN B 1 165 ? 3.342 -11.844 -16.547 1 95.75 165 ASN B O 1
ATOM 3029 N N . THR B 1 166 ? 4.953 -12.117 -18.141 1 97.19 166 THR B N 1
ATOM 3030 C CA . THR B 1 166 ? 6.027 -11.695 -17.25 1 97.19 166 THR B CA 1
ATOM 3031 C C . THR B 1 166 ? 5.828 -10.25 -16.797 1 97.19 166 THR B C 1
ATOM 3033 O O . THR B 1 166 ? 6.223 -9.875 -15.695 1 97.19 166 THR B O 1
ATOM 3036 N N . THR B 1 167 ? 5.172 -9.391 -17.609 1 95.94 167 THR B N 1
ATOM 3037 C CA . THR B 1 167 ? 4.852 -8.023 -17.219 1 95.94 167 THR B CA 1
ATOM 3038 C C . THR B 1 167 ? 3.871 -8.023 -16.047 1 95.94 167 THR B C 1
ATOM 3040 O O . THR B 1 167 ? 4.047 -7.27 -15.086 1 95.94 167 THR B O 1
ATOM 3043 N N . ASP B 1 168 ? 2.889 -8.922 -16.094 1 95.62 168 ASP B N 1
ATOM 3044 C CA . ASP B 1 168 ? 1.946 -9.055 -14.977 1 95.62 168 ASP B CA 1
ATOM 3045 C C . ASP B 1 168 ? 2.65 -9.547 -13.719 1 95.62 168 ASP B C 1
ATOM 3047 O O . ASP B 1 168 ? 2.4 -9.039 -12.625 1 95.62 168 ASP B O 1
ATOM 3051 N N . VAL B 1 169 ? 3.523 -10.5 -13.922 1 97.69 169 VAL B N 1
ATOM 3052 C CA . VAL B 1 169 ? 4.223 -11.07 -12.781 1 97.69 169 VAL B CA 1
ATOM 3053 C C . VAL B 1 169 ? 5.086 -10 -12.109 1 97.69 169 VAL B C 1
ATOM 3055 O O . VAL B 1 169 ? 5.094 -9.875 -10.883 1 97.69 169 VAL B O 1
ATOM 3058 N N . ALA B 1 170 ? 5.801 -9.188 -12.883 1 98 170 ALA B N 1
ATOM 3059 C CA . ALA B 1 170 ? 6.629 -8.117 -12.336 1 98 170 ALA B CA 1
ATOM 3060 C C . ALA B 1 170 ? 5.781 -7.102 -11.57 1 98 170 ALA B C 1
ATOM 3062 O O . ALA B 1 170 ? 6.145 -6.684 -10.469 1 98 170 ALA B O 1
ATOM 3063 N N . THR B 1 171 ? 4.633 -6.734 -12.148 1 97.31 171 THR B N 1
ATOM 3064 C CA . THR B 1 171 ? 3.734 -5.781 -11.508 1 97.31 171 THR B CA 1
ATOM 3065 C C . THR B 1 171 ? 3.18 -6.355 -10.203 1 97.31 171 THR B C 1
ATOM 3067 O O . THR B 1 171 ? 3.113 -5.66 -9.188 1 97.31 171 THR B O 1
ATOM 3070 N N . ILE B 1 172 ? 2.811 -7.625 -10.258 1 98.06 172 ILE B N 1
ATOM 3071 C CA . ILE B 1 172 ? 2.297 -8.297 -9.062 1 98.06 172 ILE B CA 1
ATOM 3072 C C . ILE B 1 172 ? 3.369 -8.312 -7.98 1 98.06 172 ILE B C 1
ATOM 3074 O O . ILE B 1 172 ? 3.088 -8 -6.816 1 98.06 172 ILE B O 1
ATOM 3078 N N . MET B 1 173 ? 4.594 -8.609 -8.305 1 98.56 173 MET B N 1
ATOM 3079 C CA . MET B 1 173 ? 5.672 -8.641 -7.316 1 98.56 173 MET B CA 1
ATOM 3080 C C . MET B 1 173 ? 5.891 -7.266 -6.703 1 98.56 173 MET B C 1
ATOM 3082 O O . MET B 1 173 ? 5.969 -7.129 -5.48 1 98.56 173 MET B O 1
ATOM 3086 N N . GLU B 1 174 ? 5.996 -6.258 -7.57 1 97.88 174 GLU B N 1
ATOM 3087 C CA . GLU B 1 174 ? 6.18 -4.898 -7.07 1 97.88 174 GLU B CA 1
ATOM 3088 C C . GLU B 1 174 ? 5.023 -4.484 -6.168 1 97.88 174 GLU B C 1
ATOM 3090 O O . GLU B 1 174 ? 5.234 -3.852 -5.129 1 97.88 174 GLU B O 1
ATOM 3095 N N . SER B 1 175 ? 3.822 -4.863 -6.559 1 98.19 175 SER B N 1
ATOM 3096 C CA . SER B 1 175 ? 2.637 -4.551 -5.77 1 98.19 175 SER B CA 1
ATOM 3097 C C . SER B 1 175 ? 2.641 -5.305 -4.441 1 98.19 175 SER B C 1
ATOM 3099 O O . SER B 1 175 ? 2.236 -4.758 -3.412 1 98.19 175 SER B O 1
ATOM 3101 N N . LEU B 1 176 ? 3.113 -6.504 -4.449 1 98.44 176 LEU B N 1
ATOM 3102 C CA . LEU B 1 176 ? 3.174 -7.297 -3.229 1 98.44 176 LEU B CA 1
ATOM 3103 C C . LEU B 1 176 ? 4.234 -6.75 -2.277 1 98.44 176 LEU B C 1
ATOM 3105 O O . LEU B 1 176 ? 4.062 -6.793 -1.057 1 98.44 176 LEU B O 1
ATOM 3109 N N . PHE B 1 177 ? 5.344 -6.266 -2.852 1 98.31 177 PHE B N 1
ATOM 3110 C CA . PHE B 1 177 ? 6.328 -5.621 -1.994 1 98.31 177 PHE B CA 1
ATOM 3111 C C . PHE B 1 177 ? 5.68 -4.531 -1.147 1 98.31 177 PHE B C 1
ATOM 3113 O O . PHE B 1 177 ? 5.809 -4.531 0.078 1 98.31 177 PHE B O 1
ATOM 3120 N N . ASP B 1 178 ? 4.961 -3.742 -1.797 1 97.69 178 ASP B N 1
ATOM 3121 C CA . ASP B 1 178 ? 4.309 -2.637 -1.103 1 97.69 178 ASP B CA 1
ATOM 3122 C C . ASP B 1 178 ? 3.133 -3.131 -0.265 1 97.69 178 ASP B C 1
ATOM 3124 O O . ASP B 1 178 ? 2.963 -2.713 0.883 1 97.69 178 ASP B O 1
ATOM 3128 N N . GLY B 1 179 ? 2.334 -3.994 -0.833 1 98.06 179 GLY B N 1
ATOM 3129 C CA . GLY B 1 179 ? 1.156 -4.473 -0.125 1 98.06 179 GLY B CA 1
ATOM 3130 C C . GLY B 1 179 ? 1.489 -5.199 1.164 1 98.06 179 GLY B C 1
ATOM 3131 O O . GLY B 1 179 ? 0.867 -4.957 2.199 1 98.06 179 GLY B O 1
ATOM 3132 N N . LEU B 1 180 ? 2.418 -6.078 1.146 1 98.06 180 LEU B N 1
ATOM 3133 C CA . LEU B 1 180 ? 2.828 -6.82 2.334 1 98.06 180 LEU B CA 1
ATOM 3134 C C . LEU B 1 180 ? 3.48 -5.891 3.354 1 98.06 180 LEU B C 1
ATOM 3136 O O . LEU B 1 180 ? 3.281 -6.047 4.559 1 98.06 180 LEU B O 1
ATOM 3140 N N . SER B 1 181 ? 4.262 -4.953 2.863 1 97.75 181 SER B N 1
ATOM 3141 C CA . SER B 1 181 ? 4.852 -3.959 3.754 1 97.75 181 SER B CA 1
ATOM 3142 C C . SER B 1 181 ? 3.773 -3.139 4.457 1 97.75 181 SER B C 1
ATOM 3144 O O . SER B 1 181 ? 3.873 -2.869 5.656 1 97.75 181 SER B O 1
ATOM 3146 N N . LEU B 1 182 ? 2.756 -2.768 3.74 1 97 182 LEU B N 1
ATOM 3147 C CA . LEU B 1 182 ? 1.65 -2.008 4.312 1 97 182 LEU B CA 1
ATOM 3148 C C . LEU B 1 182 ? 0.901 -2.836 5.352 1 97 182 LEU B C 1
ATOM 3150 O O . LEU B 1 182 ? 0.562 -2.334 6.426 1 97 182 LEU B O 1
ATOM 3154 N N . THR B 1 183 ? 0.621 -4.082 5.008 1 95.31 183 THR B N 1
ATOM 3155 C CA . THR B 1 183 ? -0.048 -4.992 5.934 1 95.31 183 THR B CA 1
ATOM 3156 C C . THR B 1 183 ? 0.71 -5.074 7.254 1 95.31 183 THR B C 1
ATOM 3158 O O . THR B 1 183 ? 0.112 -4.965 8.328 1 95.31 183 THR B O 1
ATOM 3161 N N . MET B 1 184 ? 2 -5.168 7.191 1 95 184 MET B N 1
ATOM 3162 C CA . MET B 1 184 ? 2.826 -5.258 8.391 1 95 184 MET B CA 1
ATOM 3163 C C . MET B 1 184 ? 2.805 -3.945 9.164 1 95 184 MET B C 1
ATOM 3165 O O . MET B 1 184 ? 2.879 -3.947 10.398 1 95 184 MET B O 1
ATOM 3169 N N . LEU B 1 185 ? 2.715 -2.896 8.438 1 94.75 185 LEU B N 1
ATOM 3170 C CA . LEU B 1 185 ? 2.701 -1.579 9.062 1 94.75 185 LEU B CA 1
ATOM 3171 C C . LEU B 1 185 ? 1.389 -1.341 9.797 1 94.75 185 LEU B C 1
ATOM 3173 O O . LEU B 1 185 ? 1.387 -0.833 10.922 1 94.75 185 LEU B O 1
ATOM 3177 N N . ILE B 1 186 ? 0.292 -1.714 9.18 1 92.69 186 ILE B N 1
ATOM 3178 C CA . ILE B 1 186 ? -1.04 -1.422 9.703 1 92.69 186 ILE B CA 1
ATOM 3179 C C . ILE B 1 186 ? -1.412 -2.447 10.773 1 92.69 186 ILE B C 1
ATOM 3181 O O . ILE B 1 186 ? -2.051 -2.105 11.766 1 92.69 186 ILE B O 1
ATOM 3185 N N . TYR B 1 187 ? -1.035 -3.662 10.594 1 90.31 187 TYR B N 1
ATOM 3186 C CA . TYR B 1 187 ? -1.377 -4.746 11.508 1 90.31 187 TYR B CA 1
ATOM 3187 C C . TYR B 1 187 ? -0.123 -5.438 12.031 1 90.31 187 TYR B C 1
ATOM 3189 O O . TYR B 1 187 ? 0.158 -6.582 11.68 1 90.31 187 TYR B O 1
ATOM 3197 N N . PRO B 1 188 ? 0.485 -4.785 12.969 1 87.19 188 PRO B N 1
ATOM 3198 C CA . PRO B 1 188 ? 1.717 -5.379 13.5 1 87.19 188 PRO B CA 1
ATOM 3199 C C . PRO B 1 188 ? 1.48 -6.73 14.172 1 87.19 188 PRO B C 1
ATOM 3201 O O . PRO B 1 188 ? 0.501 -6.895 14.906 1 87.19 188 PRO B O 1
ATOM 3204 N N . GLY B 1 189 ? 2.279 -7.738 13.875 1 85 189 GLY B N 1
ATOM 3205 C CA . GLY B 1 189 ? 2.219 -9.039 14.523 1 85 189 GLY B CA 1
ATOM 3206 C C . GLY B 1 189 ? 1.481 -10.078 13.703 1 85 189 GLY B C 1
ATOM 3207 O O . GLY B 1 189 ? 1.668 -11.281 13.906 1 85 189 GLY B O 1
ATOM 3208 N N . ASP B 1 190 ? 0.642 -9.664 12.797 1 85.31 190 ASP B N 1
ATOM 3209 C CA . ASP B 1 190 ? -0.152 -10.609 12.016 1 85.31 190 ASP B CA 1
ATOM 3210 C C . ASP B 1 190 ? 0.686 -11.25 10.906 1 85.31 190 ASP B C 1
ATOM 3212 O O . ASP B 1 190 ? 0.507 -12.43 10.594 1 85.31 190 ASP B O 1
ATOM 3216 N N . THR B 1 191 ? 1.532 -10.469 10.312 1 91.12 191 THR B N 1
ATOM 3217 C CA . THR B 1 191 ? 2.447 -10.898 9.258 1 91.12 191 THR B CA 1
ATOM 3218 C C . THR B 1 191 ? 3.869 -10.43 9.555 1 91.12 191 THR B C 1
ATOM 3220 O O . THR B 1 191 ? 4.086 -9.266 9.914 1 91.12 191 THR B O 1
ATOM 3223 N N . THR B 1 192 ? 4.828 -11.359 9.523 1 94.25 192 THR B N 1
ATOM 3224 C CA . THR B 1 192 ? 6.234 -11.023 9.727 1 94.25 192 THR B CA 1
ATOM 3225 C C . THR B 1 192 ? 6.953 -10.891 8.383 1 94.25 192 THR B C 1
ATOM 3227 O O . THR B 1 192 ? 6.395 -11.219 7.336 1 94.25 192 THR B O 1
ATOM 3230 N N . ARG B 1 193 ? 8.164 -10.352 8.438 1 95.62 193 ARG B N 1
ATOM 3231 C CA . ARG B 1 193 ? 8.969 -10.266 7.227 1 95.62 193 ARG B CA 1
ATOM 3232 C C . ARG B 1 193 ? 9.25 -11.648 6.652 1 95.62 193 ARG B C 1
ATOM 3234 O O . ARG B 1 193 ? 9.289 -11.82 5.434 1 95.62 193 ARG B O 1
ATOM 3241 N N . ASP B 1 194 ? 9.469 -12.625 7.539 1 94.94 194 ASP B N 1
ATOM 3242 C CA . ASP B 1 194 ? 9.672 -14 7.078 1 94.94 194 ASP B CA 1
ATOM 3243 C C . ASP B 1 194 ? 8.414 -14.547 6.41 1 94.94 194 ASP B C 1
ATOM 3245 O O . ASP B 1 194 ? 8.5 -15.273 5.418 1 94.94 194 ASP B O 1
ATOM 3249 N N . ASP B 1 195 ? 7.234 -14.227 6.965 1 96 195 ASP B N 1
ATOM 3250 C CA . ASP B 1 195 ? 5.98 -14.594 6.312 1 96 195 ASP B CA 1
ATOM 3251 C C . ASP B 1 195 ? 5.898 -13.992 4.91 1 96 195 ASP B C 1
ATOM 3253 O O . ASP B 1 195 ? 5.508 -14.672 3.961 1 96 195 ASP B O 1
ATOM 3257 N N . ALA B 1 196 ? 6.258 -12.727 4.797 1 97.38 196 ALA B N 1
ATOM 3258 C CA . ALA B 1 196 ? 6.199 -12.023 3.518 1 97.38 196 ALA B CA 1
ATOM 3259 C C . ALA B 1 196 ? 7.09 -12.695 2.479 1 97.38 196 ALA B C 1
ATOM 3261 O O . ALA B 1 196 ? 6.672 -12.906 1.337 1 97.38 196 ALA B O 1
ATOM 3262 N N . LYS B 1 197 ? 8.312 -13.039 2.912 1 97.31 197 LYS B N 1
ATOM 3263 C CA . LYS B 1 197 ? 9.234 -13.742 2.02 1 97.31 197 LYS B CA 1
ATOM 3264 C C . LYS B 1 197 ? 8.656 -15.086 1.581 1 97.31 197 LYS B C 1
ATOM 3266 O O . LYS B 1 197 ? 8.727 -15.445 0.404 1 97.31 197 LYS B O 1
ATOM 3271 N N . ARG B 1 198 ? 8.109 -15.758 2.543 1 96.19 198 ARG B N 1
ATOM 3272 C CA . ARG B 1 198 ? 7.492 -17.047 2.252 1 96.19 198 ARG B CA 1
ATOM 3273 C C . ARG B 1 198 ? 6.336 -16.891 1.27 1 96.19 198 ARG B C 1
ATOM 3275 O O . ARG B 1 198 ? 6.199 -17.688 0.336 1 96.19 198 ARG B O 1
ATOM 3282 N N . GLN B 1 199 ? 5.52 -15.922 1.478 1 96.94 199 GLN B N 1
ATOM 3283 C CA . GLN B 1 199 ? 4.367 -15.664 0.623 1 96.94 199 GLN B CA 1
ATOM 3284 C C . GLN B 1 199 ? 4.805 -15.297 -0.792 1 96.94 199 GLN B C 1
ATOM 3286 O O . GLN B 1 199 ? 4.227 -15.773 -1.771 1 96.94 199 GLN B O 1
ATOM 3291 N N . MET B 1 200 ? 5.844 -14.477 -0.923 1 97.88 200 MET B N 1
ATOM 3292 C CA . MET B 1 200 ? 6.391 -14.156 -2.236 1 97.88 200 MET B CA 1
ATOM 3293 C C . MET B 1 200 ? 6.902 -15.406 -2.939 1 97.88 200 MET B C 1
ATOM 3295 O O . MET B 1 200 ? 6.664 -15.594 -4.133 1 97.88 200 MET B O 1
ATOM 3299 N N . ARG B 1 201 ? 7.57 -16.25 -2.215 1 97.06 201 ARG B N 1
ATOM 3300 C CA . ARG B 1 201 ? 8.078 -17.5 -2.779 1 97.06 201 ARG B CA 1
ATOM 3301 C C . ARG B 1 201 ? 6.93 -18.406 -3.221 1 97.06 201 ARG B C 1
ATOM 3303 O O . ARG B 1 201 ? 7.016 -19.047 -4.262 1 97.06 201 ARG B O 1
ATOM 3310 N N . SER B 1 202 ? 5.902 -18.484 -2.406 1 96 202 SER B N 1
ATOM 3311 C CA . SER B 1 202 ? 4.742 -19.297 -2.766 1 96 202 SER B CA 1
ATOM 3312 C C . SER B 1 202 ? 4.125 -18.828 -4.078 1 96 202 SER B C 1
ATOM 3314 O O . SER B 1 202 ? 3.734 -19.641 -4.914 1 96 202 SER B O 1
ATOM 3316 N N . TYR B 1 203 ? 4.027 -17.516 -4.273 1 97.12 203 TYR B N 1
ATOM 3317 C CA . TYR B 1 203 ? 3.51 -16.953 -5.52 1 97.12 203 TYR B CA 1
ATOM 3318 C C . TYR B 1 203 ? 4.375 -17.375 -6.703 1 97.12 203 TYR B C 1
ATOM 3320 O O . TYR B 1 203 ? 3.859 -17.828 -7.727 1 97.12 203 TYR B O 1
ATOM 3328 N N . LEU B 1 204 ? 5.668 -17.188 -6.504 1 97.62 204 LEU B N 1
ATOM 3329 C CA . LEU B 1 204 ? 6.594 -17.5 -7.586 1 97.62 204 LEU B CA 1
ATOM 3330 C C . LEU B 1 204 ? 6.551 -18.984 -7.918 1 97.62 204 LEU B C 1
ATOM 3332 O O . LEU B 1 204 ? 6.59 -19.375 -9.086 1 97.62 204 LEU B O 1
ATOM 3336 N N . ALA B 1 205 ? 6.422 -19.859 -6.914 1 96 205 ALA B N 1
ATOM 3337 C CA . ALA B 1 205 ? 6.355 -21.297 -7.117 1 96 205 ALA B CA 1
ATOM 3338 C C . ALA B 1 205 ? 5.086 -21.703 -7.863 1 96 205 ALA B C 1
ATOM 3340 O O . ALA B 1 205 ? 5.098 -22.609 -8.688 1 96 205 ALA B O 1
ATOM 3341 N N . ALA B 1 206 ? 4.008 -21.016 -7.527 1 93.81 206 ALA B N 1
ATOM 3342 C CA . ALA B 1 206 ? 2.748 -21.297 -8.211 1 93.81 206 ALA B CA 1
ATOM 3343 C C . ALA B 1 206 ? 2.803 -20.828 -9.664 1 93.81 206 ALA B C 1
ATOM 3345 O O . ALA B 1 206 ? 2.236 -21.484 -10.547 1 93.81 206 ALA B O 1
ATOM 3346 N N . THR B 1 207 ? 3.484 -19.734 -9.945 1 95.25 207 THR B N 1
ATOM 3347 C CA . THR B 1 207 ? 3.537 -19.109 -11.266 1 95.25 207 THR B CA 1
ATOM 3348 C C . THR B 1 207 ? 4.512 -19.859 -12.172 1 95.25 207 THR B C 1
ATOM 3350 O O . THR B 1 207 ? 4.27 -20 -13.375 1 95.25 207 THR B O 1
ATOM 3353 N N . PHE B 1 208 ? 5.625 -20.344 -11.555 1 95.94 208 PHE B N 1
ATOM 3354 C CA . PHE B 1 208 ? 6.656 -21.094 -12.266 1 95.94 208 PHE B CA 1
ATOM 3355 C C . PHE B 1 208 ? 6.895 -22.438 -11.617 1 95.94 208 PHE B C 1
ATOM 3357 O O . PHE B 1 208 ? 7.941 -22.672 -11.008 1 95.94 208 PHE B O 1
ATOM 3364 N N . PRO B 1 209 ? 5.977 -23.359 -11.875 1 92.31 209 PRO B N 1
ATOM 3365 C CA . PRO B 1 209 ? 6.113 -24.672 -11.242 1 92.31 209 PRO B CA 1
ATOM 3366 C C . PRO B 1 209 ? 7.465 -25.328 -11.531 1 92.31 209 PRO B C 1
ATOM 3368 O O . PRO B 1 209 ? 7.992 -25.203 -12.641 1 92.31 209 PRO B O 1
ATOM 3371 N N . ASN B 1 210 ? 8.031 -25.906 -10.516 1 93.56 210 ASN B N 1
ATOM 3372 C CA . ASN B 1 210 ? 9.266 -26.688 -10.539 1 93.56 210 ASN B CA 1
ATOM 3373 C C . ASN B 1 210 ? 10.484 -25.781 -10.695 1 93.56 210 ASN B C 1
ATOM 3375 O O . ASN B 1 210 ? 11.609 -26.266 -10.859 1 93.56 210 ASN B O 1
ATOM 3379 N N . ARG B 1 211 ? 10.32 -24.422 -10.625 1 96.06 211 ARG B N 1
ATOM 3380 C CA . ARG B 1 211 ? 11.453 -23.516 -10.719 1 96.06 211 ARG B CA 1
ATOM 3381 C C . ARG B 1 211 ? 11.781 -22.922 -9.352 1 96.06 211 ARG B C 1
ATOM 3383 O O . ARG B 1 211 ? 12.93 -22.562 -9.086 1 96.06 211 ARG B O 1
ATOM 3390 N N . PHE B 1 212 ? 10.742 -22.766 -8.531 1 96.56 212 PHE B N 1
ATOM 3391 C CA . PHE B 1 212 ? 10.883 -22.328 -7.145 1 96.56 212 PHE B CA 1
ATOM 3392 C C . PHE B 1 212 ? 10.344 -23.391 -6.191 1 96.56 212 PHE B C 1
ATOM 3394 O O . PHE B 1 212 ? 9.297 -23.984 -6.449 1 96.56 212 PHE B O 1
ATOM 3401 N N . THR B 1 213 ? 11.047 -23.672 -5.203 1 93.31 213 THR B N 1
ATOM 3402 C CA . THR B 1 213 ? 10.555 -24.609 -4.195 1 93.31 213 THR B CA 1
ATOM 3403 C C . THR B 1 213 ? 9.43 -23.984 -3.377 1 93.31 213 THR B C 1
ATOM 3405 O O . THR B 1 213 ? 9.617 -22.922 -2.766 1 93.31 213 THR B O 1
ATOM 3408 N N . PRO B 1 214 ? 8.258 -24.578 -3.43 1 91.19 214 PRO B N 1
ATOM 3409 C CA . PRO B 1 214 ? 7.195 -24.047 -2.58 1 91.19 214 PRO B CA 1
ATOM 3410 C C . PRO B 1 214 ? 7.547 -24.094 -1.094 1 91.19 214 PRO B C 1
ATOM 3412 O O . PRO B 1 214 ? 8.266 -25 -0.657 1 91.19 214 PRO B O 1
ATOM 3415 N N . PRO B 1 215 ? 7.051 -23.094 -0.379 1 89.62 215 PRO B N 1
ATOM 3416 C CA . PRO B 1 215 ? 7.32 -23.156 1.06 1 89.62 215 PRO B CA 1
ATOM 3417 C C . PRO B 1 215 ? 6.605 -24.328 1.74 1 89.62 215 PRO B C 1
ATOM 3419 O O . PRO B 1 215 ? 5.578 -24.797 1.247 1 89.62 215 PRO B O 1
ATOM 3422 N N . GLU B 1 216 ? 7.289 -24.797 2.775 1 83 216 GLU B N 1
ATOM 3423 C CA . GLU B 1 216 ? 6.664 -25.844 3.562 1 83 216 GLU B CA 1
ATOM 3424 C C . GLU B 1 216 ? 5.418 -25.344 4.281 1 83 216 GLU B C 1
ATOM 3426 O O . GLU B 1 216 ? 5.395 -24.219 4.777 1 83 216 GLU B O 1
ATOM 3431 N N . ILE B 1 217 ? 4.281 -25.969 4.055 1 74.31 217 ILE B N 1
ATOM 3432 C CA . ILE B 1 217 ? 3.049 -25.578 4.738 1 74.31 217 ILE B CA 1
ATOM 3433 C C . ILE B 1 217 ? 3.133 -25.984 6.211 1 74.31 217 ILE B C 1
ATOM 3435 O O . ILE B 1 217 ? 3.531 -27.094 6.539 1 74.31 217 ILE B O 1
ATOM 3439 N N . ALA B 1 218 ? 3.359 -24.969 7.02 1 54.16 218 ALA B N 1
ATOM 3440 C CA . ALA B 1 218 ? 3.414 -25.281 8.445 1 54.16 218 ALA B CA 1
ATOM 3441 C C . ALA B 1 218 ? 2.229 -26.156 8.859 1 54.16 218 ALA B C 1
ATOM 3443 O O . ALA B 1 218 ? 1.081 -25.844 8.523 1 54.16 218 ALA B O 1
ATOM 3444 N N . THR B 1 219 ? 2.41 -27.469 9.133 1 44.19 219 THR B N 1
ATOM 3445 C CA . THR B 1 219 ? 1.401 -28.375 9.68 1 44.19 219 THR B CA 1
ATOM 3446 C C . THR B 1 219 ? 0.869 -27.844 11.008 1 44.19 219 THR B C 1
ATOM 3448 O O . THR B 1 219 ? 1.628 -27.297 11.82 1 44.19 219 THR B O 1
#

Sequence (438 aa):
MATEADKQKSEKTPRTRSKQERKRQLIDATITSIAKYGIPGTTMTTVTSIAGLSLGLVNFHFESKQKLFEETLLHLALEDQEMWRKAIEGKGLSAEEKILAIVDAHFHPKVGSRKKQAVWFAFYGDSTSRAAYRRIGGDIDDARYDCLLALLNDLKNSGDFPHVNTTDVATIMESLFDGLSLTMLIYPGDTTRDDAKRQMRSYLAATFPNRFTPPEIATMATEADKQKSEKTPRTRSKQERKRQLIDATITSIAKYGIPGTTMTTVTSIAGLSLGLVNFHFESKQKLFEETLLHLALEDQEMWRKAIEGKGLSAEEKILAIVDAHFHPKVGSRKKQAVWFAFYGDSTSRAAYRRIGGDIDDARYDCLLALLNDLKNSGDFPHVNTTDVATIMESLFDGLSLTMLIYPGDTTRDDAKRQMRSYLAATFPNRFTPPEIAT

Secondary structure (DSSP, 8-state):
-------------S----HHHHHHHHHHHHHHHHHHHHHHH--HHHHHHHHT--HHHHHHH-SSHHHHHHHHHHHHHHHHHHHHHHHH-STT--HHHHHHHHHHHHTSHHHH-HHHHHHHHHHHH-TTTHHHHHHHHHHHHHHHHHHHHHHHHHHHHTS--TT--HHHHHHHHHHHHHHHHHHHHHSTTTS-HHHHHHHHHHHHHHHSTTTSPPPP---/-------------S----HHHHHHHHHHHHHHHHHHHHHHH--HHHHHHHHT--HHHHHHH-SSHHHHHHHHHHHHHHHHHHHHHHHH-STT--HHHHHHHHHHHHTSHHHH-HHHHHHHHHHHH-TTTHHHHHHHHHHHHHHHHHHHHHHHHHHHHTS--TT--HHHHHHHHHHHHHHHHHHHHHSTTTS-HHHHHHHHHHHHHHHSTTTSPPPP---

Foldseek 3Di:
DPPPPPPPPPPPPPDDPPLVRLLVLLLVLQLQQCLVQNPVRDDLVSSCVSSVHDSVSVCVNDVGPLRSLLVSLLVLLVQLLVQLVVQQPDPPDALLSSLLSNLCSLLPCVNLPLSNLSSVVSQVVDPVRVVSNCVRNVVSLVVVLVVQLVSLVVLCVVDPQPPDDSNVVSVVLSVLSNVLSVCCNVDPPPAHSVNSSLVNLQVVCVRRPPSGDHDDDDD/DPDPPPPPPPPPPPDDDPLVRLLVLLLVLQLQQCLVQNPVRDDLVSSCVSSVHDSVSVCVNDVDPLRSLLVSLLVLLVQLLVQLVVQQPDPPDALLSSLLSNLCSLLPCVNLPLSNLSSVVSQVVDPVRVVSNCVRNVVSLVVVLVVQLVSLVVLCVVDPQVPDDSNVVSVVLSVLSNVLSVCCNVDPPPAHSVNSSLVNLQVVCVNRPPSGDHDDDDD

pLDDT: mean 89.8, std 15.97, range [27.8, 98.56]

Solvent-accessible surface area (backbone atoms only — not comparable to full-atom values): 23916 Å² total; per-residue (Å²): 136,83,77,83,75,77,80,70,72,76,69,77,71,86,76,82,68,48,73,66,54,51,51,49,43,47,38,52,17,41,45,52,29,26,36,70,48,13,68,83,57,42,45,71,63,52,22,20,63,68,50,73,48,53,68,68,57,51,49,72,77,28,91,38,69,67,53,47,50,52,50,35,51,42,50,54,48,49,52,47,49,51,45,30,53,60,52,48,63,52,84,88,62,49,54,63,54,34,55,53,29,37,52,51,35,56,49,30,64,92,58,42,28,66,56,53,45,40,36,52,34,30,41,68,14,27,54,85,40,39,64,58,44,44,69,64,37,38,63,59,54,47,50,53,48,51,50,46,33,54,37,42,45,51,51,45,72,74,51,92,49,91,79,63,50,46,68,50,52,40,50,50,51,57,15,36,56,50,10,46,51,47,47,32,65,75,40,70,83,79,49,50,58,67,50,48,51,43,44,53,39,37,52,48,13,38,66,38,69,91,68,37,77,59,56,81,73,84,125,135,84,79,83,76,78,79,70,72,75,70,75,70,84,77,84,68,49,73,65,53,52,51,49,42,48,38,53,18,40,46,52,30,27,35,70,46,14,69,85,58,44,43,69,64,52,20,20,63,66,50,72,48,53,68,68,56,52,48,71,77,30,89,39,72,65,55,46,51,52,51,37,52,42,49,53,50,48,52,45,49,51,44,29,53,59,51,48,62,54,85,87,62,50,54,62,54,35,54,52,29,37,52,51,34,57,50,30,65,93,58,43,29,67,57,54,47,41,36,53,35,30,42,66,14,27,55,86,41,39,66,58,43,44,69,64,37,39,64,59,55,47,49,53,49,52,50,47,34,52,37,42,45,52,50,45,73,73,50,92,49,91,78,63,50,46,69,50,51,39,52,50,50,57,15,35,56,51,9,47,51,47,48,32,66,74,41,70,82,78,49,51,58,67,52,49,50,43,45,52,39,36,51,47,14,38,66,37,70,90,69,37,77,59,55,80,72,84,127

Nearest PDB structures (foldseek):
  3e7q-assembly1_A  TM=8.401E-01  e=1.905E-08  Pseudomonas aeruginosa
  3ppb-assembly1_B  TM=7.444E-01  e=1.000E-05  Shewanella loihica PV-4
  3on2-assembly3_C  TM=7.437E-01  e=6.346E-05  Rhodococcus jostii RHA1
  4yze-assembly1_C  TM=7.680E-01  e=6.039E-04  Escherichia coli K-12
  8sv6-assembly1_A  TM=6.681E-01  e=5.519E-04  Mycolicibacterium smegmatis

Radius of gyration: 26.85 Å; Cα contacts (8 Å, |Δi|>4): 491; chains: 2; bounding box: 123×79×72 Å